Protein AF-A0A351C1X1-F1 (afdb_monomer_lite)

pLDDT: mean 80.13, std 17.8, range [25.47, 98.5]

Secondary structure (DSSP, 8-state):
-------HHHHHHHHHHHHS-THHHHHHHHHHHHHHHHHHHHHH---HHHHHHHHHHHHHHHHHHHHHHHHHHHHHHH---HHHHHHHHHHHHHHHHHHHHHHHHHHHHHHHHHHHTT-HHHHHHHHHHHHHHHHHHHHHH--HHHHHHHHHHHHHHHHHHHHHHHHHT-HHHHHHHHHHHHHHHHHHHHHHTT---HHHHHHHHHHHHHHHHHHHHHHHHHHHHHHHTT-HHHHHHHHHHHHHHHHHHHHHHHHHHHTS-GGGTHHHHHHHHHHHHHHHHHHHHHHHHHHHHHHHTT-HHHHHHHHHHHHHHHHHHHHHHHH---HHHHHHHHHHHHHHHHHHHHHHHHHHHHHHHHHHHHHHHHHHHHHHHHHHHHGGGT----SHHHHHHHHHHHHHHHHHHHHHHHHHHHHHHHHHTTS---HHHHHHHHHHHHHHHH----THHHHHHHHHHHHHHHHHHHHHGGGGGGGHHHHHHHHHH--

Foldseek 3Di:
DDDPPPPVVVLVVVVVVVVPPPVVVVVVVVLVVLLVVLVVCVVLPPPVVSLVVSLVSLVVLLVVLVVVLVSLVVCLVPDPDPVVNVVSVVVNLVSVLSNLVSLLSNLQSVLVVCLVVLNLVSSLVSLQVSLVSLVVSCVSPVDCVSVLSSLLSVLSSLQSQLSVCVVVVVLVSNLVSLVVSLVSLVVSLVVLVVDDDPVSVVVSVVSVVVSLVSLLVNLVSQLVVCVVVLVLVSNLVSLVVNLVSLVVVLVVLVVVLVVDDPPPCLSSLLVSLQSLLVNLQSLLVSLQSVLSVCLVVVVLVSSLVSLVSSLVSLVSSLVSLVSHPNPVSVVSNVVSVVCVVVSVVSNVVSVVVNVVVVVVVVVVVVVVVVVVVVCVVCVVVVDDDPDPVVVVVVVVVVLVVQVVLLVVLLVLLVVLLVLLVVFPDDPVVNVVLNVLSVCLSPDPDGGPVSLVSSLVSLVVVVVVLVVVPPRSVSNVVSSVVSNVSSD

Radius of gyration: 47.93 Å; chains: 1; bounding box: 114×60×136 Å

Sequence (487 aa):
MDNNVINFQDVQSAVANLMNADSFPQNFNLITEYLFRSYNISLEETDNQNFNRSYQFISAGLETCNLTLPVLRILSEECSDIELKASMNEKITTVEIFKLKLEAANNFTTGLFNYSNRNPGLANQFFLESEKIFKELYNRTKDIYYVILSENSKNYKYMSEGLEKFITGDLIDARKNYQLAKIGFEDNIKKLDRESSDELKYMKFKTEIICRECTNILYLSNAQYYFRSKNYKLAVENYDKLLDLLKQITDEFKTAQKDQSDENNSGLDSAINFYEGNYFYNYGFRNIAKGLELQDFEKWDDALECFENTRTAWSRATVSLLKSSIPQAVTLQEFISQNEFTIDQYLSSCIKEREQKQKISELENKVKQQQEELFNMLKPAGITVNNIQDINNTVEQNVQVVQKIENKTRENIKDLLELLKSIPLEESVKNEIETEGKELVESKEKGVKFLDKAKSFTEKISGIVKNVGEIATPLIPAVKALAMMLV

Structure (mmCIF, N/CA/C/O backbone):
data_AF-A0A351C1X1-F1
#
_entry.id   AF-A0A351C1X1-F1
#
loop_
_atom_site.group_PDB
_atom_site.id
_atom_site.type_symbol
_atom_site.label_atom_id
_atom_site.label_alt_id
_atom_site.label_comp_id
_atom_site.label_asym_id
_atom_site.label_entity_id
_atom_site.label_seq_id
_atom_site.pdbx_PDB_ins_code
_atom_site.Cartn_x
_atom_site.Cartn_y
_atom_site.Cartn_z
_atom_site.occupancy
_atom_site.B_iso_or_equiv
_atom_site.auth_seq_id
_atom_site.auth_comp_id
_atom_site.auth_asym_id
_atom_site.auth_atom_id
_atom_site.pdbx_PDB_model_num
ATOM 1 N N . MET A 1 1 ? 40.323 38.421 -33.301 1.00 33.12 1 MET A N 1
ATOM 2 C CA . MET A 1 1 ? 39.429 37.678 -34.210 1.00 33.12 1 MET A CA 1
ATOM 3 C C . MET A 1 1 ? 40.341 36.869 -35.103 1.00 33.12 1 MET A C 1
ATOM 5 O O . MET A 1 1 ? 40.701 37.342 -36.169 1.00 33.12 1 MET A O 1
ATOM 9 N N . ASP A 1 2 ? 40.784 35.716 -34.610 1.00 25.47 2 ASP A N 1
ATOM 10 C CA . ASP A 1 2 ? 41.544 34.768 -35.416 1.00 25.47 2 ASP A CA 1
ATOM 11 C C . ASP A 1 2 ? 40.568 33.687 -35.867 1.00 25.47 2 ASP A C 1
ATOM 13 O O . ASP A 1 2 ? 39.887 33.059 -35.053 1.00 25.47 2 ASP A O 1
ATOM 17 N N . ASN A 1 3 ? 40.428 33.567 -37.185 1.00 27.19 3 ASN A N 1
ATOM 18 C CA . ASN A 1 3 ? 39.603 32.565 -37.834 1.00 27.19 3 ASN A CA 1
ATOM 19 C C . ASN A 1 3 ? 40.185 31.182 -37.528 1.00 27.19 3 ASN A C 1
ATOM 21 O O . ASN A 1 3 ? 41.183 30.784 -38.127 1.00 27.19 3 ASN A O 1
ATOM 25 N N . ASN A 1 4 ? 39.526 30.437 -36.640 1.00 27.97 4 ASN A N 1
ATOM 26 C CA . ASN A 1 4 ? 39.658 28.986 -36.572 1.00 27.97 4 ASN A CA 1
ATOM 27 C C . ASN A 1 4 ? 39.039 28.399 -37.846 1.00 27.97 4 ASN A C 1
ATOM 29 O O . ASN A 1 4 ? 37.883 27.978 -37.862 1.00 27.97 4 ASN A O 1
ATOM 33 N N . VAL A 1 5 ? 39.801 28.426 -38.938 1.00 30.52 5 VAL A N 1
ATOM 34 C CA . VAL A 1 5 ? 39.511 27.625 -40.122 1.00 30.52 5 VAL A CA 1
ATOM 35 C C . VAL A 1 5 ? 39.738 26.183 -39.701 1.00 30.52 5 VAL A C 1
ATOM 37 O O . VAL A 1 5 ? 40.874 25.733 -39.566 1.00 30.52 5 VAL A O 1
ATOM 40 N N . ILE A 1 6 ? 38.643 25.483 -39.419 1.00 33.41 6 ILE A N 1
ATOM 41 C CA . ILE A 1 6 ? 38.656 24.039 -39.237 1.00 33.41 6 ILE A CA 1
ATOM 42 C C . ILE A 1 6 ? 39.211 23.453 -40.540 1.00 33.41 6 ILE A C 1
ATOM 44 O O . ILE A 1 6 ? 38.601 23.580 -41.601 1.00 33.41 6 ILE A O 1
ATOM 48 N N . ASN A 1 7 ? 40.409 22.879 -40.474 1.00 37.91 7 ASN A N 1
ATOM 49 C CA . ASN A 1 7 ? 41.072 22.293 -41.627 1.00 37.91 7 ASN A CA 1
ATOM 50 C C . ASN A 1 7 ? 40.256 21.086 -42.112 1.00 37.91 7 ASN A C 1
ATOM 52 O O . ASN A 1 7 ? 40.026 20.129 -41.371 1.00 37.91 7 ASN A O 1
ATOM 56 N N . PHE A 1 8 ? 39.822 21.131 -43.369 1.00 35.53 8 PHE A N 1
ATOM 57 C CA . PHE A 1 8 ? 38.996 20.098 -43.992 1.00 35.53 8 PHE A CA 1
ATOM 58 C C . PHE A 1 8 ? 39.662 18.709 -43.945 1.00 35.53 8 PHE A C 1
ATOM 60 O O . PHE A 1 8 ? 38.968 17.703 -43.837 1.00 35.53 8 PHE A O 1
ATOM 67 N N . GLN A 1 9 ? 41.001 18.637 -43.925 1.00 37.88 9 GLN A N 1
ATOM 68 C CA . GLN A 1 9 ? 41.752 17.382 -43.761 1.00 37.88 9 GLN A CA 1
ATOM 69 C C . GLN A 1 9 ? 41.720 16.821 -42.330 1.00 37.88 9 GLN A C 1
ATOM 71 O O . GLN A 1 9 ? 41.752 15.600 -42.158 1.00 37.88 9 GLN A O 1
ATOM 76 N N . ASP A 1 10 ? 41.588 17.677 -41.313 1.00 39.44 10 ASP A N 1
ATOM 77 C CA . ASP A 1 10 ? 41.430 17.254 -39.916 1.00 39.44 10 ASP A CA 1
ATOM 78 C C . ASP A 1 10 ? 39.999 16.755 -39.666 1.00 39.44 10 ASP A C 1
ATOM 80 O O . ASP A 1 10 ? 39.794 15.772 -38.955 1.00 39.44 10 ASP A O 1
ATOM 84 N N . VAL A 1 11 ? 39.008 17.349 -40.345 1.00 37.03 11 VAL A N 1
ATOM 85 C CA . VAL A 1 11 ? 37.618 16.861 -40.360 1.00 37.03 11 VAL A CA 1
ATOM 86 C C . VAL A 1 11 ? 37.499 15.561 -41.143 1.00 37.03 11 VAL A C 1
ATOM 88 O O . VAL A 1 11 ? 36.889 14.621 -40.649 1.00 37.03 11 VAL A O 1
ATOM 91 N N . GLN A 1 12 ? 38.126 15.447 -42.316 1.00 39.12 12 GLN A N 1
ATOM 92 C CA . GLN A 1 12 ? 38.171 14.193 -43.073 1.00 39.12 12 GLN A CA 1
ATOM 93 C C . GLN A 1 12 ? 38.901 13.083 -42.310 1.00 39.12 12 GLN A C 1
ATOM 95 O O . GLN A 1 12 ? 38.449 11.945 -42.363 1.00 39.12 12 GLN A O 1
ATOM 100 N N . SER A 1 13 ? 39.960 13.389 -41.551 1.00 40.56 13 SER A N 1
ATOM 101 C CA . SER A 1 13 ? 40.640 12.406 -40.691 1.00 40.56 13 SER A CA 1
ATOM 102 C C . SER A 1 13 ? 39.806 12.022 -39.467 1.00 40.56 13 SER A C 1
ATOM 104 O O . SER A 1 13 ? 39.753 10.847 -39.114 1.00 40.56 13 SER A O 1
ATOM 106 N N . ALA A 1 14 ? 39.100 12.968 -38.838 1.00 38.81 14 ALA A N 1
ATOM 107 C CA . ALA A 1 14 ? 38.181 12.681 -37.735 1.00 38.81 14 ALA A CA 1
ATOM 108 C C . ALA A 1 14 ? 36.967 11.855 -38.197 1.00 38.81 14 ALA A C 1
ATOM 110 O O . ALA A 1 14 ? 36.568 10.910 -37.521 1.00 38.81 14 ALA A O 1
ATOM 111 N N . VAL A 1 15 ? 36.427 12.158 -39.380 1.00 38.00 15 VAL A N 1
ATOM 112 C CA . VAL A 1 15 ? 35.335 11.415 -40.025 1.00 38.00 15 VAL A CA 1
ATOM 113 C C . VAL A 1 15 ? 35.816 10.049 -40.504 1.00 38.00 15 VAL A C 1
ATOM 115 O O . VAL A 1 15 ? 35.122 9.070 -40.272 1.00 38.00 15 VAL A O 1
ATOM 118 N N . ALA A 1 16 ? 37.010 9.930 -41.087 1.00 41.09 16 ALA A N 1
ATOM 119 C CA . ALA A 1 16 ? 37.601 8.642 -41.451 1.00 41.09 16 ALA A CA 1
ATOM 120 C C . ALA A 1 16 ? 37.897 7.776 -40.216 1.00 41.09 16 ALA A C 1
ATOM 122 O O . ALA A 1 16 ? 37.677 6.571 -40.265 1.00 41.09 16 ALA A O 1
ATOM 123 N N . ASN A 1 17 ? 38.303 8.367 -39.087 1.00 42.66 17 ASN A N 1
ATOM 124 C CA . ASN A 1 17 ? 38.467 7.659 -37.811 1.00 42.66 17 ASN A CA 1
ATOM 125 C C . ASN A 1 17 ? 37.121 7.258 -37.172 1.00 42.66 17 ASN A C 1
ATOM 127 O O . ASN A 1 17 ? 37.039 6.204 -36.548 1.00 42.66 17 ASN A O 1
ATOM 131 N N . LEU A 1 18 ? 36.058 8.050 -37.362 1.00 39.16 18 LEU A N 1
ATOM 132 C CA . LEU A 1 18 ? 34.680 7.710 -36.968 1.00 39.16 18 LEU A CA 1
ATOM 133 C C . LEU A 1 18 ? 34.031 6.666 -37.899 1.00 39.16 18 LEU A C 1
ATOM 135 O O . LEU A 1 18 ? 33.195 5.889 -37.446 1.00 39.16 18 LEU A O 1
ATOM 139 N N . MET A 1 19 ? 34.408 6.634 -39.182 1.00 39.69 19 MET A N 1
ATOM 140 C CA . MET A 1 19 ? 33.873 5.721 -40.204 1.00 39.69 19 MET A CA 1
ATOM 141 C C . MET A 1 19 ? 34.654 4.400 -40.319 1.00 39.69 19 MET A C 1
ATOM 143 O O . MET A 1 19 ? 34.065 3.410 -40.734 1.00 39.69 19 MET A O 1
ATOM 147 N N . ASN A 1 20 ? 35.931 4.352 -39.911 1.00 42.28 20 ASN A N 1
ATOM 148 C CA . ASN A 1 20 ? 36.742 3.121 -39.823 1.00 42.28 20 ASN A CA 1
ATOM 149 C C . ASN A 1 20 ? 36.533 2.333 -38.521 1.00 42.28 20 ASN A C 1
ATOM 151 O O . ASN A 1 20 ? 37.121 1.269 -38.326 1.00 42.28 20 ASN A O 1
ATOM 155 N N . ALA A 1 21 ? 35.717 2.843 -37.606 1.00 42.31 21 ALA A N 1
ATOM 156 C CA . ALA A 1 21 ? 35.374 2.145 -36.388 1.00 42.31 21 ALA A CA 1
ATOM 157 C C . ALA A 1 21 ? 34.215 1.171 -36.658 1.00 42.31 21 ALA A C 1
ATOM 159 O O . ALA A 1 21 ? 33.061 1.472 -36.351 1.00 42.31 21 ALA A O 1
ATOM 160 N N . ASP A 1 22 ? 34.529 -0.053 -37.094 1.00 40.44 22 ASP A N 1
ATOM 161 C CA . ASP A 1 22 ? 33.668 -1.231 -36.849 1.00 40.44 22 ASP A CA 1
ATOM 162 C C . ASP A 1 22 ? 33.286 -1.350 -35.350 1.00 40.44 22 ASP A C 1
ATOM 164 O O . ASP A 1 22 ? 32.317 -2.008 -34.970 1.00 40.44 22 ASP A O 1
ATOM 168 N N . SER A 1 23 ? 34.016 -0.633 -34.488 1.00 38.78 23 SER A N 1
ATOM 169 C CA . SER A 1 23 ? 33.760 -0.446 -33.069 1.00 38.78 23 SER A CA 1
ATOM 170 C C . SER A 1 23 ? 32.686 0.592 -32.719 1.00 38.78 23 SER A C 1
ATOM 172 O O . SER A 1 23 ? 32.231 0.559 -31.584 1.00 38.78 23 SER A O 1
ATOM 174 N N . PHE A 1 24 ? 32.221 1.488 -33.604 1.00 41.00 24 PHE A N 1
ATOM 175 C CA . PHE A 1 24 ? 31.146 2.431 -33.242 1.00 41.00 24 PHE A CA 1
ATOM 176 C C . PHE A 1 24 ? 29.809 1.695 -33.056 1.00 41.00 24 PHE A C 1
ATOM 178 O O . PHE A 1 24 ? 29.254 1.813 -31.971 1.00 41.00 24 PHE A O 1
ATOM 185 N N . PRO A 1 25 ? 29.334 0.836 -33.987 1.00 39.12 25 PRO A N 1
ATOM 186 C CA . PRO A 1 25 ? 28.153 -0.008 -33.767 1.00 39.12 25 PRO A CA 1
ATOM 187 C C . PRO A 1 25 ? 28.336 -1.056 -32.652 1.00 39.12 25 PRO A C 1
ATOM 189 O O . PRO A 1 25 ? 27.377 -1.381 -31.956 1.00 39.12 25 PRO A O 1
ATOM 192 N N . GLN A 1 26 ? 29.552 -1.576 -32.441 1.00 37.16 26 GLN A N 1
ATOM 193 C CA . GLN A 1 26 ? 29.829 -2.552 -31.375 1.00 37.16 26 GLN A CA 1
ATOM 194 C C . GLN A 1 26 ? 29.886 -1.909 -29.985 1.00 37.16 26 GLN A C 1
ATOM 196 O O . GLN A 1 26 ? 29.232 -2.409 -29.077 1.00 37.16 26 GLN A O 1
ATOM 201 N N . ASN A 1 27 ? 30.570 -0.772 -29.819 1.00 36.94 27 ASN A N 1
ATOM 202 C CA . ASN A 1 27 ? 30.521 0.032 -28.594 1.00 36.94 27 ASN A CA 1
ATOM 203 C C . ASN A 1 27 ? 29.111 0.583 -28.359 1.00 36.94 27 ASN A C 1
ATOM 205 O O . ASN A 1 27 ? 28.724 0.776 -27.220 1.00 36.94 27 ASN A O 1
ATOM 209 N N . PHE A 1 28 ? 28.321 0.794 -29.409 1.00 41.62 28 PHE A N 1
ATOM 210 C CA . PHE A 1 28 ? 26.930 1.242 -29.356 1.00 41.62 28 PHE A CA 1
ATOM 211 C C . PHE A 1 28 ? 25.954 0.147 -28.919 1.00 41.62 28 PHE A C 1
ATOM 213 O O . PHE A 1 28 ? 25.089 0.415 -28.087 1.00 41.62 28 PHE A O 1
ATOM 220 N N . ASN A 1 29 ? 26.106 -1.087 -29.409 1.00 39.25 29 ASN A N 1
ATOM 221 C CA . ASN A 1 29 ? 25.379 -2.240 -28.875 1.00 39.25 29 ASN A CA 1
ATOM 222 C C . ASN A 1 29 ? 25.816 -2.532 -27.442 1.00 39.25 29 ASN A C 1
ATOM 224 O O . ASN A 1 29 ? 24.948 -2.750 -26.610 1.00 39.25 29 ASN A O 1
ATOM 228 N N . LEU A 1 30 ? 27.110 -2.410 -27.124 1.00 37.41 30 LEU A N 1
ATOM 229 C CA . LEU A 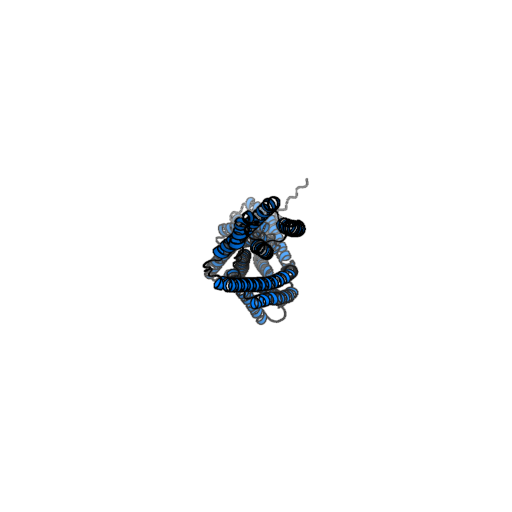1 30 ? 27.607 -2.497 -25.752 1.00 37.41 30 LEU A CA 1
ATOM 230 C C . LEU A 1 30 ? 27.048 -1.384 -24.871 1.00 37.41 30 LEU A C 1
ATOM 232 O O . LEU A 1 30 ? 26.608 -1.697 -23.788 1.00 37.41 30 LEU A O 1
ATOM 236 N N . ILE A 1 31 ? 26.995 -0.118 -25.294 1.00 38.41 31 ILE A N 1
ATOM 237 C CA . ILE A 1 31 ? 26.409 0.988 -24.515 1.00 38.41 31 ILE A CA 1
ATOM 238 C C . ILE A 1 31 ? 24.904 0.781 -24.348 1.00 38.41 31 ILE A C 1
ATOM 240 O O . ILE A 1 31 ? 24.387 0.997 -23.263 1.00 38.41 31 ILE A O 1
ATOM 244 N N . THR A 1 32 ? 24.194 0.315 -25.375 1.00 37.50 32 THR A N 1
ATOM 245 C CA . THR A 1 32 ? 22.755 0.030 -25.288 1.00 37.50 32 THR A CA 1
ATOM 246 C C . THR A 1 32 ? 22.502 -1.167 -24.364 1.00 37.50 32 THR A C 1
ATOM 248 O O . THR A 1 32 ? 21.726 -1.038 -23.422 1.00 37.50 32 THR A O 1
ATOM 251 N N . GLU A 1 33 ? 23.227 -2.280 -24.518 1.00 40.31 33 GLU A N 1
ATOM 252 C CA . GLU A 1 33 ? 23.227 -3.410 -23.576 1.00 40.31 33 GLU A CA 1
ATOM 253 C C . GLU A 1 33 ? 23.656 -2.987 -22.174 1.00 40.31 33 GLU A C 1
ATOM 255 O O . GLU A 1 33 ? 23.078 -3.467 -21.214 1.00 40.31 33 GLU A O 1
ATOM 260 N N . TYR A 1 34 ? 24.641 -2.103 -22.016 1.00 36.91 34 TYR A N 1
ATOM 261 C CA . TYR A 1 34 ? 25.158 -1.668 -20.719 1.00 36.91 34 TYR A CA 1
ATOM 262 C C . TYR A 1 34 ? 24.179 -0.718 -20.042 1.00 36.91 34 TYR A C 1
ATOM 264 O O . TYR A 1 34 ? 23.970 -0.836 -18.845 1.00 36.91 34 TYR A O 1
ATOM 272 N N . LEU A 1 35 ? 23.499 0.162 -20.778 1.00 38.41 35 LEU A N 1
ATOM 273 C CA . LEU A 1 35 ? 22.410 0.999 -20.270 1.00 38.41 35 LEU A CA 1
ATOM 274 C C . LEU A 1 35 ? 21.175 0.160 -19.915 1.00 38.41 35 LEU A C 1
ATOM 276 O O . LEU A 1 35 ? 20.560 0.389 -18.875 1.00 38.41 35 LEU A O 1
ATOM 280 N N . PHE A 1 36 ? 20.865 -0.878 -20.697 1.00 40.81 36 PHE A N 1
ATOM 281 C CA . PHE A 1 36 ? 19.814 -1.854 -20.379 1.00 40.81 36 PHE A CA 1
ATOM 282 C C . PHE A 1 36 ? 20.202 -2.855 -19.276 1.00 40.81 36 PHE A C 1
ATOM 284 O O . PHE A 1 36 ? 19.320 -3.346 -18.566 1.00 40.81 36 PHE A O 1
ATOM 291 N N . ARG A 1 37 ? 21.494 -3.139 -19.084 1.00 36.41 37 ARG A N 1
ATOM 292 C CA . ARG A 1 37 ? 22.038 -3.884 -17.937 1.00 36.41 37 ARG A CA 1
ATOM 293 C C . ARG A 1 37 ? 22.081 -3.012 -16.696 1.00 36.41 37 ARG A C 1
ATOM 295 O O . ARG A 1 37 ? 21.753 -3.490 -15.626 1.00 36.41 37 ARG A O 1
ATOM 302 N N . SER A 1 38 ? 22.380 -1.728 -16.815 1.00 34.91 38 SER A N 1
ATOM 303 C CA . SER A 1 38 ? 22.352 -0.815 -15.674 1.00 34.91 38 SER A CA 1
ATOM 304 C C . SER A 1 38 ? 20.911 -0.476 -15.251 1.00 34.91 38 SER A C 1
ATOM 306 O O . SER A 1 38 ? 20.650 -0.241 -14.076 1.00 34.91 38 SER A O 1
ATOM 308 N N . TYR A 1 39 ? 19.945 -0.606 -16.171 1.00 36.69 39 TYR A N 1
ATOM 309 C CA . TYR A 1 39 ? 18.518 -0.747 -15.857 1.00 36.69 39 TYR A CA 1
ATOM 310 C C . TYR A 1 39 ? 18.209 -2.027 -15.048 1.00 36.69 39 TYR A C 1
ATOM 312 O O . TYR A 1 39 ? 17.292 -2.008 -14.235 1.00 36.69 39 TYR A O 1
ATOM 320 N N . ASN A 1 40 ? 18.942 -3.142 -15.225 1.00 35.53 40 ASN A N 1
ATOM 321 C CA . ASN A 1 40 ? 18.779 -4.340 -14.368 1.00 35.53 40 ASN A CA 1
ATOM 322 C C . ASN A 1 40 ? 19.276 -4.090 -12.960 1.00 35.53 40 ASN A C 1
ATOM 324 O O . ASN A 1 40 ? 18.691 -4.562 -11.991 1.00 35.53 40 ASN A O 1
ATOM 328 N N . ILE A 1 41 ? 20.350 -3.320 -12.862 1.00 35.38 41 ILE A N 1
ATOM 329 C CA . ILE A 1 41 ? 20.945 -3.051 -11.578 1.00 35.38 41 ILE A CA 1
ATOM 330 C C . ILE A 1 41 ? 19.992 -2.225 -10.705 1.00 35.38 41 ILE A C 1
ATOM 332 O O . ILE A 1 41 ? 19.963 -2.429 -9.508 1.00 35.38 41 ILE A O 1
ATOM 336 N N . SER A 1 42 ? 19.088 -1.408 -11.254 1.00 35.19 42 SER A N 1
ATOM 337 C CA . SER A 1 42 ? 18.140 -0.669 -10.405 1.00 35.19 42 SER A CA 1
ATOM 338 C C . SER A 1 42 ? 17.060 -1.527 -9.719 1.00 35.19 42 SER A C 1
ATOM 340 O O . SER A 1 42 ? 16.310 -0.977 -8.914 1.00 35.19 42 SER A O 1
ATOM 342 N N . LEU A 1 43 ? 16.930 -2.821 -10.046 1.00 34.34 43 LEU A N 1
ATOM 343 C CA . LEU A 1 43 ? 16.030 -3.761 -9.356 1.00 34.34 43 LEU A CA 1
ATOM 344 C C . LEU A 1 43 ? 16.777 -4.728 -8.415 1.00 34.34 43 LEU A C 1
ATOM 346 O O . LEU A 1 43 ? 16.184 -5.149 -7.428 1.00 34.34 43 LEU A O 1
ATOM 350 N N . GLU A 1 44 ? 18.055 -5.036 -8.671 1.00 34.41 44 GLU A N 1
ATOM 351 C CA . GLU A 1 44 ? 18.872 -5.937 -7.826 1.00 34.41 44 GLU A CA 1
ATOM 352 C C . GLU A 1 44 ? 19.922 -5.215 -6.963 1.00 34.41 44 GLU A C 1
ATOM 354 O O . GLU A 1 44 ? 20.307 -5.716 -5.910 1.00 34.41 44 GLU A O 1
ATOM 359 N N . GLU A 1 45 ? 20.345 -4.009 -7.336 1.00 37.97 45 GLU A N 1
ATOM 360 C CA . GLU A 1 45 ? 21.277 -3.188 -6.568 1.00 37.97 45 GLU A CA 1
ATOM 361 C C . GLU A 1 45 ? 20.775 -1.739 -6.542 1.00 37.97 45 GLU A C 1
ATOM 363 O O . GLU A 1 45 ? 20.999 -0.915 -7.431 1.00 37.97 45 GLU A O 1
ATOM 368 N N . THR A 1 46 ? 20.151 -1.373 -5.428 1.00 40.56 46 THR A N 1
ATOM 369 C CA . THR A 1 46 ? 19.958 0.017 -4.990 1.00 40.56 46 THR A CA 1
ATOM 370 C C . THR A 1 46 ? 21.282 0.739 -4.705 1.00 40.56 46 THR A C 1
ATOM 372 O O . THR A 1 46 ? 21.367 1.582 -3.811 1.00 40.56 46 THR A O 1
ATOM 375 N N . ASP A 1 47 ? 22.344 0.402 -5.428 1.00 47.22 47 ASP A N 1
ATOM 376 C CA . ASP A 1 47 ? 23.621 1.057 -5.309 1.00 47.22 47 ASP A CA 1
ATOM 377 C C . ASP A 1 47 ? 23.579 2.312 -6.183 1.00 47.22 47 ASP A C 1
ATOM 379 O O . ASP A 1 47 ? 23.579 2.256 -7.419 1.00 47.22 47 ASP A O 1
ATOM 383 N N . ASN A 1 48 ? 23.536 3.479 -5.533 1.00 51.75 48 ASN A N 1
ATOM 384 C CA . ASN A 1 48 ? 23.652 4.792 -6.178 1.00 51.75 48 ASN A CA 1
ATOM 385 C C . ASN A 1 48 ? 24.811 4.833 -7.194 1.00 51.75 48 ASN A C 1
ATOM 387 O O . ASN A 1 48 ? 24.780 5.613 -8.146 1.00 51.75 48 ASN A O 1
ATOM 391 N N . GLN A 1 49 ? 25.824 3.978 -7.026 1.00 52.56 49 GLN A N 1
ATOM 392 C CA . GLN A 1 49 ? 26.937 3.811 -7.954 1.00 52.56 49 GLN A CA 1
ATOM 393 C C . GLN A 1 49 ? 26.512 3.385 -9.366 1.00 52.56 49 GLN A C 1
ATOM 395 O O . GLN A 1 49 ? 27.019 3.948 -10.338 1.00 52.56 49 GLN A O 1
ATOM 400 N N . ASN A 1 50 ? 25.575 2.450 -9.519 1.00 54.66 50 ASN A N 1
ATOM 401 C CA . ASN A 1 50 ? 25.179 1.953 -10.840 1.00 54.66 50 ASN A CA 1
ATOM 402 C C . ASN A 1 50 ? 24.182 2.877 -11.541 1.00 54.66 50 ASN A C 1
ATOM 404 O O . ASN A 1 50 ? 24.272 3.070 -12.758 1.00 54.66 50 ASN A O 1
ATOM 408 N N . PHE A 1 51 ? 23.332 3.568 -10.778 1.00 61.44 51 PHE A N 1
ATOM 409 C CA . PHE A 1 51 ? 22.577 4.710 -11.294 1.00 61.44 51 PHE A CA 1
ATOM 410 C C . PHE A 1 51 ? 23.520 5.801 -11.827 1.00 61.44 51 PHE A C 1
ATOM 412 O O . PHE A 1 51 ? 23.385 6.232 -12.973 1.00 61.44 51 PHE A O 1
ATOM 419 N N . ASN A 1 52 ? 24.531 6.189 -11.039 1.00 63.31 52 ASN A N 1
ATOM 420 C CA . ASN A 1 52 ? 25.512 7.201 -11.435 1.00 63.31 52 ASN A CA 1
ATOM 421 C C . ASN A 1 52 ? 26.304 6.785 -12.681 1.00 63.31 52 ASN A C 1
ATOM 423 O O . ASN A 1 52 ? 26.500 7.609 -13.572 1.00 63.31 52 ASN A O 1
ATOM 427 N N . ARG A 1 53 ? 26.707 5.512 -12.788 1.00 63.44 53 ARG A N 1
ATOM 428 C CA . ARG A 1 53 ? 27.361 4.978 -13.994 1.00 63.44 53 ARG A CA 1
ATOM 429 C C . ARG A 1 53 ? 26.444 5.046 -15.212 1.00 63.44 53 ARG A C 1
ATOM 431 O O . ARG A 1 53 ? 26.861 5.575 -16.237 1.00 63.44 53 ARG A O 1
ATOM 438 N N . SER A 1 54 ? 25.197 4.578 -15.097 1.00 61.78 54 SER A N 1
ATOM 439 C CA . SER A 1 54 ? 24.197 4.670 -16.178 1.00 61.78 54 SER A CA 1
ATOM 440 C C . SER A 1 54 ? 24.059 6.102 -16.668 1.00 61.78 54 SER A C 1
ATOM 442 O O . SER A 1 54 ? 24.171 6.377 -17.858 1.00 61.78 54 SER A O 1
ATOM 444 N N . TYR A 1 55 ? 23.857 7.024 -15.728 1.00 66.38 55 TYR A N 1
ATOM 445 C CA . TYR A 1 55 ? 23.659 8.433 -16.013 1.00 66.38 55 TYR A CA 1
ATOM 446 C C . TYR A 1 55 ? 24.887 9.053 -16.691 1.00 66.38 55 TYR A C 1
ATOM 448 O O . TYR A 1 55 ? 24.743 9.770 -17.678 1.00 66.38 55 TYR A O 1
ATOM 456 N N . GLN A 1 56 ? 26.099 8.726 -16.230 1.00 68.81 56 GLN A N 1
ATOM 457 C CA . GLN A 1 56 ? 27.347 9.162 -16.864 1.00 68.81 56 GLN A CA 1
ATOM 458 C C . GLN A 1 56 ? 27.465 8.660 -18.308 1.00 68.81 56 GLN A C 1
ATOM 460 O O . GLN A 1 56 ? 27.793 9.449 -19.194 1.00 68.81 56 GLN A O 1
ATOM 465 N N . PHE A 1 57 ? 27.147 7.387 -18.568 1.00 68.81 57 PHE A N 1
ATOM 466 C CA . PHE A 1 57 ? 27.157 6.831 -19.925 1.00 68.81 57 PHE A CA 1
ATOM 467 C C . PHE A 1 57 ? 26.121 7.501 -20.835 1.00 68.81 57 PHE A C 1
ATOM 469 O O . PHE A 1 57 ? 26.456 7.877 -21.959 1.00 68.81 57 PHE A O 1
ATOM 476 N N . ILE A 1 58 ? 24.889 7.703 -20.352 1.00 68.69 58 ILE A N 1
ATOM 477 C CA . ILE A 1 58 ? 23.838 8.410 -21.104 1.00 68.69 58 ILE A CA 1
ATOM 478 C C . ILE A 1 58 ? 24.285 9.838 -21.420 1.00 68.69 58 ILE A C 1
ATOM 480 O O . ILE A 1 58 ? 24.205 10.267 -22.571 1.00 68.69 58 ILE A O 1
ATOM 484 N N . SER A 1 59 ? 24.791 10.560 -20.419 1.00 70.19 59 SER A N 1
ATOM 485 C CA . SER A 1 59 ? 25.235 11.947 -20.564 1.00 70.19 59 SER A CA 1
ATOM 486 C C . SER A 1 59 ? 26.372 12.076 -21.580 1.00 70.19 59 SER A C 1
ATOM 488 O O . SER A 1 59 ? 26.298 12.925 -22.466 1.00 70.19 59 SER A O 1
ATOM 490 N N . ALA A 1 60 ? 27.387 11.209 -21.508 1.00 69.00 60 ALA A N 1
ATOM 491 C CA . ALA A 1 60 ? 28.499 11.200 -22.460 1.00 69.00 60 ALA A CA 1
ATOM 492 C C . ALA A 1 60 ? 28.039 10.846 -23.888 1.00 69.00 60 ALA A C 1
ATOM 494 O O . ALA A 1 60 ? 28.492 11.445 -24.868 1.00 69.00 60 ALA A O 1
ATOM 495 N N . GLY A 1 61 ? 27.099 9.904 -24.022 1.00 68.69 61 GLY A N 1
ATOM 496 C CA . GLY A 1 61 ? 26.496 9.556 -25.309 1.00 68.69 61 GLY A CA 1
ATOM 497 C C . GLY A 1 61 ? 25.714 10.721 -25.923 1.00 68.69 61 GLY A C 1
ATOM 498 O O . GLY A 1 61 ? 25.847 10.993 -27.119 1.00 68.69 61 GLY A O 1
ATOM 499 N N . LEU A 1 62 ? 24.938 11.446 -25.111 1.00 71.69 62 LEU A N 1
ATOM 500 C CA . LEU A 1 62 ? 24.190 12.629 -25.545 1.00 71.69 62 LEU A CA 1
ATOM 501 C C . LEU A 1 62 ? 25.125 13.753 -25.988 1.00 71.69 62 LEU A C 1
ATOM 503 O O . LEU A 1 62 ? 24.897 14.355 -27.038 1.00 71.69 62 LEU A O 1
ATOM 507 N N . GLU A 1 63 ? 26.185 14.014 -25.224 1.00 73.19 63 GLU A N 1
ATOM 508 C CA . GLU A 1 63 ? 27.216 14.990 -25.582 1.00 73.19 63 GLU A CA 1
ATOM 509 C C . GLU A 1 63 ? 27.869 14.637 -26.922 1.00 73.19 63 GLU A C 1
ATOM 511 O O . GLU A 1 63 ? 27.933 15.480 -27.818 1.00 73.19 63 GLU A O 1
ATOM 516 N N . THR A 1 64 ? 28.233 13.366 -27.112 1.00 73.12 64 THR A N 1
ATOM 517 C CA . THR A 1 64 ? 28.787 12.873 -28.380 1.00 73.12 64 THR A CA 1
ATOM 518 C C . THR A 1 64 ? 27.822 13.129 -29.539 1.00 73.12 64 THR A C 1
ATOM 520 O O . THR A 1 64 ? 28.210 13.726 -30.540 1.00 73.12 64 THR A O 1
ATOM 523 N N . CYS A 1 65 ? 26.540 12.773 -29.399 1.00 71.31 65 CYS A N 1
ATOM 524 C CA . CYS A 1 65 ? 25.537 13.028 -30.439 1.00 71.31 65 CYS A CA 1
ATOM 525 C C . CYS A 1 65 ? 25.385 14.523 -30.756 1.00 71.31 65 CYS A C 1
ATOM 527 O O . CYS A 1 65 ? 25.265 14.901 -31.924 1.00 71.31 65 CYS A O 1
ATOM 529 N N . ASN A 1 66 ? 25.395 15.375 -29.727 1.00 78.94 66 ASN A N 1
ATOM 530 C CA . ASN A 1 66 ? 25.268 16.825 -29.870 1.00 78.94 66 ASN A CA 1
ATOM 531 C C . ASN A 1 66 ? 26.467 17.456 -30.590 1.00 78.94 66 ASN A C 1
ATOM 533 O O . ASN A 1 66 ? 26.281 18.445 -31.296 1.00 78.94 66 ASN A O 1
ATOM 537 N N . LEU A 1 67 ? 27.662 16.878 -30.456 1.00 75.81 67 LEU A N 1
ATOM 538 C CA . LEU A 1 67 ? 28.862 17.307 -31.177 1.00 75.81 67 LEU A CA 1
ATOM 539 C C . LEU A 1 67 ? 28.916 16.743 -32.606 1.00 75.81 67 LEU A C 1
ATOM 541 O O . LEU A 1 67 ? 29.297 17.453 -33.535 1.00 75.81 67 LEU A O 1
ATOM 545 N N . THR A 1 68 ? 28.515 15.484 -32.808 1.00 72.06 68 THR A N 1
ATOM 546 C CA . THR A 1 68 ? 28.607 14.805 -34.111 1.00 72.06 68 THR A CA 1
ATOM 547 C C . THR A 1 68 ? 27.551 15.281 -35.113 1.00 72.06 68 THR A C 1
ATOM 549 O O . THR A 1 68 ? 27.865 15.451 -36.292 1.00 72.06 68 THR A O 1
ATOM 552 N N . LEU A 1 69 ? 26.306 15.519 -34.682 1.00 80.56 69 LEU A N 1
ATOM 553 C CA . LEU A 1 69 ? 25.208 15.881 -35.592 1.00 80.56 69 LEU A CA 1
ATOM 554 C C . LEU A 1 69 ? 25.458 17.173 -36.392 1.00 80.56 69 LEU A C 1
ATOM 556 O O . LEU A 1 69 ? 25.258 17.139 -37.608 1.00 80.56 69 LEU A O 1
ATOM 560 N N . PRO A 1 70 ? 25.899 18.294 -35.784 1.00 82.62 70 PRO A N 1
ATOM 561 C CA . PRO A 1 70 ? 26.196 19.514 -36.533 1.00 82.62 70 PRO A CA 1
ATOM 562 C C . PRO A 1 70 ? 27.281 19.305 -37.592 1.00 82.62 70 PRO A C 1
ATOM 564 O O . PRO A 1 70 ? 27.132 19.774 -38.716 1.00 82.62 70 PRO A O 1
ATOM 567 N N . VAL A 1 71 ? 28.334 18.550 -37.259 1.00 76.81 71 VAL A N 1
ATOM 568 C CA . VAL A 1 71 ? 29.445 18.264 -38.179 1.00 76.81 71 VAL A CA 1
ATOM 569 C C . VAL A 1 71 ? 28.964 17.444 -39.374 1.00 76.81 71 VAL A C 1
ATOM 571 O O . VAL A 1 71 ? 29.238 17.810 -40.514 1.00 76.81 71 VAL A O 1
ATOM 574 N N . LEU A 1 72 ? 28.198 16.374 -39.140 1.00 74.06 72 LEU A N 1
ATOM 575 C CA . LEU A 1 72 ? 27.646 15.557 -40.226 1.00 74.06 72 LEU A CA 1
ATOM 576 C C . LEU A 1 72 ? 26.716 16.359 -41.144 1.00 74.06 72 LEU A C 1
ATOM 578 O O . LEU A 1 72 ? 26.740 16.157 -42.356 1.00 74.06 72 LEU A O 1
ATOM 582 N N . ARG A 1 73 ? 25.915 17.275 -40.584 1.00 85.75 73 ARG A N 1
ATOM 583 C CA . ARG A 1 73 ? 25.022 18.143 -41.367 1.00 85.75 73 ARG A CA 1
ATOM 584 C C . ARG A 1 73 ? 25.801 19.092 -42.273 1.00 85.75 73 ARG A C 1
ATOM 586 O O . ARG A 1 73 ? 25.513 19.119 -43.463 1.00 85.75 73 ARG A O 1
ATOM 593 N N . ILE A 1 74 ? 26.823 19.773 -41.747 1.00 82.38 74 ILE A N 1
ATOM 594 C CA . ILE A 1 74 ? 27.702 20.649 -42.543 1.00 82.38 74 ILE A CA 1
ATOM 595 C C . ILE A 1 74 ? 28.356 19.852 -43.678 1.00 82.38 74 ILE A C 1
ATOM 597 O O . ILE A 1 74 ? 28.293 20.254 -44.837 1.00 82.38 74 ILE A O 1
ATOM 601 N N . LEU A 1 75 ? 28.909 18.674 -43.369 1.00 73.19 75 LEU A N 1
ATOM 602 C CA . LEU A 1 75 ? 29.554 17.831 -44.377 1.00 73.19 75 LEU A CA 1
ATOM 603 C C . LEU A 1 75 ? 28.579 17.363 -45.461 1.00 73.19 75 LEU A C 1
ATOM 605 O O . LEU A 1 75 ? 28.939 17.358 -46.633 1.00 73.19 75 LEU A O 1
ATOM 609 N N . SER A 1 76 ? 27.346 17.004 -45.095 1.00 81.81 76 SER A N 1
ATOM 610 C CA . SER A 1 76 ? 26.306 16.620 -46.058 1.00 81.81 76 SER A CA 1
ATOM 611 C C . SER A 1 76 ? 25.861 17.797 -46.938 1.00 81.81 76 SER A C 1
ATOM 613 O O . SER A 1 76 ? 25.622 17.637 -48.141 1.00 81.81 76 SER A O 1
ATOM 615 N N . GLU A 1 77 ? 25.760 19.000 -46.368 1.00 87.69 77 GLU A N 1
ATOM 616 C CA . GLU A 1 77 ? 25.399 20.221 -47.095 1.00 87.69 77 GLU A CA 1
ATOM 617 C C . GLU A 1 77 ? 26.462 20.598 -48.133 1.00 87.69 77 GLU A C 1
ATOM 619 O O . GLU A 1 77 ? 26.108 20.879 -49.281 1.00 87.69 77 GLU A O 1
ATOM 624 N N . GLU A 1 78 ? 27.740 20.511 -47.762 1.00 84.06 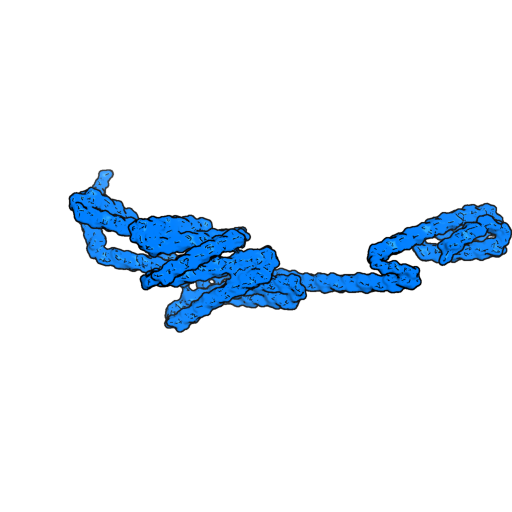78 GLU A N 1
ATOM 625 C CA . GLU A 1 78 ? 28.891 20.835 -48.615 1.00 84.06 78 GLU A CA 1
ATOM 626 C C . GLU A 1 78 ? 29.275 19.707 -49.593 1.00 84.06 78 GLU A C 1
ATOM 628 O O . GLU A 1 78 ? 30.036 19.933 -50.538 1.00 84.06 78 GLU A O 1
ATOM 633 N N . CYS A 1 79 ? 28.745 18.493 -49.410 1.00 78.56 79 CYS A N 1
ATOM 634 C CA . CYS A 1 79 ? 29.044 17.355 -50.274 1.00 78.56 79 CYS A CA 1
ATOM 635 C C . CYS A 1 79 ? 28.373 17.495 -51.652 1.00 78.56 79 CYS A C 1
ATOM 637 O O . CYS A 1 79 ? 27.143 17.533 -51.771 1.00 78.56 79 CYS A O 1
ATOM 639 N N . SER A 1 80 ? 29.193 17.538 -52.705 1.00 83.31 80 SER A N 1
ATOM 640 C CA . SER A 1 80 ? 28.752 17.552 -54.105 1.00 83.31 80 SER A CA 1
ATOM 641 C C . SER A 1 80 ? 28.537 16.153 -54.696 1.00 83.31 80 SER A C 1
ATOM 643 O O . SER A 1 80 ? 27.839 16.022 -55.702 1.00 83.31 80 SER A O 1
ATOM 645 N N . ASP A 1 81 ? 29.107 15.116 -54.077 1.00 91.19 81 ASP A N 1
ATOM 646 C CA . ASP A 1 81 ? 28.922 13.718 -54.467 1.00 91.19 81 ASP A CA 1
ATOM 647 C C . ASP A 1 81 ? 27.583 13.189 -53.928 1.00 91.19 81 ASP A C 1
ATOM 649 O O . ASP A 1 81 ? 27.324 13.194 -52.724 1.00 91.19 81 ASP A O 1
ATOM 653 N N . ILE A 1 82 ? 26.708 12.750 -54.834 1.00 87.56 82 ILE A N 1
ATOM 654 C CA . ILE A 1 82 ? 25.329 12.362 -54.510 1.00 87.56 82 ILE A CA 1
ATOM 655 C C . ILE A 1 82 ? 25.282 11.080 -53.667 1.00 87.56 82 ILE A C 1
ATOM 657 O O . ILE A 1 82 ? 24.456 10.987 -52.756 1.00 87.56 82 ILE A O 1
ATOM 661 N N . GLU A 1 83 ? 26.152 10.106 -53.940 1.00 80.44 83 GLU A N 1
ATOM 662 C CA . GLU A 1 83 ? 26.177 8.830 -53.216 1.00 80.44 83 GLU A CA 1
ATOM 663 C C . GLU A 1 83 ? 26.734 9.027 -51.806 1.00 80.44 83 GLU A C 1
ATOM 665 O O . GLU A 1 83 ? 26.144 8.564 -50.823 1.00 80.44 83 GLU A O 1
ATOM 670 N N . LEU A 1 84 ? 27.816 9.801 -51.682 1.00 69.56 84 LEU A N 1
ATOM 671 C CA . LEU A 1 84 ? 28.397 10.138 -50.386 1.00 69.56 84 LEU A CA 1
ATOM 672 C C . LEU A 1 84 ? 27.427 10.972 -49.539 1.00 69.56 84 LEU A C 1
ATOM 674 O O . LEU A 1 84 ? 27.263 10.700 -48.348 1.00 69.56 84 LEU A O 1
ATOM 678 N N . LYS A 1 85 ? 26.725 11.932 -50.148 1.00 77.44 85 LYS A N 1
ATOM 679 C CA . LYS A 1 85 ? 25.682 12.722 -49.481 1.00 77.44 85 LYS A CA 1
ATOM 680 C C . LYS A 1 85 ? 24.521 11.856 -48.995 1.00 77.44 85 LYS A C 1
ATOM 682 O O . LYS A 1 85 ? 24.039 12.049 -47.878 1.00 77.44 85 LYS A O 1
ATOM 687 N N . ALA A 1 86 ? 24.081 10.882 -49.794 1.00 79.81 86 ALA A N 1
ATOM 688 C CA . ALA A 1 86 ? 23.050 9.930 -49.383 1.00 79.81 86 ALA A CA 1
ATOM 689 C C . ALA A 1 86 ? 23.502 9.095 -48.171 1.00 79.81 86 ALA A C 1
ATOM 691 O O . ALA A 1 86 ? 22.773 9.023 -47.179 1.00 79.81 86 ALA A O 1
ATOM 692 N N . SER A 1 87 ? 24.731 8.569 -48.197 1.00 74.12 87 SER A N 1
ATOM 693 C CA . SER A 1 87 ? 25.334 7.849 -47.065 1.00 74.12 87 SER A CA 1
ATOM 694 C C . SER A 1 87 ? 25.454 8.730 -45.811 1.00 74.12 87 SER A C 1
ATOM 696 O O . SER A 1 87 ? 25.135 8.298 -44.703 1.00 74.12 87 SER A O 1
ATOM 698 N N . MET A 1 88 ? 25.866 9.995 -45.952 1.00 75.62 88 MET A N 1
ATOM 699 C CA . MET A 1 88 ? 25.925 10.942 -44.830 1.00 75.62 88 MET A CA 1
ATOM 700 C C . MET A 1 88 ? 24.539 11.210 -44.233 1.00 75.62 88 MET A C 1
ATOM 702 O O . MET A 1 88 ? 24.401 11.231 -43.011 1.00 75.62 88 MET A O 1
ATOM 706 N N . ASN A 1 89 ? 23.499 11.350 -45.058 1.00 82.25 89 ASN A N 1
ATOM 707 C CA . ASN A 1 89 ? 22.122 11.531 -44.586 1.00 82.25 89 ASN A CA 1
ATOM 708 C C . ASN A 1 89 ? 21.581 10.303 -43.837 1.00 82.25 89 ASN A C 1
ATOM 710 O O . ASN A 1 89 ? 20.864 10.451 -42.841 1.00 82.25 89 ASN A O 1
ATOM 714 N N . GLU A 1 90 ? 21.957 9.095 -44.255 1.00 81.38 90 GLU A N 1
ATOM 715 C CA . GLU A 1 90 ? 21.648 7.865 -43.521 1.00 81.38 90 GLU A CA 1
ATOM 716 C C . GLU A 1 90 ? 22.338 7.846 -42.146 1.00 81.38 90 GLU A C 1
ATOM 718 O O . GLU A 1 90 ? 21.709 7.540 -41.125 1.00 81.38 90 GLU A O 1
ATOM 723 N N . LYS A 1 91 ? 23.613 8.255 -42.081 1.00 78.50 91 LYS A N 1
ATOM 724 C CA . LYS A 1 91 ? 24.342 8.396 -40.809 1.00 78.50 91 LYS A CA 1
ATOM 725 C C . LYS A 1 91 ? 23.735 9.471 -39.911 1.00 78.50 91 LYS A C 1
ATOM 727 O O . LYS A 1 91 ? 23.565 9.208 -38.724 1.00 78.50 91 LYS A O 1
ATOM 732 N N . ILE A 1 92 ? 23.345 10.629 -40.451 1.00 80.75 92 ILE A N 1
ATOM 733 C CA . ILE A 1 92 ? 22.621 11.670 -39.700 1.00 80.75 92 ILE A CA 1
ATOM 734 C C . ILE A 1 92 ? 21.355 11.071 -39.087 1.00 80.75 92 ILE A C 1
ATOM 736 O O . ILE A 1 92 ? 21.166 11.163 -37.877 1.00 80.75 92 ILE A O 1
ATOM 740 N N . THR A 1 93 ? 20.538 10.388 -39.892 1.00 87.12 93 THR A N 1
ATOM 741 C CA . THR A 1 93 ? 19.300 9.743 -39.426 1.00 87.12 93 THR A CA 1
ATOM 742 C C . THR A 1 93 ? 19.579 8.730 -38.311 1.00 87.12 93 THR A C 1
ATOM 744 O O . THR A 1 93 ? 18.883 8.712 -37.296 1.00 87.12 93 THR A O 1
ATOM 747 N N . THR A 1 94 ? 20.634 7.925 -38.454 1.00 80.94 94 THR A N 1
ATOM 748 C CA . THR A 1 94 ? 21.061 6.945 -37.442 1.00 80.94 94 THR A CA 1
ATOM 749 C C . THR A 1 94 ? 21.456 7.619 -36.126 1.00 80.94 94 THR A C 1
ATOM 751 O O . THR A 1 94 ? 21.006 7.198 -35.057 1.00 80.94 94 THR A O 1
ATOM 754 N N . VAL A 1 95 ? 22.263 8.683 -36.185 1.00 77.69 95 VAL A N 1
ATOM 755 C CA . VAL A 1 95 ? 22.700 9.429 -34.995 1.00 77.69 95 VAL A CA 1
ATOM 756 C C . VAL A 1 95 ? 21.523 10.166 -34.345 1.00 77.69 95 VAL A C 1
ATOM 758 O O . VAL A 1 95 ? 21.430 10.192 -33.121 1.00 77.69 95 VAL A O 1
ATOM 761 N N . GLU A 1 96 ? 20.580 10.706 -35.121 1.00 88.88 96 GLU A N 1
ATOM 762 C CA . GLU A 1 96 ? 19.356 11.320 -34.586 1.00 88.88 96 GLU A CA 1
ATOM 763 C C . GLU A 1 96 ? 18.474 10.309 -33.852 1.00 88.88 96 GLU A C 1
ATOM 765 O O . GLU A 1 96 ? 18.022 10.577 -32.738 1.00 88.88 96 GLU A O 1
ATOM 770 N N . ILE A 1 97 ? 18.252 9.131 -34.445 1.00 86.56 97 ILE A N 1
ATOM 771 C CA . ILE A 1 97 ? 17.516 8.045 -33.790 1.00 86.56 97 ILE A CA 1
ATOM 772 C C . ILE A 1 97 ? 18.224 7.655 -32.492 1.00 86.56 97 ILE A C 1
ATOM 774 O O . ILE A 1 97 ? 17.569 7.494 -31.466 1.00 86.56 97 ILE A O 1
ATOM 778 N N . PHE A 1 98 ? 19.551 7.533 -32.496 1.00 82.12 98 PHE A N 1
ATOM 779 C CA . PHE A 1 98 ? 20.293 7.192 -31.285 1.00 82.12 98 PHE A CA 1
ATOM 780 C C . PHE A 1 98 ? 20.200 8.261 -30.200 1.00 82.12 98 PHE A C 1
ATOM 782 O O . PHE A 1 98 ? 19.958 7.929 -29.040 1.00 82.12 98 PHE A O 1
ATOM 789 N N . LYS A 1 99 ? 20.320 9.536 -30.573 1.00 87.06 99 LYS A N 1
ATOM 790 C CA . LYS A 1 99 ? 20.126 10.652 -29.648 1.00 87.06 99 LYS A CA 1
ATOM 791 C C . LYS A 1 99 ? 18.761 10.559 -28.964 1.00 87.06 99 LYS A C 1
ATOM 793 O O . LYS A 1 99 ? 18.703 10.617 -27.740 1.00 87.06 99 LYS A O 1
ATOM 798 N N . LEU A 1 100 ? 17.693 10.313 -29.724 1.00 91.81 100 LEU A N 1
ATOM 799 C CA . LEU A 1 100 ? 16.350 10.121 -29.168 1.00 91.81 100 LEU A CA 1
ATOM 800 C C . LEU A 1 100 ? 16.280 8.917 -28.212 1.00 91.81 100 LEU A C 1
ATOM 802 O O . LEU A 1 100 ? 15.640 9.011 -27.166 1.00 91.81 100 LEU A O 1
ATOM 806 N N . LYS A 1 101 ? 16.957 7.795 -28.512 1.00 87.56 101 LYS A N 1
ATOM 807 C CA . LYS A 1 101 ? 17.037 6.646 -27.581 1.00 87.56 101 LYS A CA 1
ATOM 808 C C . LYS A 1 101 ? 17.667 7.055 -26.249 1.00 87.56 101 LYS A C 1
ATOM 810 O O . LYS A 1 101 ? 17.130 6.717 -25.195 1.00 87.56 101 LYS A O 1
ATOM 815 N N . LEU A 1 102 ? 18.776 7.793 -26.295 1.00 82.19 102 LEU A N 1
ATOM 816 C CA . LEU A 1 102 ? 19.468 8.271 -25.098 1.00 82.19 102 LEU A CA 1
ATOM 817 C C . LEU A 1 102 ? 18.630 9.289 -24.315 1.00 82.19 102 LEU A C 1
ATOM 819 O O . LEU A 1 102 ? 18.571 9.205 -23.093 1.00 82.19 102 LEU A O 1
ATOM 823 N N . GLU A 1 103 ? 17.935 10.207 -24.990 1.00 90.00 103 GLU A N 1
ATOM 824 C CA . GLU A 1 103 ? 17.034 11.171 -24.344 1.00 90.00 103 GLU A CA 1
ATOM 825 C C . GLU A 1 103 ? 15.854 10.466 -23.660 1.00 90.00 103 GLU A C 1
ATOM 827 O O . GLU A 1 103 ? 15.518 10.786 -22.516 1.00 90.00 103 GLU A O 1
ATOM 832 N N . ALA A 1 104 ? 15.248 9.469 -24.314 1.00 89.94 104 ALA A N 1
ATOM 833 C CA . ALA A 1 104 ? 14.167 8.679 -23.729 1.00 89.94 104 ALA A CA 1
ATOM 834 C C . ALA A 1 104 ? 14.635 7.890 -22.498 1.00 89.94 104 ALA A C 1
ATOM 836 O O . ALA A 1 104 ? 13.942 7.886 -21.476 1.00 89.94 104 ALA A O 1
ATOM 837 N N . ALA A 1 105 ? 15.812 7.259 -22.584 1.00 83.88 105 ALA A N 1
ATOM 838 C CA . ALA A 1 105 ? 16.426 6.510 -21.490 1.00 83.88 105 ALA A CA 1
ATOM 839 C C . ALA A 1 105 ? 16.820 7.418 -20.318 1.00 83.88 105 ALA A C 1
ATOM 841 O O . ALA A 1 105 ? 16.584 7.050 -19.166 1.00 83.88 105 ALA A O 1
ATOM 842 N N . ASN A 1 106 ? 17.358 8.611 -20.600 1.00 86.25 106 ASN A N 1
ATOM 843 C CA . ASN A 1 106 ? 17.673 9.612 -19.584 1.00 86.25 106 ASN A CA 1
ATOM 844 C C . ASN A 1 106 ? 16.418 9.976 -18.793 1.00 86.25 106 ASN A C 1
ATOM 846 O O . ASN A 1 106 ? 16.373 9.787 -17.582 1.00 86.25 106 ASN A O 1
ATOM 850 N N . ASN A 1 107 ? 15.368 10.414 -19.498 1.00 91.25 107 ASN A N 1
ATOM 851 C CA . ASN A 1 107 ? 14.104 10.798 -18.879 1.00 91.25 107 ASN A CA 1
ATOM 852 C C . ASN A 1 107 ? 13.507 9.638 -18.076 1.00 91.25 107 ASN A C 1
ATOM 854 O O . ASN A 1 107 ? 13.156 9.818 -16.916 1.00 91.25 107 ASN A O 1
ATOM 858 N N . PHE A 1 108 ? 13.451 8.429 -18.637 1.00 88.44 108 PHE A N 1
ATOM 859 C CA . PHE A 1 108 ? 12.911 7.272 -17.922 1.00 88.44 108 PHE A CA 1
ATOM 860 C C . PHE A 1 108 ? 13.668 6.983 -16.618 1.00 88.44 108 PHE A C 1
ATOM 862 O O . PHE A 1 108 ? 13.063 6.806 -15.562 1.00 88.44 108 PHE A O 1
ATOM 869 N N . THR A 1 109 ? 14.999 6.981 -16.684 1.00 81.75 109 THR A N 1
ATOM 870 C CA . THR A 1 109 ? 15.884 6.680 -15.551 1.00 81.75 109 THR A CA 1
ATOM 871 C C . THR A 1 109 ? 15.807 7.772 -14.483 1.00 81.75 109 THR A C 1
ATOM 873 O O . THR A 1 109 ? 15.711 7.472 -13.294 1.00 81.75 109 THR A O 1
ATOM 876 N N . THR A 1 110 ? 15.747 9.046 -14.882 1.00 85.56 110 THR A N 1
ATOM 877 C CA . THR A 1 110 ? 15.480 10.164 -13.965 1.00 85.56 110 THR A CA 1
ATOM 878 C C . THR A 1 110 ? 14.084 10.067 -13.339 1.00 85.56 110 THR A C 1
ATOM 880 O O . THR A 1 110 ? 13.917 10.386 -12.159 1.00 85.56 110 THR A O 1
ATOM 883 N N . GLY A 1 111 ? 13.087 9.585 -14.085 1.00 88.12 111 GLY A N 1
ATOM 884 C CA . GLY A 1 111 ? 11.754 9.273 -13.571 1.00 88.12 111 GLY A CA 1
ATOM 885 C C . GLY A 1 111 ? 11.799 8.215 -12.469 1.00 88.12 111 GLY A C 1
ATOM 886 O O . GLY A 1 111 ? 11.307 8.462 -11.369 1.00 88.12 111 GLY A O 1
ATOM 887 N N . LEU A 1 112 ? 12.467 7.083 -12.717 1.00 84.50 112 LEU A N 1
ATOM 888 C CA . LEU A 1 112 ? 12.672 6.027 -11.717 1.00 84.50 112 LEU A CA 1
ATOM 889 C C . LEU A 1 112 ? 13.392 6.543 -10.469 1.00 84.50 112 LEU A C 1
ATOM 891 O O . LEU A 1 112 ? 12.966 6.254 -9.354 1.00 84.50 112 LEU A O 1
ATOM 895 N N . PHE A 1 113 ? 14.447 7.341 -10.640 1.00 83.75 113 PHE A N 1
ATOM 896 C CA . PHE A 1 113 ? 15.167 7.938 -9.517 1.00 83.75 113 PHE A CA 1
ATOM 897 C C . PHE A 1 113 ? 14.249 8.787 -8.640 1.00 83.75 113 PHE A C 1
ATOM 899 O O . PHE A 1 113 ? 14.231 8.621 -7.422 1.00 83.75 113 PHE A O 1
ATOM 906 N N . ASN A 1 114 ? 13.463 9.678 -9.245 1.00 86.25 114 ASN A N 1
ATOM 907 C CA . ASN A 1 114 ? 12.539 10.527 -8.499 1.00 86.25 114 ASN A CA 1
ATOM 908 C C . ASN A 1 114 ? 11.409 9.718 -7.855 1.00 86.25 114 ASN A C 1
ATOM 910 O O . ASN A 1 114 ? 11.046 9.995 -6.714 1.00 86.25 114 ASN A O 1
ATOM 914 N N . TYR A 1 115 ? 10.901 8.688 -8.533 1.00 85.19 115 TYR A N 1
ATOM 915 C CA . TYR A 1 115 ? 9.903 7.774 -7.981 1.00 85.19 115 TYR A CA 1
ATOM 916 C C . TYR A 1 115 ? 10.435 7.066 -6.724 1.00 85.19 115 TYR A C 1
ATOM 918 O O . TYR A 1 115 ? 9.819 7.140 -5.659 1.00 85.19 115 TYR A O 1
ATOM 926 N N . SER A 1 116 ? 11.632 6.478 -6.807 1.00 79.81 116 SER A N 1
ATOM 927 C CA . SER A 1 116 ? 12.293 5.786 -5.693 1.00 79.81 116 SER A CA 1
ATOM 928 C C . SER A 1 116 ? 12.664 6.718 -4.535 1.00 79.81 116 SER A C 1
ATOM 930 O O . SER A 1 116 ? 12.617 6.303 -3.378 1.00 79.81 116 SER A O 1
ATOM 932 N N . ASN A 1 117 ? 12.971 7.986 -4.826 1.00 78.75 117 ASN A N 1
ATOM 933 C CA . ASN A 1 117 ? 13.255 9.027 -3.832 1.00 78.75 117 ASN A CA 1
ATOM 934 C C . ASN A 1 117 ? 12.004 9.807 -3.391 1.00 78.75 117 ASN A C 1
ATOM 936 O O . ASN A 1 117 ? 12.118 10.908 -2.853 1.00 78.75 117 ASN A O 1
ATOM 940 N N . ARG A 1 118 ? 10.803 9.242 -3.587 1.00 79.12 118 ARG A N 1
ATOM 941 C CA . ARG A 1 118 ? 9.524 9.793 -3.098 1.00 79.12 118 ARG A CA 1
ATOM 942 C C . ARG A 1 118 ? 9.228 11.211 -3.595 1.00 79.12 118 ARG A C 1
ATOM 944 O O . ARG A 1 118 ? 8.583 11.995 -2.903 1.00 79.12 118 ARG A O 1
ATOM 951 N N . ASN A 1 119 ? 9.636 11.513 -4.822 1.00 88.88 119 ASN A N 1
ATOM 952 C CA . ASN A 1 119 ? 9.258 12.718 -5.552 1.00 88.88 119 ASN A CA 1
ATOM 953 C C . ASN A 1 119 ? 8.382 12.362 -6.773 1.00 88.88 119 ASN A C 1
ATOM 955 O O . ASN A 1 119 ? 8.795 12.557 -7.922 1.00 88.88 119 ASN A O 1
ATOM 959 N N . PRO A 1 120 ? 7.178 11.796 -6.550 1.00 90.88 120 PRO A N 1
ATOM 960 C CA . PRO A 1 120 ? 6.344 11.273 -7.629 1.00 90.88 120 PRO A CA 1
ATOM 961 C C . PRO A 1 120 ? 5.862 12.360 -8.601 1.00 90.88 120 PRO A C 1
ATOM 963 O O . PRO A 1 120 ? 5.764 12.113 -9.802 1.00 90.88 120 PRO A O 1
ATOM 966 N N . GLY A 1 121 ? 5.634 13.588 -8.124 1.00 90.88 121 GLY A N 1
ATOM 967 C CA . GLY A 1 121 ? 5.229 14.704 -8.983 1.00 90.88 121 GLY A CA 1
ATOM 968 C C . GLY A 1 121 ? 6.275 15.026 -10.055 1.00 90.88 121 GLY A C 1
ATOM 969 O O . GLY A 1 121 ? 5.932 15.209 -11.224 1.00 90.88 121 GLY A O 1
ATOM 970 N N . LEU A 1 122 ? 7.561 15.023 -9.685 1.00 94.12 122 LEU A N 1
ATOM 971 C CA . LEU A 1 122 ? 8.652 15.216 -10.640 1.00 94.12 122 LEU A CA 1
ATOM 972 C C . LEU A 1 122 ? 8.857 13.976 -11.524 1.00 94.12 122 LEU A C 1
ATOM 974 O O . LEU A 1 122 ? 9.048 14.107 -12.732 1.00 94.12 122 LEU A O 1
ATOM 978 N N . ALA A 1 123 ? 8.745 12.772 -10.957 1.00 93.25 123 ALA A N 1
ATOM 979 C CA . ALA A 1 123 ? 8.825 11.529 -11.724 1.00 93.25 123 ALA A CA 1
ATOM 980 C C . ALA A 1 123 ? 7.778 11.464 -12.854 1.00 93.25 123 ALA A C 1
ATOM 982 O O . ALA A 1 123 ? 8.106 11.066 -13.972 1.00 93.25 123 ALA A O 1
ATOM 983 N N . ASN A 1 124 ? 6.550 11.939 -12.607 1.00 94.12 124 ASN A N 1
ATOM 984 C CA . ASN A 1 124 ? 5.473 11.998 -13.605 1.00 94.12 124 ASN A CA 1
ATOM 985 C C . ASN A 1 124 ? 5.866 12.789 -14.859 1.00 94.12 124 ASN A C 1
ATOM 987 O O . ASN A 1 124 ? 5.538 12.375 -15.973 1.00 94.12 124 ASN A O 1
ATOM 991 N N . GLN A 1 125 ? 6.563 13.917 -14.686 1.00 96.56 125 GLN A N 1
ATOM 992 C CA . GLN A 1 125 ? 7.009 14.760 -15.800 1.00 96.56 125 GLN A CA 1
ATOM 993 C C . GLN A 1 125 ? 8.013 14.007 -16.675 1.00 96.56 125 GLN A C 1
ATOM 995 O O . GLN A 1 125 ? 7.868 13.956 -17.894 1.00 96.56 125 GLN A O 1
ATOM 1000 N N . PHE A 1 126 ? 8.979 13.346 -16.043 1.00 96.88 126 PHE A N 1
ATOM 1001 C CA . PHE A 1 126 ? 10.006 12.575 -16.732 1.00 96.88 126 PHE A CA 1
ATOM 1002 C C . PHE A 1 126 ? 9.450 11.347 -17.464 1.00 96.88 126 PHE A C 1
ATOM 1004 O O . PHE A 1 126 ? 9.812 11.096 -18.615 1.00 96.88 126 PHE A O 1
ATOM 1011 N N . PHE A 1 127 ? 8.517 10.611 -16.855 1.00 96.75 127 PHE A N 1
ATOM 1012 C CA . PHE A 1 127 ? 7.849 9.499 -17.536 1.00 96.75 127 PHE A CA 1
ATOM 1013 C C . PHE A 1 127 ? 7.011 9.968 -18.731 1.00 96.75 127 PHE A C 1
ATOM 1015 O O . PHE A 1 127 ? 7.009 9.303 -19.766 1.00 96.75 127 PHE A O 1
ATOM 1022 N N . LEU A 1 128 ? 6.353 11.128 -18.630 1.00 97.38 128 LEU A N 1
ATOM 1023 C CA . LEU A 1 128 ? 5.598 11.713 -19.739 1.00 97.38 128 LEU A CA 1
ATOM 1024 C C . LEU A 1 128 ? 6.506 12.106 -20.915 1.00 97.38 128 LEU A C 1
ATOM 1026 O O . LEU A 1 128 ? 6.163 11.839 -22.067 1.00 97.38 128 LEU A O 1
ATOM 1030 N N . GLU A 1 129 ? 7.657 12.727 -20.652 1.00 98.00 129 GLU A N 1
ATOM 1031 C CA . GLU A 1 129 ? 8.611 13.066 -21.716 1.00 98.00 129 GLU A CA 1
ATOM 1032 C C . GLU A 1 129 ? 9.211 11.808 -22.355 1.00 98.00 129 GLU A C 1
ATOM 1034 O O . GLU A 1 129 ? 9.259 11.695 -23.581 1.00 98.00 129 GLU A O 1
ATOM 1039 N N . SER A 1 130 ? 9.556 10.803 -21.548 1.00 95.81 130 SER A N 1
ATOM 1040 C CA . SER A 1 130 ? 9.997 9.498 -22.048 1.00 95.81 130 SER A CA 1
ATOM 1041 C C . SER A 1 130 ? 8.938 8.824 -22.938 1.00 95.81 130 SER A C 1
ATOM 1043 O O . SER A 1 130 ? 9.258 8.352 -24.029 1.00 95.81 130 SER A O 1
ATOM 1045 N N . GLU A 1 131 ? 7.660 8.835 -22.532 1.00 97.75 131 GLU A N 1
ATOM 1046 C CA . GLU A 1 131 ? 6.540 8.300 -23.322 1.00 97.75 131 GLU A CA 1
ATOM 1047 C C . GLU A 1 131 ? 6.465 8.947 -24.714 1.00 97.75 131 GLU A C 1
ATOM 1049 O O . GLU A 1 131 ? 6.304 8.237 -25.715 1.00 97.75 131 GLU A O 1
ATOM 1054 N N . LYS A 1 132 ? 6.576 10.283 -24.786 1.00 98.31 132 LYS A N 1
ATOM 1055 C CA . LYS A 1 132 ? 6.533 11.046 -26.044 1.00 98.31 132 LYS A CA 1
ATOM 1056 C C . LYS A 1 132 ? 7.700 10.684 -26.958 1.00 98.31 132 LYS A C 1
ATOM 1058 O O . LYS A 1 132 ? 7.472 10.416 -28.138 1.00 98.31 132 LYS A O 1
ATOM 1063 N N . ILE A 1 133 ? 8.917 10.626 -26.418 1.00 97.81 133 ILE A N 1
ATOM 1064 C CA . ILE A 1 133 ? 10.116 10.316 -27.207 1.00 97.81 133 ILE A CA 1
ATOM 1065 C C . ILE A 1 133 ? 10.060 8.870 -27.722 1.00 97.81 133 ILE A C 1
ATOM 1067 O O . ILE A 1 133 ? 10.360 8.627 -28.889 1.00 97.81 133 ILE A O 1
ATOM 1071 N N . PHE A 1 134 ? 9.590 7.906 -26.923 1.00 97.25 134 PHE A N 1
ATOM 1072 C CA . PHE A 1 134 ? 9.398 6.533 -27.407 1.00 97.25 134 PHE A CA 1
ATOM 1073 C C . PHE A 1 134 ? 8.335 6.430 -28.513 1.00 97.25 134 PHE A C 1
ATOM 1075 O O . PHE A 1 134 ? 8.530 5.685 -29.475 1.00 97.25 134 PHE A O 1
ATOM 1082 N N . LYS A 1 135 ? 7.253 7.223 -28.466 1.00 97.31 135 LYS A N 1
ATOM 1083 C CA . LYS A 1 135 ? 6.301 7.310 -29.597 1.00 97.31 135 LYS A CA 1
ATOM 1084 C C . LYS A 1 135 ? 6.957 7.862 -30.854 1.00 97.31 135 LYS A C 1
ATOM 1086 O O . LYS A 1 135 ? 6.690 7.366 -31.948 1.00 97.31 135 LYS A O 1
ATOM 1091 N N . GLU A 1 136 ? 7.808 8.875 -30.719 1.00 97.56 136 GLU A N 1
ATOM 1092 C CA . GLU A 1 136 ? 8.567 9.408 -31.849 1.00 97.56 136 GLU A CA 1
ATOM 1093 C C . GLU A 1 136 ? 9.530 8.361 -32.426 1.00 97.56 136 GLU A C 1
ATOM 1095 O O . GLU A 1 136 ? 9.562 8.165 -33.643 1.00 97.56 136 GLU A O 1
ATOM 1100 N N . LEU A 1 137 ? 10.248 7.630 -31.569 1.00 94.75 137 LEU A N 1
ATOM 1101 C CA . LEU A 1 137 ? 11.124 6.531 -31.977 1.00 94.75 137 LEU A CA 1
ATOM 1102 C C . LEU A 1 137 ? 10.360 5.451 -32.740 1.00 94.75 137 LEU A C 1
ATOM 1104 O O . LEU A 1 137 ? 10.814 5.043 -33.810 1.00 94.75 137 LEU A O 1
ATOM 1108 N N . TYR A 1 138 ? 9.180 5.044 -32.268 1.00 95.62 138 TYR A N 1
ATOM 1109 C CA . TYR A 1 138 ? 8.309 4.140 -33.022 1.00 95.62 138 TYR A CA 1
ATOM 1110 C C . TYR A 1 138 ? 7.913 4.737 -34.378 1.00 95.62 138 TYR A C 1
ATOM 1112 O O . TYR A 1 138 ? 7.996 4.066 -35.403 1.00 95.62 138 TYR A O 1
ATOM 1120 N N . ASN A 1 139 ? 7.524 6.012 -34.430 1.00 95.94 139 ASN A N 1
ATOM 1121 C CA . ASN A 1 139 ? 7.128 6.643 -35.688 1.00 95.94 139 ASN A CA 1
ATOM 1122 C C . ASN A 1 139 ? 8.258 6.654 -36.726 1.00 95.94 139 ASN A C 1
ATOM 1124 O O . ASN A 1 139 ? 7.958 6.474 -37.911 1.00 95.94 139 ASN A O 1
ATOM 1128 N N . ARG A 1 140 ? 9.512 6.819 -36.282 1.00 94.44 140 ARG A N 1
ATOM 1129 C CA . ARG A 1 140 ? 10.717 6.822 -37.127 1.00 94.44 140 ARG A CA 1
ATOM 1130 C C . ARG A 1 140 ? 11.188 5.419 -37.526 1.00 94.44 140 ARG A C 1
ATOM 1132 O O . ARG A 1 140 ? 11.608 5.234 -38.660 1.00 94.44 140 ARG A O 1
ATOM 1139 N N . THR A 1 141 ? 11.124 4.446 -36.618 1.00 92.19 141 THR A N 1
ATOM 1140 C CA . THR A 1 141 ? 11.730 3.108 -36.810 1.00 92.19 141 THR A CA 1
ATOM 1141 C C . THR A 1 141 ? 10.730 2.016 -37.181 1.00 92.19 141 THR A C 1
ATOM 1143 O O . THR A 1 141 ? 11.118 1.003 -37.750 1.00 92.19 141 THR A O 1
ATOM 1146 N N . LYS A 1 142 ? 9.448 2.215 -36.856 1.00 93.50 142 LYS A N 1
ATOM 1147 C CA . LYS A 1 142 ? 8.377 1.205 -36.897 1.00 93.50 142 LYS A CA 1
ATOM 1148 C C . LYS A 1 142 ? 8.648 -0.033 -36.036 1.00 93.50 142 LYS A C 1
ATOM 1150 O O . LYS A 1 142 ? 7.988 -1.051 -36.214 1.00 93.50 142 LYS A O 1
ATOM 1155 N N . ASP A 1 143 ? 9.563 0.074 -35.077 1.00 89.25 143 ASP A N 1
ATOM 1156 C CA . ASP A 1 143 ? 9.904 -1.012 -34.168 1.00 89.25 143 ASP A CA 1
ATOM 1157 C C . ASP A 1 143 ? 8.917 -1.072 -32.990 1.00 89.25 143 ASP A C 1
ATOM 1159 O O . ASP A 1 143 ? 8.785 -0.119 -32.211 1.00 89.25 143 ASP A O 1
ATOM 1163 N N . ILE A 1 144 ? 8.219 -2.206 -32.865 1.00 87.81 144 ILE A N 1
ATOM 1164 C CA . ILE A 1 144 ? 7.227 -2.467 -31.813 1.00 87.81 144 ILE A CA 1
ATOM 1165 C C . ILE A 1 144 ? 7.828 -2.351 -30.409 1.00 87.81 144 ILE A C 1
ATOM 1167 O O . ILE A 1 144 ? 7.121 -1.980 -29.469 1.00 87.81 144 ILE A O 1
ATOM 1171 N N . TYR A 1 145 ? 9.136 -2.572 -30.273 1.00 88.12 145 TYR A N 1
ATOM 1172 C CA . TYR A 1 145 ? 9.881 -2.379 -29.036 1.00 88.12 145 TYR A CA 1
ATOM 1173 C C . TYR A 1 145 ? 9.609 -1.005 -28.403 1.00 88.12 145 TYR A C 1
ATOM 1175 O O . TYR A 1 145 ? 9.341 -0.892 -27.204 1.00 88.12 145 TYR A O 1
ATOM 1183 N N . TYR A 1 146 ? 9.577 0.054 -29.219 1.00 91.81 146 TYR A N 1
ATOM 1184 C CA . TYR A 1 146 ? 9.331 1.414 -28.735 1.00 91.81 146 TYR A CA 1
ATOM 1185 C C . TYR A 1 146 ? 7.869 1.688 -28.383 1.00 91.81 146 TYR A C 1
ATOM 1187 O O . TYR A 1 146 ? 7.598 2.565 -27.562 1.00 91.81 146 TYR A O 1
ATOM 1195 N N . VAL A 1 147 ? 6.921 0.926 -28.936 1.00 93.12 147 VAL A N 1
ATOM 1196 C CA . VAL A 1 147 ? 5.522 0.978 -28.487 1.00 93.12 147 VAL A CA 1
ATOM 1197 C C . VAL A 1 147 ? 5.428 0.458 -27.059 1.00 93.12 147 VAL A C 1
ATOM 1199 O O . VAL A 1 147 ? 4.871 1.144 -26.203 1.00 93.12 147 VAL A O 1
ATOM 1202 N N . ILE A 1 148 ? 6.040 -0.697 -26.783 1.00 90.88 148 ILE A N 1
ATOM 1203 C CA . ILE A 1 148 ? 6.034 -1.293 -25.443 1.00 90.88 148 ILE A CA 1
ATOM 1204 C C . ILE A 1 148 ? 6.737 -0.381 -24.434 1.00 90.88 148 ILE A C 1
ATOM 1206 O O . ILE A 1 148 ? 6.203 -0.146 -23.351 1.00 90.88 148 ILE A O 1
ATOM 1210 N N . LEU A 1 149 ? 7.892 0.194 -24.787 1.00 90.81 149 LEU A N 1
ATOM 1211 C CA . LEU A 1 149 ? 8.586 1.144 -23.912 1.00 90.81 149 LEU A CA 1
ATOM 1212 C C . LEU A 1 149 ? 7.763 2.405 -23.638 1.00 90.81 149 LEU A C 1
ATOM 1214 O O . LEU A 1 149 ? 7.693 2.844 -22.493 1.00 90.81 149 LEU A O 1
ATOM 1218 N N . SER A 1 150 ? 7.094 2.958 -24.652 1.00 95.81 150 SER A N 1
ATOM 1219 C CA . SER A 1 150 ? 6.194 4.098 -24.463 1.00 95.81 150 SER A CA 1
ATOM 1220 C C . SER A 1 150 ? 5.046 3.767 -23.505 1.00 95.81 150 SER A C 1
ATOM 1222 O O . SER A 1 150 ? 4.755 4.529 -22.582 1.00 95.81 150 SER A O 1
ATOM 1224 N N . GLU A 1 151 ? 4.414 2.608 -23.686 1.00 95.75 151 GLU A N 1
ATOM 1225 C CA . GLU A 1 151 ? 3.320 2.152 -22.830 1.00 95.75 151 GLU A CA 1
ATOM 1226 C C . GLU A 1 151 ? 3.801 1.860 -21.405 1.00 95.75 151 GLU A C 1
ATOM 1228 O O . GLU A 1 151 ? 3.118 2.223 -20.449 1.00 95.75 151 GLU A O 1
ATOM 1233 N N . ASN A 1 152 ? 5.001 1.301 -21.238 1.00 93.56 152 ASN A N 1
ATOM 1234 C CA . ASN A 1 152 ? 5.629 1.150 -19.928 1.00 93.56 152 ASN A CA 1
ATOM 1235 C C . ASN A 1 152 ? 5.860 2.515 -19.262 1.00 93.56 152 ASN A C 1
ATOM 1237 O O . ASN A 1 152 ? 5.471 2.676 -18.107 1.00 93.56 152 ASN A O 1
ATOM 1241 N N . SER A 1 153 ? 6.394 3.522 -19.966 1.00 95.69 153 SER A N 1
ATOM 1242 C CA . SER A 1 153 ? 6.532 4.890 -19.431 1.00 95.69 153 SER A CA 1
ATOM 1243 C C . SER A 1 153 ? 5.192 5.465 -18.972 1.00 95.69 153 SER A C 1
ATOM 1245 O O . SER A 1 153 ? 5.090 6.008 -17.871 1.00 95.69 153 SER A O 1
ATOM 1247 N N . LYS A 1 154 ? 4.132 5.272 -19.760 1.00 97.75 154 LYS A N 1
ATOM 1248 C CA . LYS A 1 154 ? 2.772 5.674 -19.383 1.00 97.75 154 LYS A CA 1
ATOM 1249 C C . LYS A 1 154 ? 2.279 4.953 -18.119 1.00 97.75 154 LYS A C 1
ATOM 1251 O O . LYS A 1 154 ? 1.674 5.579 -17.249 1.00 97.75 154 LYS A O 1
ATOM 1256 N N . ASN A 1 155 ? 2.537 3.655 -17.990 1.00 97.44 155 ASN A N 1
ATOM 1257 C CA . ASN A 1 155 ? 2.117 2.877 -16.822 1.00 97.44 155 ASN A CA 1
ATOM 1258 C C . ASN A 1 155 ? 2.900 3.273 -15.561 1.00 97.44 155 ASN A C 1
ATOM 1260 O O . ASN A 1 155 ? 2.308 3.399 -14.491 1.00 97.44 155 ASN A O 1
ATOM 1264 N N . TYR A 1 156 ? 4.197 3.567 -15.686 1.00 95.75 156 TYR A N 1
ATOM 1265 C CA . TYR A 1 156 ? 5.007 4.131 -14.602 1.00 95.75 156 TYR A CA 1
ATOM 1266 C C . TYR A 1 156 ? 4.533 5.516 -14.166 1.00 95.75 156 TYR A C 1
ATOM 1268 O O . TYR A 1 156 ? 4.494 5.800 -12.969 1.00 95.75 156 TYR A O 1
ATOM 1276 N N . LYS A 1 157 ? 4.100 6.357 -15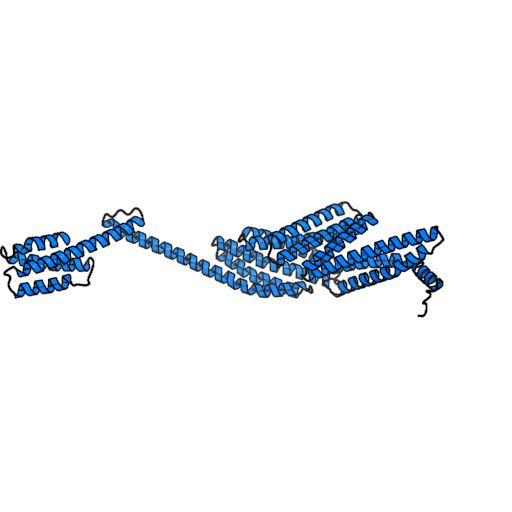.110 1.00 97.25 157 LYS A N 1
ATOM 1277 C CA . LYS A 1 157 ? 3.430 7.620 -14.788 1.00 97.25 157 LYS A CA 1
ATOM 1278 C C . LYS A 1 157 ? 2.187 7.376 -13.922 1.00 97.25 157 LYS A C 1
ATOM 1280 O O . LYS A 1 157 ? 2.045 8.033 -12.899 1.00 97.25 157 LYS A O 1
ATOM 1285 N N . TYR A 1 158 ? 1.334 6.404 -14.259 1.00 97.69 158 TYR A N 1
ATOM 1286 C CA . TYR A 1 158 ? 0.191 6.054 -13.402 1.00 97.69 158 TYR A CA 1
ATOM 1287 C C . TYR A 1 158 ? 0.616 5.501 -12.034 1.00 97.69 158 TYR A C 1
ATOM 1289 O O . TYR A 1 158 ? 0.013 5.866 -11.030 1.00 97.69 158 TYR A O 1
ATOM 1297 N N . MET A 1 159 ? 1.656 4.662 -11.950 1.00 95.12 159 MET A N 1
ATOM 1298 C CA . MET A 1 159 ? 2.181 4.210 -10.649 1.00 95.12 159 MET A CA 1
ATOM 1299 C C . MET A 1 159 ? 2.640 5.388 -9.788 1.00 95.12 159 MET A C 1
ATOM 1301 O O . MET A 1 159 ? 2.350 5.441 -8.596 1.00 95.12 159 MET A O 1
ATOM 1305 N N . SER A 1 160 ? 3.332 6.344 -10.398 1.00 95.06 160 SER A N 1
ATOM 1306 C CA . SER A 1 160 ? 3.852 7.527 -9.726 1.00 95.06 160 SER A CA 1
ATOM 1307 C C . SER A 1 160 ? 2.734 8.485 -9.286 1.00 95.06 160 SER A C 1
ATOM 1309 O O . SER A 1 160 ? 2.708 8.893 -8.126 1.00 95.06 160 SER A O 1
ATOM 1311 N N . GLU A 1 161 ? 1.723 8.737 -10.125 1.00 96.25 161 GLU A N 1
ATOM 1312 C CA . GLU A 1 161 ? 0.484 9.429 -9.722 1.00 96.25 161 GLU A CA 1
ATOM 1313 C C . GLU A 1 161 ? -0.224 8.691 -8.571 1.00 96.25 161 GLU A C 1
ATOM 1315 O O . GLU A 1 161 ? -0.689 9.314 -7.616 1.00 96.25 161 GLU A O 1
ATOM 1320 N N . GLY A 1 162 ? -0.260 7.356 -8.610 1.00 95.56 162 GLY A N 1
ATOM 1321 C CA . GLY A 1 162 ? -0.782 6.527 -7.524 1.00 95.56 162 GLY A CA 1
ATOM 1322 C C . GLY A 1 162 ? -0.024 6.720 -6.210 1.00 95.56 162 GLY A C 1
ATOM 1323 O O . GLY A 1 162 ? -0.651 6.841 -5.155 1.00 95.56 162 GLY A O 1
ATOM 1324 N N . LEU A 1 163 ? 1.307 6.806 -6.262 1.00 92.62 163 LEU A N 1
ATOM 1325 C CA . LEU A 1 163 ? 2.164 7.025 -5.095 1.00 92.62 163 LEU A CA 1
ATOM 1326 C C . LEU A 1 163 ? 1.958 8.411 -4.488 1.00 92.62 163 LEU A C 1
ATOM 1328 O O . LEU A 1 163 ? 1.830 8.532 -3.271 1.00 92.62 163 LEU A O 1
ATOM 1332 N N . GLU A 1 164 ? 1.850 9.443 -5.319 1.00 94.56 164 GLU A N 1
ATOM 1333 C CA . GLU A 1 164 ? 1.541 10.804 -4.872 1.00 94.56 164 GLU A CA 1
ATOM 1334 C C . GLU A 1 164 ? 0.212 10.861 -4.103 1.00 94.56 164 GLU A C 1
ATOM 1336 O O . GLU A 1 164 ? 0.125 11.414 -2.999 1.00 94.56 164 GLU A O 1
ATOM 1341 N N . LYS A 1 165 ? -0.825 10.224 -4.651 1.00 95.69 165 LYS A N 1
ATOM 1342 C CA . LYS A 1 165 ? -2.147 10.138 -4.017 1.00 95.69 165 LYS A CA 1
ATOM 1343 C C . LYS A 1 165 ? -2.126 9.299 -2.746 1.00 95.69 165 LYS A C 1
ATOM 1345 O O . LYS A 1 165 ? -2.747 9.667 -1.752 1.00 95.69 165 LYS A O 1
ATOM 1350 N N . PHE A 1 166 ? -1.353 8.216 -2.735 1.00 92.44 166 PHE A N 1
ATOM 1351 C CA . PHE A 1 166 ? -1.178 7.382 -1.551 1.00 92.44 166 PHE A CA 1
ATOM 1352 C C . PHE A 1 166 ? -0.533 8.169 -0.401 1.00 92.44 166 PHE A C 1
ATOM 1354 O O . PHE A 1 166 ? -1.053 8.154 0.715 1.00 92.44 166 PHE A O 1
ATOM 1361 N N . ILE A 1 167 ? 0.549 8.905 -0.679 1.00 88.44 167 ILE A N 1
ATOM 1362 C CA . ILE A 1 167 ? 1.272 9.718 0.314 1.00 88.44 167 ILE A CA 1
ATOM 1363 C C . ILE A 1 167 ? 0.390 10.850 0.854 1.00 88.44 167 ILE A C 1
ATOM 1365 O O . ILE A 1 167 ? 0.394 11.113 2.055 1.00 88.44 167 ILE A O 1
ATOM 1369 N N . THR A 1 168 ? -0.408 11.493 -0.002 1.00 90.69 168 THR A N 1
ATOM 1370 C CA . THR A 1 168 ? -1.339 12.559 0.419 1.00 90.69 168 THR A CA 1
ATOM 1371 C C . THR A 1 168 ? -2.611 12.029 1.094 1.00 90.69 168 THR A C 1
ATOM 1373 O O . THR A 1 168 ? -3.400 12.810 1.624 1.00 90.69 168 THR A O 1
ATOM 1376 N N . GLY A 1 169 ? -2.804 10.706 1.140 1.00 90.31 169 GLY A N 1
ATOM 1377 C CA . GLY A 1 169 ? -3.936 10.053 1.796 1.00 90.31 169 GLY A CA 1
ATOM 1378 C C . GLY A 1 169 ? -5.215 9.980 0.958 1.00 90.31 169 GLY A C 1
ATOM 1379 O O . GLY A 1 169 ? -6.230 9.498 1.467 1.00 90.31 169 GLY A O 1
ATOM 1380 N N . ASP A 1 170 ? -5.172 10.391 -0.310 1.00 95.19 170 ASP A N 1
ATOM 1381 C CA . ASP A 1 170 ? -6.255 10.225 -1.283 1.00 95.19 170 ASP A CA 1
ATOM 1382 C C . ASP A 1 170 ? -6.259 8.790 -1.834 1.00 95.19 170 ASP A C 1
ATOM 1384 O O . ASP A 1 170 ? -5.823 8.484 -2.948 1.00 95.19 170 ASP A O 1
ATOM 1388 N N . LEU A 1 171 ? -6.716 7.862 -0.993 1.00 93.38 171 LEU A N 1
ATOM 1389 C CA . LEU A 1 171 ? -6.639 6.432 -1.284 1.00 93.38 171 LEU A CA 1
ATOM 1390 C C . LEU A 1 171 ? -7.578 5.993 -2.417 1.00 93.38 171 LEU A C 1
ATOM 1392 O O . LEU A 1 171 ? -7.343 4.946 -3.012 1.00 93.38 171 LEU A O 1
ATOM 1396 N N . ILE A 1 172 ? -8.626 6.756 -2.741 1.00 94.81 172 ILE A N 1
ATOM 1397 C CA . ILE A 1 172 ? -9.525 6.423 -3.858 1.00 94.81 172 ILE A CA 1
ATOM 1398 C C . ILE A 1 172 ? -8.789 6.630 -5.183 1.00 94.81 172 ILE A C 1
ATOM 1400 O O . ILE A 1 172 ? -8.726 5.706 -6.002 1.00 94.81 172 ILE A O 1
ATOM 1404 N N . ASP A 1 173 ? -8.180 7.802 -5.363 1.00 95.75 173 ASP A N 1
ATOM 1405 C CA . ASP A 1 173 ? -7.405 8.096 -6.566 1.00 95.75 173 ASP A CA 1
ATOM 1406 C C . ASP A 1 173 ? -6.125 7.256 -6.635 1.00 95.75 173 ASP A C 1
ATOM 1408 O O . ASP A 1 173 ? -5.752 6.805 -7.721 1.00 95.75 173 ASP A O 1
ATOM 1412 N N . ALA A 1 174 ? -5.483 6.964 -5.498 1.00 95.00 174 ALA A N 1
ATOM 1413 C CA . ALA A 1 174 ? -4.334 6.058 -5.457 1.00 95.00 174 ALA A CA 1
ATOM 1414 C C . ALA A 1 174 ? -4.687 4.678 -6.038 1.00 95.00 174 ALA A C 1
ATOM 1416 O O . ALA A 1 174 ? -4.045 4.213 -6.982 1.00 95.00 174 ALA A O 1
ATOM 1417 N N . ARG A 1 175 ? -5.765 4.054 -5.541 1.00 95.19 175 ARG A N 1
ATOM 1418 C CA . ARG A 1 175 ? -6.254 2.748 -6.018 1.00 95.19 175 ARG A CA 1
ATOM 1419 C C . ARG A 1 175 ? -6.578 2.768 -7.504 1.00 95.19 175 ARG A C 1
ATOM 1421 O O . ARG A 1 175 ? -6.195 1.851 -8.225 1.00 95.19 175 ARG A O 1
ATOM 1428 N N . LYS A 1 176 ? -7.274 3.811 -7.966 1.00 97.00 176 LYS A N 1
ATOM 1429 C CA . LYS A 1 176 ? -7.616 3.983 -9.382 1.00 97.00 176 LYS A CA 1
ATOM 1430 C C . LYS A 1 176 ? -6.360 4.003 -10.253 1.00 97.00 176 LYS A C 1
ATOM 1432 O O . LYS A 1 176 ? -6.310 3.287 -11.249 1.00 97.00 176 LYS A O 1
ATOM 1437 N N . ASN A 1 177 ? -5.353 4.786 -9.878 1.00 97.75 177 ASN A N 1
ATOM 1438 C CA . ASN A 1 177 ? -4.118 4.909 -10.650 1.00 97.75 177 ASN A CA 1
ATOM 1439 C C . ASN A 1 177 ? -3.298 3.611 -10.655 1.00 97.75 177 ASN A C 1
ATOM 1441 O O . ASN A 1 177 ? -2.873 3.173 -11.723 1.00 97.75 177 ASN A O 1
ATOM 1445 N N . TYR A 1 178 ? -3.165 2.922 -9.517 1.00 97.00 178 TYR A N 1
ATOM 1446 C CA . TYR A 1 178 ? -2.509 1.609 -9.491 1.00 97.00 178 TYR A CA 1
ATOM 1447 C C . TYR A 1 178 ? -3.269 0.551 -10.298 1.00 97.00 178 TYR A C 1
ATOM 1449 O O . TYR A 1 178 ? -2.653 -0.256 -10.988 1.00 97.00 178 TYR A O 1
ATOM 1457 N N . GLN A 1 179 ? -4.604 0.572 -10.287 1.00 96.88 179 GLN A N 1
ATOM 1458 C CA . GLN A 1 179 ? -5.407 -0.324 -11.119 1.00 96.88 179 GLN A CA 1
ATOM 1459 C C . GLN A 1 179 ? -5.189 -0.060 -12.618 1.00 96.88 179 GLN A C 1
ATOM 1461 O O . GLN A 1 179 ? -5.080 -1.013 -13.390 1.00 96.88 179 GLN A O 1
ATOM 1466 N N . LEU A 1 180 ? -5.111 1.210 -13.032 1.00 97.69 180 LEU A N 1
ATOM 1467 C CA . LEU A 1 180 ? -4.814 1.587 -14.418 1.00 97.69 180 LEU A CA 1
ATOM 1468 C C . LEU A 1 180 ? -3.408 1.142 -14.834 1.00 97.69 180 LEU A C 1
ATOM 1470 O O . LEU A 1 180 ? -3.256 0.558 -15.906 1.00 97.69 180 LEU A O 1
ATOM 1474 N N . ALA A 1 181 ? -2.408 1.364 -13.978 1.00 97.38 181 ALA A N 1
ATOM 1475 C CA . ALA A 1 181 ? -1.042 0.907 -14.211 1.00 97.38 181 ALA A CA 1
ATOM 1476 C C . ALA A 1 181 ? -0.972 -0.621 -14.358 1.00 97.38 181 ALA A C 1
ATOM 1478 O O . ALA A 1 181 ? -0.411 -1.114 -15.334 1.00 97.38 181 ALA A O 1
ATOM 1479 N N . LYS A 1 182 ? -1.602 -1.368 -13.439 1.00 97.06 182 LYS A N 1
ATOM 1480 C CA . LYS A 1 182 ? -1.661 -2.836 -13.472 1.00 97.06 182 LYS A CA 1
ATOM 1481 C C . LYS A 1 182 ? -2.256 -3.352 -14.780 1.00 97.06 182 LYS A C 1
ATOM 1483 O O . LYS A 1 182 ? -1.630 -4.180 -15.431 1.00 97.06 182 LYS A O 1
ATOM 1488 N N . ILE A 1 183 ? -3.423 -2.840 -15.183 1.00 97.62 183 ILE A N 1
ATOM 1489 C CA . ILE A 1 183 ? -4.069 -3.232 -16.449 1.00 97.62 183 ILE A CA 1
ATOM 1490 C C . ILE A 1 183 ? -3.132 -2.958 -17.630 1.00 97.62 183 ILE A C 1
ATOM 1492 O O . ILE A 1 183 ? -2.971 -3.809 -18.501 1.00 97.62 183 ILE A O 1
ATOM 1496 N N . GLY A 1 184 ? -2.476 -1.796 -17.637 1.00 97.19 184 GLY A N 1
ATOM 1497 C CA . GLY A 1 184 ? -1.524 -1.442 -18.682 1.00 97.19 184 GLY A CA 1
ATOM 1498 C C . GLY A 1 184 ? -0.326 -2.393 -18.758 1.00 97.19 184 GLY A C 1
ATOM 1499 O O . GLY A 1 184 ? 0.066 -2.782 -19.857 1.00 97.19 184 GLY A O 1
ATOM 1500 N N . PHE A 1 185 ? 0.250 -2.800 -17.622 1.00 96.62 185 PHE A N 1
ATOM 1501 C CA . PHE A 1 185 ? 1.345 -3.775 -17.616 1.00 96.62 185 PHE A CA 1
ATOM 1502 C C . PHE A 1 185 ? 0.876 -5.170 -18.040 1.00 96.62 185 PHE A C 1
ATOM 1504 O O . PHE A 1 185 ? 1.561 -5.818 -18.827 1.00 96.62 185 PHE A O 1
ATOM 1511 N N . GLU A 1 186 ? -0.304 -5.615 -17.597 1.00 96.12 186 GLU A N 1
ATOM 1512 C CA . GLU A 1 186 ? -0.905 -6.885 -18.032 1.00 96.12 186 GLU A CA 1
ATOM 1513 C C . GLU A 1 186 ? -1.125 -6.920 -19.549 1.00 96.12 186 GLU A C 1
ATOM 1515 O O . GLU A 1 186 ? -0.877 -7.940 -20.194 1.00 96.12 186 GLU A O 1
ATOM 1520 N N . ASP A 1 187 ? -1.559 -5.810 -20.141 1.00 96.00 187 ASP A N 1
ATOM 1521 C CA . ASP A 1 187 ? -1.736 -5.714 -21.587 1.00 96.00 187 ASP A CA 1
ATOM 1522 C C . ASP A 1 187 ? -0.398 -5.716 -22.339 1.00 96.00 187 ASP A C 1
ATOM 1524 O O . ASP A 1 187 ? -0.303 -6.341 -23.398 1.00 96.00 187 ASP A O 1
ATOM 1528 N N . ASN A 1 188 ? 0.653 -5.110 -21.779 1.00 94.44 188 ASN A N 1
ATOM 1529 C CA . ASN A 1 188 ? 2.002 -5.181 -22.348 1.00 94.44 188 ASN A CA 1
ATOM 1530 C C . ASN A 1 188 ? 2.572 -6.603 -22.293 1.00 94.44 188 ASN A C 1
ATOM 1532 O O . ASN A 1 188 ? 3.134 -7.066 -23.285 1.00 94.44 188 ASN A O 1
ATOM 1536 N N . ILE A 1 189 ? 2.366 -7.332 -21.193 1.00 93.81 189 ILE A N 1
ATOM 1537 C CA . ILE A 1 189 ? 2.776 -8.740 -21.065 1.00 93.81 189 ILE A CA 1
ATOM 1538 C C . ILE A 1 189 ? 2.102 -9.594 -22.148 1.00 93.81 189 ILE A C 1
ATOM 1540 O O . ILE A 1 189 ? 2.788 -10.319 -22.865 1.00 93.81 189 ILE A O 1
ATOM 1544 N N . LYS A 1 190 ? 0.787 -9.435 -22.363 1.00 93.25 190 LYS A N 1
ATOM 1545 C CA . LYS A 1 190 ? 0.048 -10.157 -23.422 1.00 93.25 190 LYS A CA 1
ATOM 1546 C C . LYS A 1 190 ? 0.534 -9.835 -24.837 1.00 93.25 190 LYS A C 1
ATOM 1548 O O . LYS A 1 190 ? 0.384 -10.663 -25.736 1.00 93.25 190 LYS A O 1
ATOM 1553 N N . LYS A 1 191 ? 1.028 -8.615 -25.077 1.00 90.75 191 LYS A N 1
ATOM 1554 C CA . LYS A 1 191 ? 1.640 -8.251 -26.365 1.00 90.75 191 LYS A CA 1
ATOM 1555 C C . LYS A 1 191 ? 2.972 -8.971 -26.529 1.00 90.75 191 LYS A C 1
ATOM 1557 O O . LYS A 1 191 ? 3.183 -9.600 -27.557 1.00 90.75 191 LYS A O 1
ATOM 1562 N N . LEU A 1 192 ? 3.808 -8.939 -25.493 1.00 89.19 192 LEU A N 1
ATOM 1563 C CA . LEU A 1 192 ? 5.120 -9.584 -25.480 1.00 89.19 192 LEU A CA 1
ATOM 1564 C C . LEU A 1 192 ? 5.042 -11.120 -25.541 1.00 89.19 192 LEU A C 1
ATOM 1566 O O . LEU A 1 192 ? 5.950 -11.744 -26.074 1.00 89.19 192 LEU A O 1
ATOM 1570 N N . ASP A 1 193 ? 3.946 -11.737 -25.086 1.00 87.88 193 ASP A N 1
ATOM 1571 C CA . ASP A 1 193 ? 3.688 -13.182 -25.234 1.00 87.88 193 ASP A CA 1
ATOM 1572 C C . ASP A 1 193 ? 3.672 -13.670 -26.688 1.00 87.88 193 ASP A C 1
ATOM 1574 O O . ASP A 1 193 ? 3.851 -14.859 -26.952 1.00 87.88 193 ASP A O 1
ATOM 1578 N N . ARG A 1 194 ? 3.418 -12.767 -27.638 1.00 86.50 194 ARG A N 1
ATOM 1579 C CA . ARG A 1 194 ? 3.333 -13.092 -29.067 1.00 86.50 194 ARG A CA 1
ATOM 1580 C C . ARG A 1 194 ? 4.689 -13.032 -29.764 1.00 86.50 194 ARG A C 1
ATOM 1582 O O . ARG A 1 194 ? 4.773 -13.380 -30.938 1.00 86.50 194 ARG A O 1
ATOM 1589 N N . GLU A 1 195 ? 5.724 -12.601 -29.052 1.00 81.50 195 GLU A N 1
ATOM 1590 C CA . GLU A 1 195 ? 7.030 -12.274 -29.607 1.00 81.50 195 GLU A CA 1
ATOM 1591 C C . GLU A 1 195 ? 8.055 -13.371 -29.297 1.00 81.50 195 GLU A C 1
ATOM 1593 O O . GLU A 1 195 ? 8.075 -13.956 -28.213 1.00 81.50 195 GLU A O 1
ATOM 1598 N N . SER A 1 196 ? 8.934 -13.665 -30.258 1.00 79.06 196 SER A N 1
ATOM 1599 C CA . SER A 1 196 ? 9.914 -14.754 -30.134 1.00 79.06 196 SER A CA 1
ATOM 1600 C C . SER A 1 196 ? 11.347 -14.290 -29.879 1.00 79.06 196 SER A C 1
ATOM 1602 O O . SER A 1 196 ? 12.198 -15.137 -29.595 1.00 79.06 196 SER A O 1
ATOM 1604 N N . SER A 1 197 ? 11.636 -12.989 -29.997 1.00 85.00 197 SER A N 1
ATOM 1605 C CA . SER A 1 197 ? 12.996 -12.470 -29.816 1.00 85.00 197 SER A CA 1
ATOM 1606 C C . SER A 1 197 ? 13.413 -12.519 -28.346 1.00 85.00 197 SER A C 1
ATOM 1608 O O . SER A 1 197 ? 12.608 -12.278 -27.445 1.00 85.00 197 SER A O 1
ATOM 1610 N N . ASP A 1 198 ? 14.682 -12.837 -28.088 1.00 77.94 198 ASP A N 1
ATOM 1611 C CA . ASP A 1 198 ? 15.187 -12.950 -26.715 1.00 77.94 198 ASP A CA 1
ATOM 1612 C C . ASP A 1 198 ? 15.162 -11.604 -25.979 1.00 77.94 198 ASP A C 1
ATOM 1614 O O . ASP A 1 198 ? 14.868 -11.558 -24.787 1.00 77.94 198 ASP A O 1
ATOM 1618 N N . GLU A 1 199 ? 15.352 -10.499 -26.704 1.00 75.00 199 GLU A N 1
ATOM 1619 C CA . GLU A 1 199 ? 15.199 -9.141 -26.174 1.00 75.00 199 GLU A CA 1
ATOM 1620 C C . GLU A 1 199 ? 13.765 -8.867 -25.687 1.00 75.00 199 GLU A C 1
ATOM 1622 O O . GLU A 1 199 ? 13.568 -8.345 -24.586 1.00 75.00 199 GLU A O 1
ATOM 1627 N N . LEU A 1 200 ? 12.744 -9.272 -26.453 1.00 81.06 200 LEU A N 1
ATOM 1628 C CA . LEU A 1 200 ? 11.342 -9.074 -26.070 1.00 81.06 200 LEU A CA 1
ATOM 1629 C C . LEU A 1 200 ? 10.902 -10.046 -24.968 1.00 81.06 200 LEU A C 1
ATOM 1631 O O . LEU A 1 200 ? 10.159 -9.643 -24.072 1.00 81.06 200 LEU A O 1
ATOM 1635 N N . LYS A 1 201 ? 11.421 -11.281 -24.944 1.00 78.19 201 LYS A N 1
ATOM 1636 C CA . LYS A 1 201 ? 11.244 -12.194 -23.796 1.00 78.19 201 LYS A CA 1
ATOM 1637 C C . LYS A 1 201 ? 11.831 -11.600 -22.521 1.00 78.19 201 LYS A C 1
ATOM 1639 O O . LYS A 1 201 ? 11.216 -11.674 -21.459 1.00 78.19 201 LYS A O 1
ATOM 1644 N N . TYR A 1 202 ? 13.003 -10.983 -22.627 1.00 75.50 202 TYR A N 1
ATOM 1645 C CA . TYR A 1 202 ? 13.642 -10.337 -21.493 1.00 75.50 202 TYR A CA 1
ATOM 1646 C C . TYR A 1 202 ? 12.842 -9.126 -20.990 1.00 75.50 202 TYR A C 1
ATOM 1648 O O . TYR A 1 202 ? 12.623 -8.958 -19.788 1.00 75.50 202 TYR A O 1
ATOM 1656 N N . MET A 1 203 ? 12.323 -8.308 -21.907 1.00 80.38 203 MET A N 1
ATOM 1657 C CA . MET A 1 203 ? 11.407 -7.215 -21.576 1.00 80.38 203 MET A CA 1
ATOM 1658 C C . MET A 1 203 ? 10.112 -7.712 -20.921 1.00 80.38 203 MET A C 1
ATOM 1660 O O . MET A 1 203 ? 9.607 -7.066 -19.998 1.00 80.38 203 MET A O 1
ATOM 1664 N N . LYS A 1 204 ? 9.582 -8.856 -21.365 1.00 86.25 204 LYS A N 1
ATOM 1665 C CA . LYS A 1 204 ? 8.404 -9.488 -20.760 1.00 86.25 204 LYS A CA 1
ATOM 1666 C C . LYS A 1 204 ? 8.656 -9.806 -19.297 1.00 86.25 204 LYS A C 1
ATOM 1668 O O . LYS A 1 204 ? 7.910 -9.324 -18.452 1.00 86.25 204 LYS A O 1
ATOM 1673 N N . PHE A 1 205 ? 9.737 -10.527 -19.010 1.00 80.62 205 PHE A N 1
ATOM 1674 C CA . PHE A 1 205 ? 10.126 -10.882 -17.646 1.00 80.62 205 PHE A CA 1
ATOM 1675 C C . PHE A 1 205 ? 10.206 -9.647 -16.731 1.00 80.62 205 PHE A C 1
ATOM 1677 O O . PHE A 1 205 ? 9.622 -9.619 -15.649 1.00 80.62 205 PHE A O 1
ATOM 1684 N N . LYS A 1 206 ? 10.834 -8.562 -17.201 1.00 75.38 206 LYS A N 1
ATOM 1685 C CA . LYS A 1 206 ? 10.878 -7.286 -16.465 1.00 75.38 206 LYS A CA 1
ATOM 1686 C C . LYS A 1 206 ? 9.492 -6.695 -16.216 1.00 75.38 206 LYS A C 1
ATOM 1688 O O . LYS A 1 206 ? 9.185 -6.262 -15.108 1.00 75.38 206 LYS A O 1
ATOM 1693 N N . THR A 1 207 ? 8.658 -6.670 -17.250 1.00 85.12 207 THR A N 1
ATOM 1694 C CA . THR A 1 207 ? 7.294 -6.131 -17.171 1.00 85.12 207 THR A CA 1
ATOM 1695 C C . THR A 1 207 ? 6.443 -6.943 -16.189 1.00 85.12 207 THR A C 1
ATOM 1697 O O . THR A 1 207 ? 5.648 -6.364 -15.453 1.00 85.12 207 THR A O 1
ATOM 1700 N N . GLU A 1 208 ? 6.653 -8.259 -16.102 1.00 86.25 208 GLU A N 1
ATOM 1701 C CA . GLU A 1 208 ? 6.010 -9.132 -15.114 1.00 86.25 208 GLU A CA 1
ATOM 1702 C C . GLU A 1 208 ? 6.412 -8.779 -13.679 1.00 86.25 208 GLU A C 1
ATOM 1704 O O . GLU A 1 208 ? 5.530 -8.650 -12.827 1.00 86.25 208 GLU A O 1
ATOM 1709 N N . ILE A 1 209 ? 7.703 -8.555 -13.407 1.00 81.88 209 ILE A N 1
ATOM 1710 C CA . ILE A 1 209 ? 8.180 -8.116 -12.082 1.00 81.88 209 ILE A CA 1
ATOM 1711 C C . ILE A 1 209 ? 7.513 -6.793 -11.688 1.00 81.88 209 ILE A C 1
ATOM 1713 O O . ILE A 1 209 ? 6.928 -6.677 -10.612 1.00 81.88 209 ILE A O 1
ATOM 1717 N N . ILE A 1 210 ? 7.522 -5.808 -12.586 1.00 84.56 210 ILE A N 1
ATOM 1718 C CA . ILE A 1 210 ? 6.945 -4.480 -12.325 1.00 84.56 210 ILE A CA 1
ATOM 1719 C C . ILE A 1 210 ? 5.427 -4.570 -12.120 1.00 84.56 210 ILE A C 1
ATOM 1721 O O . ILE A 1 210 ? 4.869 -3.911 -11.240 1.00 84.56 210 ILE A O 1
ATOM 1725 N N . CYS A 1 211 ? 4.744 -5.417 -12.891 1.00 90.56 211 CYS A N 1
ATOM 1726 C CA . CYS A 1 211 ? 3.316 -5.664 -12.733 1.00 90.56 211 CYS A CA 1
ATOM 1727 C C . CYS A 1 211 ? 2.989 -6.241 -11.346 1.00 90.56 211 CYS A C 1
ATOM 1729 O O . CYS A 1 211 ? 1.971 -5.876 -10.745 1.00 90.56 211 CYS A O 1
ATOM 1731 N N . ARG A 1 212 ? 3.850 -7.115 -10.811 1.00 88.44 212 ARG A N 1
ATOM 1732 C CA . ARG A 1 212 ? 3.709 -7.656 -9.450 1.00 88.44 212 ARG A CA 1
ATOM 1733 C C . ARG A 1 212 ? 3.932 -6.578 -8.397 1.00 88.44 212 ARG A C 1
ATOM 1735 O O . ARG A 1 212 ? 3.101 -6.463 -7.503 1.00 88.44 212 ARG A O 1
ATOM 1742 N N . GLU A 1 213 ? 4.943 -5.725 -8.548 1.00 84.81 213 GLU A N 1
ATOM 1743 C CA . GLU A 1 213 ? 5.145 -4.576 -7.650 1.00 84.81 213 GLU A CA 1
ATOM 1744 C C . GLU A 1 213 ? 3.958 -3.608 -7.661 1.00 84.81 213 GLU A C 1
ATOM 1746 O O . GLU A 1 213 ? 3.464 -3.182 -6.616 1.00 84.81 213 GLU A O 1
ATOM 1751 N N . CYS A 1 214 ? 3.413 -3.313 -8.839 1.00 90.38 214 CYS A N 1
ATOM 1752 C CA . CYS A 1 214 ? 2.192 -2.523 -8.955 1.00 90.38 214 CYS A CA 1
ATOM 1753 C C . CYS A 1 214 ? 1.006 -3.199 -8.242 1.00 90.38 214 CYS A C 1
ATOM 1755 O O . CYS A 1 214 ? 0.225 -2.539 -7.553 1.00 90.38 214 CYS A O 1
ATOM 1757 N N . THR A 1 215 ? 0.900 -4.525 -8.354 1.00 93.56 215 THR A N 1
ATOM 1758 C CA . THR A 1 215 ? -0.134 -5.320 -7.682 1.00 93.56 215 THR A CA 1
ATOM 1759 C C . THR A 1 215 ? 0.039 -5.316 -6.158 1.00 93.56 215 THR A C 1
ATOM 1761 O O . THR A 1 215 ? -0.957 -5.151 -5.450 1.00 93.56 215 THR A O 1
ATOM 1764 N N . ASN A 1 216 ? 1.274 -5.402 -5.646 1.00 91.12 216 ASN A N 1
ATOM 1765 C CA . ASN A 1 216 ? 1.591 -5.250 -4.220 1.00 91.12 216 ASN A CA 1
ATOM 1766 C C . ASN A 1 216 ? 1.033 -3.927 -3.688 1.00 91.12 216 ASN A C 1
ATOM 1768 O O . ASN A 1 216 ? 0.258 -3.895 -2.728 1.00 91.12 216 ASN A O 1
ATOM 1772 N N . ILE A 1 217 ? 1.381 -2.821 -4.347 1.00 90.81 217 ILE A N 1
ATOM 1773 C CA . ILE A 1 217 ? 0.987 -1.491 -3.880 1.00 90.81 217 ILE A CA 1
ATOM 1774 C C . ILE A 1 217 ? -0.528 -1.275 -4.027 1.00 90.81 217 ILE A C 1
ATOM 1776 O O . ILE A 1 217 ? -1.150 -0.649 -3.165 1.00 90.81 217 ILE A O 1
ATOM 1780 N N . LEU A 1 218 ? -1.160 -1.845 -5.058 1.00 94.50 218 LEU A N 1
ATOM 1781 C CA . LEU A 1 218 ? -2.616 -1.837 -5.201 1.00 94.50 218 LEU A CA 1
ATOM 1782 C C . LEU A 1 218 ? -3.309 -2.539 -4.023 1.00 94.50 218 LEU A C 1
ATOM 1784 O O . LEU A 1 218 ? -4.259 -1.985 -3.462 1.00 94.50 218 LEU A O 1
ATOM 1788 N N . TYR A 1 219 ? -2.852 -3.733 -3.627 1.00 96.88 219 TYR A N 1
ATOM 1789 C CA . TYR A 1 219 ? -3.418 -4.439 -2.473 1.00 96.88 219 TYR A CA 1
ATOM 1790 C C . TYR A 1 219 ? -3.203 -3.670 -1.173 1.00 96.88 219 TYR A C 1
ATOM 1792 O O . TYR A 1 219 ? -4.155 -3.521 -0.405 1.00 96.88 219 TYR A O 1
ATOM 1800 N N . LEU A 1 220 ? -2.017 -3.093 -0.967 1.00 94.94 220 LEU A N 1
ATOM 1801 C CA . LEU A 1 220 ? -1.751 -2.217 0.175 1.00 94.94 220 LEU A CA 1
ATOM 1802 C C . LEU A 1 220 ? -2.705 -1.012 0.199 1.00 94.94 220 LEU A C 1
ATOM 1804 O O . LEU A 1 220 ? -3.297 -0.697 1.231 1.00 94.94 220 LEU A O 1
ATOM 1808 N N . SER A 1 221 ? -2.909 -0.359 -0.945 1.00 94.44 221 SER A N 1
ATOM 1809 C CA . SER A 1 221 ? -3.811 0.787 -1.073 1.00 94.44 221 SER A CA 1
ATOM 1810 C C . SER A 1 221 ? -5.274 0.418 -0.810 1.00 94.44 221 SER A C 1
ATOM 1812 O O . SER A 1 221 ? -5.971 1.140 -0.092 1.00 94.44 221 SER A O 1
ATOM 1814 N N . ASN A 1 222 ? -5.734 -0.737 -1.304 1.00 95.88 222 ASN A N 1
ATOM 1815 C CA . ASN A 1 222 ? -7.055 -1.278 -0.978 1.00 95.88 222 ASN A CA 1
ATOM 1816 C C . ASN A 1 222 ? -7.192 -1.565 0.525 1.00 95.88 222 ASN A C 1
ATOM 1818 O O . ASN A 1 222 ? -8.185 -1.162 1.133 1.00 95.88 222 ASN A O 1
ATOM 1822 N N . ALA A 1 223 ? -6.206 -2.231 1.128 1.00 97.31 223 ALA A N 1
ATOM 1823 C CA . ALA A 1 223 ? -6.226 -2.587 2.542 1.00 97.31 223 ALA A CA 1
ATOM 1824 C C . ALA A 1 223 ? -6.303 -1.338 3.434 1.00 97.31 223 ALA A C 1
ATOM 1826 O O . ALA A 1 223 ? -7.175 -1.249 4.297 1.00 97.31 223 ALA A O 1
ATOM 1827 N N . GLN A 1 224 ? -5.473 -0.329 3.158 1.00 95.75 224 GLN A N 1
ATOM 1828 C CA . GLN A 1 224 ? -5.479 0.955 3.866 1.00 95.75 224 GLN A CA 1
ATOM 1829 C C . GLN A 1 224 ? -6.798 1.717 3.686 1.00 95.75 224 GLN A C 1
ATOM 1831 O O . GLN A 1 224 ? -7.318 2.295 4.643 1.00 95.75 224 GLN A O 1
ATOM 1836 N N . TYR A 1 225 ? -7.380 1.696 2.483 1.00 96.19 225 TYR A N 1
ATOM 1837 C CA . TYR A 1 225 ? -8.675 2.325 2.222 1.00 96.19 225 TYR A CA 1
ATOM 1838 C C . TYR A 1 225 ? -9.786 1.698 3.070 1.00 96.19 225 TYR A C 1
ATOM 1840 O O . TYR A 1 225 ? -10.540 2.414 3.737 1.00 96.19 225 TYR A O 1
ATOM 1848 N N . TYR A 1 226 ? -9.875 0.366 3.075 1.00 97.50 226 TYR A N 1
ATOM 1849 C CA . TYR A 1 226 ? -10.886 -0.343 3.854 1.00 97.50 226 TYR A CA 1
ATOM 1850 C C . TYR A 1 226 ? -10.655 -0.201 5.355 1.00 97.50 226 TYR A C 1
ATOM 1852 O O . TYR A 1 226 ? -11.619 0.012 6.088 1.00 97.50 226 TYR A O 1
ATOM 1860 N N . PHE A 1 227 ? -9.396 -0.211 5.798 1.00 96.56 227 PHE A N 1
ATOM 1861 C CA . PHE A 1 227 ? -9.031 0.033 7.190 1.00 96.56 227 PHE A CA 1
ATOM 1862 C C . PHE A 1 227 ? -9.530 1.404 7.667 1.00 96.56 227 PHE A C 1
ATOM 1864 O O . PHE A 1 227 ? -10.253 1.490 8.657 1.00 96.56 227 PHE A O 1
ATOM 1871 N N . ARG A 1 228 ? -9.240 2.480 6.919 1.00 94.56 228 ARG A N 1
ATOM 1872 C CA . ARG A 1 228 ? -9.709 3.842 7.250 1.00 94.56 228 ARG A CA 1
ATOM 1873 C C . ARG A 1 228 ? -11.228 3.990 7.181 1.00 94.56 228 ARG A C 1
ATOM 1875 O O . ARG A 1 228 ? -11.800 4.789 7.914 1.00 94.56 228 ARG A O 1
ATOM 1882 N N . SER A 1 229 ? -11.876 3.200 6.330 1.00 95.00 229 SER A N 1
ATOM 1883 C CA . SER A 1 229 ? -13.336 3.151 6.206 1.00 95.00 229 SER A CA 1
ATOM 1884 C C . SER A 1 229 ? -14.001 2.252 7.260 1.00 95.00 229 SER A C 1
ATOM 1886 O O . SER A 1 229 ? -15.204 2.016 7.168 1.00 95.00 229 SER A O 1
ATOM 1888 N N . LYS A 1 230 ? -13.237 1.728 8.234 1.00 96.25 230 LYS A N 1
ATOM 1889 C CA . LYS A 1 230 ? -13.680 0.777 9.271 1.00 96.25 230 LYS A CA 1
ATOM 1890 C C . LYS A 1 230 ? -14.284 -0.522 8.727 1.00 96.25 230 LYS A C 1
ATOM 1892 O O . LYS A 1 230 ? -15.026 -1.209 9.416 1.00 96.25 230 LYS A O 1
ATOM 1897 N N . ASN A 1 231 ? -13.965 -0.888 7.487 1.00 97.50 231 ASN A N 1
ATOM 1898 C CA . ASN A 1 231 ? -14.325 -2.184 6.923 1.00 97.50 231 ASN A CA 1
ATOM 1899 C C . ASN A 1 231 ? -13.164 -3.161 7.132 1.00 97.50 231 ASN A C 1
ATOM 1901 O O . ASN A 1 231 ? -12.426 -3.500 6.203 1.00 97.50 231 ASN A O 1
ATOM 1905 N N . TYR A 1 232 ? -12.970 -3.569 8.385 1.00 97.94 232 TYR A N 1
ATOM 1906 C CA . TYR A 1 232 ? -11.797 -4.340 8.790 1.00 97.94 232 TYR A CA 1
ATOM 1907 C C . TYR A 1 232 ? -11.729 -5.719 8.134 1.00 97.94 232 TYR A C 1
ATOM 1909 O O . TYR A 1 232 ? -10.644 -6.155 7.762 1.00 97.94 232 TYR A O 1
ATOM 1917 N N . LYS A 1 233 ? -12.876 -6.356 7.878 1.00 97.88 233 LYS A N 1
ATOM 1918 C CA . LYS A 1 233 ? -12.940 -7.624 7.144 1.00 97.88 233 LYS A CA 1
ATOM 1919 C C . LYS A 1 233 ? -12.322 -7.510 5.745 1.00 97.88 233 LYS A C 1
ATOM 1921 O O . LYS A 1 233 ? -11.419 -8.272 5.411 1.00 97.88 233 LYS A O 1
ATOM 1926 N N . LEU A 1 234 ? -12.755 -6.532 4.939 1.00 97.94 234 LEU A N 1
ATOM 1927 C CA . LEU A 1 234 ? -12.176 -6.325 3.604 1.00 97.94 234 LEU A CA 1
ATOM 1928 C C . LEU A 1 234 ? -10.719 -5.848 3.672 1.00 97.94 234 LEU A C 1
ATOM 1930 O O . LEU A 1 234 ? -9.941 -6.139 2.762 1.00 97.94 234 LEU A O 1
ATOM 1934 N N . ALA A 1 235 ? -10.334 -5.126 4.728 1.00 98.31 235 ALA A N 1
ATOM 1935 C CA . ALA A 1 235 ? -8.938 -4.764 4.949 1.00 98.31 235 ALA A CA 1
ATOM 1936 C C . ALA A 1 235 ? -8.070 -6.016 5.153 1.00 98.31 235 ALA A C 1
ATOM 1938 O O . ALA A 1 235 ? -7.061 -6.162 4.465 1.00 98.31 235 ALA A O 1
ATOM 1939 N N . VAL A 1 236 ? -8.498 -6.944 6.018 1.00 98.38 236 VAL A N 1
ATOM 1940 C CA . VAL A 1 236 ? -7.832 -8.238 6.246 1.00 98.38 236 VAL A CA 1
ATOM 1941 C C . VAL A 1 236 ? -7.732 -9.035 4.947 1.00 98.38 236 VAL A C 1
ATOM 1943 O O . VAL A 1 236 ? -6.637 -9.456 4.595 1.00 98.38 236 VAL A O 1
ATOM 1946 N N . GLU A 1 237 ? -8.818 -9.161 4.179 1.00 98.38 237 GLU A N 1
ATOM 1947 C CA . GLU A 1 237 ? -8.803 -9.886 2.896 1.00 98.38 237 GLU A CA 1
ATOM 1948 C C . GLU A 1 237 ? -7.788 -9.312 1.889 1.00 98.38 237 GLU A C 1
ATOM 1950 O O . GLU A 1 237 ? -7.195 -10.057 1.109 1.00 98.38 237 GLU A O 1
ATOM 1955 N N . ASN A 1 238 ? -7.580 -7.990 1.868 1.00 98.19 238 ASN A N 1
ATOM 1956 C CA . ASN A 1 238 ? -6.584 -7.371 0.984 1.00 98.19 238 ASN A CA 1
ATOM 1957 C C . ASN A 1 238 ? -5.160 -7.488 1.534 1.00 98.19 238 ASN A C 1
ATOM 1959 O O . ASN A 1 238 ? -4.234 -7.662 0.744 1.00 98.19 238 ASN A O 1
ATOM 1963 N N . TYR A 1 239 ? -4.977 -7.437 2.856 1.00 98.44 239 TYR A N 1
ATOM 1964 C CA . TYR A 1 239 ? -3.684 -7.750 3.455 1.00 98.44 239 TYR A CA 1
ATOM 1965 C C . TYR A 1 239 ? -3.287 -9.205 3.214 1.00 98.44 239 TYR A C 1
ATOM 1967 O O . TYR A 1 239 ? -2.142 -9.445 2.862 1.00 98.44 239 TYR A O 1
ATOM 1975 N N . ASP A 1 240 ? -4.208 -10.161 3.326 1.00 98.44 240 ASP A N 1
ATOM 1976 C CA . ASP A 1 240 ? -3.918 -11.576 3.068 1.00 98.44 240 ASP A CA 1
ATOM 1977 C C . ASP A 1 240 ? -3.436 -11.776 1.614 1.00 98.44 240 ASP A C 1
ATOM 1979 O O . ASP A 1 240 ? -2.391 -12.382 1.392 1.00 98.44 240 ASP A O 1
ATOM 1983 N N . LYS A 1 241 ? -4.083 -11.133 0.627 1.00 97.88 241 LYS A N 1
ATOM 1984 C CA . LYS A 1 241 ? -3.614 -11.137 -0.778 1.00 97.88 241 LYS A CA 1
ATOM 1985 C C . LYS A 1 241 ? -2.232 -10.508 -0.964 1.00 97.88 241 LYS A C 1
ATOM 1987 O O . LYS A 1 241 ? -1.441 -10.994 -1.770 1.00 97.88 241 LYS A O 1
ATOM 1992 N N . LEU A 1 242 ? -1.951 -9.411 -0.259 1.00 97.06 242 LEU A N 1
ATOM 1993 C CA . LEU A 1 242 ? -0.634 -8.771 -0.272 1.00 97.06 242 LEU A CA 1
ATOM 1994 C C . LEU A 1 242 ? 0.435 -9.707 0.304 1.00 97.06 242 LEU A C 1
ATOM 1996 O O . LEU A 1 242 ? 1.511 -9.842 -0.270 1.00 97.06 242 LEU A O 1
ATOM 2000 N N . LEU A 1 243 ? 0.138 -10.355 1.427 1.00 98.00 243 LEU A N 1
ATOM 2001 C CA . LEU A 1 243 ? 1.049 -11.266 2.112 1.00 98.00 243 LEU A CA 1
ATOM 2002 C C . LEU A 1 243 ? 1.353 -12.506 1.273 1.00 98.00 243 LEU A C 1
ATOM 2004 O O . LEU A 1 243 ? 2.517 -12.895 1.192 1.00 98.00 243 LEU A O 1
ATOM 2008 N N . ASP A 1 244 ? 0.346 -13.076 0.610 1.00 97.44 244 ASP A N 1
ATOM 2009 C CA . ASP A 1 244 ? 0.529 -14.194 -0.319 1.00 97.44 244 ASP A CA 1
ATOM 2010 C C . ASP A 1 244 ? 1.480 -13.818 -1.464 1.00 97.44 244 ASP A C 1
ATOM 2012 O O . ASP A 1 244 ? 2.403 -14.572 -1.778 1.00 97.44 244 ASP A O 1
ATOM 2016 N N . LEU A 1 245 ? 1.315 -12.623 -2.044 1.00 94.38 245 LEU A N 1
ATOM 2017 C CA . LEU A 1 245 ? 2.168 -12.144 -3.134 1.00 94.38 245 LEU A CA 1
ATOM 2018 C C . LEU A 1 245 ? 3.601 -11.845 -2.665 1.00 94.38 245 LEU A C 1
ATOM 2020 O O . LEU A 1 245 ? 4.556 -12.269 -3.313 1.00 94.38 245 LEU A O 1
ATOM 2024 N N . LEU A 1 246 ? 3.772 -11.179 -1.519 1.00 93.31 246 LEU A N 1
ATOM 2025 C CA . LEU A 1 246 ? 5.096 -10.924 -0.933 1.00 93.31 246 LEU A CA 1
ATOM 2026 C C . LEU A 1 246 ? 5.826 -12.226 -0.595 1.00 93.31 246 LEU A C 1
ATOM 2028 O O . LEU A 1 246 ? 7.034 -12.340 -0.815 1.00 93.31 246 LEU A O 1
ATOM 2032 N N . LYS A 1 247 ? 5.096 -13.223 -0.087 1.00 95.25 247 LYS A N 1
ATOM 2033 C CA . LYS A 1 247 ? 5.643 -14.549 0.191 1.00 95.25 247 LYS A CA 1
ATOM 2034 C C . LYS A 1 247 ? 6.077 -15.248 -1.092 1.00 95.25 247 LYS A C 1
ATOM 2036 O O . LYS A 1 247 ? 7.200 -15.734 -1.143 1.00 95.25 247 LYS A O 1
ATOM 2041 N N . GLN A 1 248 ? 5.239 -15.234 -2.130 1.00 93.00 248 GLN A N 1
ATOM 2042 C CA . GLN A 1 248 ? 5.589 -15.796 -3.433 1.00 93.00 248 GLN A CA 1
ATOM 2043 C C . GLN A 1 248 ? 6.872 -15.159 -3.990 1.00 93.00 248 GLN A C 1
ATOM 2045 O O . GLN A 1 248 ? 7.786 -15.880 -4.377 1.00 93.00 248 GLN A O 1
ATOM 2050 N N . ILE A 1 249 ? 6.971 -13.825 -3.975 1.00 87.75 249 ILE A N 1
ATOM 2051 C CA . ILE A 1 249 ? 8.168 -13.098 -4.430 1.00 87.75 249 ILE A CA 1
ATOM 2052 C C . ILE A 1 249 ? 9.402 -13.522 -3.619 1.00 87.75 249 ILE A C 1
ATOM 2054 O O . ILE A 1 249 ? 10.454 -13.817 -4.183 1.00 87.75 249 ILE A O 1
ATOM 2058 N N . THR A 1 250 ? 9.268 -13.610 -2.294 1.00 89.94 250 THR A N 1
ATOM 2059 C CA . THR A 1 250 ? 10.365 -14.027 -1.407 1.00 89.94 250 THR A CA 1
ATOM 2060 C C . THR A 1 250 ? 10.822 -15.462 -1.696 1.00 89.94 250 THR A C 1
ATOM 2062 O O . THR A 1 250 ? 12.023 -15.730 -1.735 1.00 89.94 250 THR A O 1
ATOM 2065 N N . ASP A 1 251 ? 9.886 -16.388 -1.909 1.00 90.81 251 ASP A N 1
ATOM 2066 C CA . ASP A 1 251 ? 10.177 -17.797 -2.197 1.00 90.81 251 ASP A CA 1
ATOM 2067 C C . ASP A 1 251 ? 10.842 -17.976 -3.574 1.00 90.81 251 ASP A C 1
ATOM 2069 O O . ASP A 1 251 ? 11.740 -18.810 -3.730 1.00 90.81 251 ASP A O 1
ATOM 2073 N N . GLU A 1 252 ? 10.462 -17.161 -4.560 1.00 86.75 252 GLU A N 1
ATOM 2074 C CA . GLU A 1 252 ? 11.113 -17.116 -5.872 1.00 86.75 252 GLU A CA 1
ATOM 2075 C C . GLU A 1 252 ? 12.567 -16.640 -5.761 1.00 86.75 252 GLU A C 1
ATOM 2077 O O . GLU A 1 252 ? 13.461 -17.316 -6.274 1.00 86.75 252 GLU A O 1
ATOM 2082 N N . PHE A 1 253 ? 12.841 -15.563 -5.014 1.00 83.38 253 PHE A N 1
ATOM 2083 C CA . PHE A 1 253 ? 14.218 -15.118 -4.766 1.00 83.38 253 PHE A CA 1
ATOM 2084 C C . PHE A 1 253 ? 15.045 -16.165 -4.009 1.00 83.38 253 PHE A C 1
ATOM 2086 O O . PHE A 1 253 ? 16.191 -16.426 -4.373 1.00 83.38 253 PHE A O 1
ATOM 2093 N N . LYS A 1 254 ? 14.461 -16.829 -3.001 1.00 86.19 254 LYS A N 1
ATOM 2094 C CA . LYS A 1 254 ? 15.113 -17.937 -2.275 1.00 86.19 254 LYS A CA 1
ATOM 2095 C C . LYS A 1 254 ? 15.411 -19.133 -3.179 1.00 86.19 254 LYS A C 1
ATOM 2097 O O . LYS A 1 254 ? 16.363 -19.866 -2.927 1.00 86.19 254 LYS A O 1
ATOM 2102 N N . THR A 1 255 ? 14.591 -19.365 -4.201 1.00 86.44 255 THR A N 1
ATOM 2103 C CA . THR A 1 255 ? 14.827 -20.424 -5.190 1.00 86.44 255 THR A CA 1
ATOM 2104 C C . THR A 1 255 ? 15.956 -20.022 -6.133 1.00 86.44 255 THR A C 1
ATOM 2106 O O . THR A 1 255 ? 16.918 -20.772 -6.258 1.00 86.44 255 THR A O 1
ATOM 2109 N N . ALA A 1 256 ? 15.912 -18.804 -6.682 1.00 81.19 256 ALA A N 1
ATOM 2110 C CA . ALA A 1 256 ? 16.966 -18.270 -7.544 1.00 81.19 256 ALA A CA 1
ATOM 2111 C C . ALA A 1 256 ? 18.343 -18.257 -6.856 1.00 81.19 256 ALA A C 1
ATOM 2113 O O . ALA A 1 256 ? 19.346 -18.581 -7.484 1.00 81.19 256 ALA A O 1
ATOM 2114 N N . GLN A 1 257 ? 18.389 -17.955 -5.556 1.00 80.81 257 GLN A N 1
ATOM 2115 C CA . GLN A 1 257 ? 19.614 -18.004 -4.758 1.00 80.81 257 GLN A CA 1
ATOM 2116 C C . GLN A 1 257 ? 20.222 -19.413 -4.673 1.00 80.81 257 GLN A C 1
ATOM 2118 O O . GLN A 1 257 ? 21.440 -19.556 -4.713 1.00 80.81 257 GLN A O 1
ATOM 2123 N N . LYS A 1 258 ? 19.398 -20.464 -4.562 1.00 83.19 258 LYS A N 1
ATOM 2124 C CA . LYS A 1 258 ? 19.886 -21.856 -4.503 1.00 83.19 258 LYS A CA 1
ATOM 2125 C C . LYS A 1 258 ? 20.498 -22.319 -5.821 1.00 83.19 258 LYS A C 1
ATOM 2127 O O . LYS A 1 258 ? 21.341 -23.211 -5.812 1.00 83.19 258 LYS A O 1
ATOM 2132 N N . ASP A 1 259 ? 20.057 -21.726 -6.925 1.00 77.56 259 ASP A N 1
ATOM 2133 C CA . ASP A 1 259 ? 20.505 -22.074 -8.269 1.00 77.56 259 ASP A CA 1
ATOM 2134 C C . ASP A 1 259 ? 21.812 -21.348 -8.661 1.00 77.56 259 ASP A C 1
ATOM 2136 O O . ASP A 1 259 ? 22.408 -21.673 -9.690 1.00 77.56 259 ASP A O 1
ATOM 2140 N N . GLN A 1 260 ? 22.292 -20.395 -7.848 1.00 68.94 260 GLN A N 1
ATOM 2141 C CA . GLN A 1 260 ? 23.528 -19.637 -8.079 1.00 68.94 260 GLN A CA 1
ATOM 2142 C C . GLN A 1 260 ? 24.672 -20.090 -7.152 1.00 68.94 260 GLN A C 1
ATOM 2144 O O . GLN A 1 260 ? 24.474 -20.365 -5.972 1.00 68.94 260 GLN A O 1
ATOM 2149 N N . SER A 1 261 ? 25.899 -20.167 -7.687 1.00 57.06 261 SER A N 1
ATOM 2150 C CA . SER A 1 261 ? 27.114 -20.469 -6.912 1.00 57.06 261 SER A CA 1
ATOM 2151 C C . SER A 1 261 ? 27.450 -19.340 -5.927 1.00 57.06 261 SER A C 1
ATOM 2153 O O . SER A 1 261 ? 27.387 -18.173 -6.311 1.00 57.06 261 SER A O 1
ATOM 2155 N N . ASP A 1 262 ? 27.881 -19.698 -4.711 1.00 58.81 262 ASP A N 1
ATOM 2156 C CA . ASP A 1 262 ? 28.009 -18.854 -3.503 1.00 58.81 262 ASP A CA 1
ATOM 2157 C C . ASP A 1 262 ? 28.692 -17.471 -3.643 1.00 58.81 262 ASP A C 1
ATOM 2159 O O . ASP A 1 262 ? 28.499 -16.610 -2.786 1.00 58.81 262 ASP A O 1
ATOM 2163 N N . GLU A 1 263 ? 29.474 -17.208 -4.693 1.00 56.19 263 GLU A N 1
ATOM 2164 C CA . GLU A 1 263 ? 30.311 -16.002 -4.799 1.00 56.19 263 GLU A CA 1
ATOM 2165 C C . GLU A 1 263 ? 29.564 -14.703 -5.191 1.00 56.19 263 GLU A C 1
ATOM 2167 O O . GLU A 1 263 ? 30.132 -13.628 -5.013 1.00 56.19 263 GLU A O 1
ATOM 2172 N N . ASN A 1 264 ? 28.294 -14.751 -5.633 1.00 55.59 264 ASN A N 1
ATOM 2173 C CA . ASN A 1 264 ? 27.524 -13.562 -6.076 1.00 55.59 264 ASN A CA 1
ATOM 2174 C C . ASN A 1 264 ? 26.186 -13.314 -5.330 1.00 55.59 264 ASN A C 1
ATOM 2176 O O . ASN A 1 264 ? 25.357 -12.527 -5.782 1.00 55.59 264 ASN A O 1
ATOM 2180 N N . ASN A 1 265 ? 25.955 -13.938 -4.169 1.00 62.81 265 ASN A N 1
ATOM 2181 C CA . ASN A 1 265 ? 24.627 -13.968 -3.524 1.00 62.81 265 ASN A CA 1
ATOM 2182 C C . ASN A 1 265 ? 24.210 -12.711 -2.719 1.00 62.81 265 ASN A C 1
ATOM 2184 O O . ASN A 1 265 ? 23.076 -12.645 -2.242 1.00 62.81 265 ASN A O 1
ATOM 2188 N N . SER A 1 266 ? 25.067 -11.693 -2.572 1.00 67.19 266 SER A N 1
ATOM 2189 C CA . SER A 1 266 ? 24.818 -10.562 -1.652 1.00 67.19 266 SER A CA 1
ATOM 2190 C C . SER A 1 266 ? 23.635 -9.657 -2.045 1.00 67.19 266 SER A C 1
ATOM 2192 O O . SER A 1 266 ? 22.930 -9.142 -1.166 1.00 67.19 266 SER A O 1
ATOM 2194 N N . GLY A 1 267 ? 23.386 -9.477 -3.347 1.00 70.62 267 GLY A N 1
ATOM 2195 C CA . GLY A 1 267 ? 22.237 -8.717 -3.860 1.00 70.62 267 GLY A CA 1
ATOM 2196 C C . GLY A 1 267 ? 20.909 -9.436 -3.603 1.00 70.62 267 GLY A C 1
ATOM 2197 O O . GLY A 1 267 ? 19.976 -8.855 -3.043 1.00 70.62 267 GLY A O 1
ATOM 2198 N N . LEU A 1 268 ? 20.862 -10.739 -3.904 1.00 78.88 268 LEU A N 1
ATOM 2199 C CA . LEU A 1 268 ? 19.701 -11.598 -3.647 1.00 78.88 268 LEU A CA 1
ATOM 2200 C C . LEU A 1 268 ? 19.377 -11.681 -2.151 1.00 78.88 268 LEU A C 1
ATOM 2202 O O . LEU A 1 268 ? 18.215 -11.533 -1.777 1.00 78.88 268 LEU A O 1
ATOM 2206 N N . ASP A 1 269 ? 20.385 -11.820 -1.285 1.00 85.00 269 ASP A N 1
ATOM 2207 C CA . ASP A 1 269 ? 20.195 -11.782 0.171 1.00 85.00 269 ASP A CA 1
ATOM 2208 C C . ASP A 1 269 ? 19.551 -10.471 0.633 1.00 85.00 269 ASP A C 1
ATOM 2210 O O . ASP A 1 269 ? 18.631 -10.471 1.458 1.00 85.00 269 ASP A O 1
ATOM 2214 N N . SER A 1 270 ? 20.004 -9.338 0.094 1.00 85.00 270 SER A N 1
ATOM 2215 C CA . SER A 1 270 ? 19.462 -8.024 0.451 1.00 85.00 270 SER A CA 1
ATOM 2216 C C . SER A 1 270 ? 17.995 -7.878 0.036 1.00 85.00 270 SER A C 1
ATOM 2218 O O . SER A 1 270 ? 17.195 -7.354 0.822 1.00 85.00 270 SER A O 1
ATOM 2220 N N . ALA A 1 271 ? 17.633 -8.378 -1.150 1.00 83.38 271 ALA A N 1
ATOM 2221 C CA . ALA A 1 271 ? 16.261 -8.398 -1.654 1.00 83.38 271 ALA A CA 1
ATOM 2222 C C . ALA A 1 271 ? 15.364 -9.333 -0.830 1.00 83.38 271 ALA A C 1
ATOM 2224 O O . ALA A 1 271 ? 14.305 -8.907 -0.367 1.00 83.38 271 ALA A O 1
ATOM 2225 N N . ILE A 1 272 ? 15.805 -10.568 -0.560 1.00 88.50 272 ILE A N 1
ATOM 2226 C CA . ILE A 1 272 ? 15.074 -11.540 0.271 1.00 88.50 272 ILE A CA 1
ATOM 2227 C C . ILE A 1 272 ? 14.735 -10.926 1.630 1.00 88.50 272 ILE A C 1
ATOM 2229 O O . ILE A 1 272 ? 13.574 -10.922 2.040 1.00 88.50 272 ILE A O 1
ATOM 2233 N N . ASN A 1 273 ? 15.731 -10.352 2.307 1.00 91.88 273 ASN A N 1
ATOM 2234 C CA . ASN A 1 273 ? 15.543 -9.725 3.614 1.00 91.88 273 ASN A CA 1
ATOM 2235 C C . ASN A 1 273 ? 14.608 -8.502 3.553 1.00 91.88 273 ASN A C 1
ATOM 2237 O O . ASN A 1 273 ? 13.835 -8.270 4.487 1.00 91.88 273 ASN A O 1
ATOM 2241 N N . PHE A 1 274 ? 14.625 -7.735 2.457 1.00 90.12 274 PHE A N 1
ATOM 2242 C CA . PHE A 1 274 ? 13.704 -6.613 2.259 1.00 90.12 274 PHE A CA 1
ATOM 2243 C C . PHE A 1 274 ? 12.256 -7.072 2.078 1.00 90.12 274 PHE A C 1
ATOM 2245 O O . PHE A 1 274 ? 11.365 -6.548 2.753 1.00 90.12 274 PHE A O 1
ATOM 2252 N N . TYR A 1 275 ? 12.000 -8.053 1.211 1.00 90.69 275 TYR A N 1
ATOM 2253 C CA . TYR A 1 275 ? 10.648 -8.574 0.988 1.00 90.69 275 TYR A CA 1
ATOM 2254 C C . TYR A 1 275 ? 10.112 -9.328 2.209 1.00 90.69 275 TYR A C 1
ATOM 2256 O O . TYR A 1 275 ? 8.947 -9.151 2.566 1.00 90.69 275 TYR A O 1
ATOM 2264 N N . GLU A 1 276 ? 10.962 -10.067 2.924 1.00 95.12 276 GLU A N 1
ATOM 2265 C CA . GLU A 1 276 ? 10.605 -10.710 4.193 1.00 95.12 276 GLU A CA 1
ATOM 2266 C C . GLU A 1 276 ? 10.276 -9.667 5.277 1.00 95.12 276 GLU A C 1
ATOM 2268 O O . GLU A 1 276 ? 9.276 -9.783 5.992 1.00 95.12 276 GLU A O 1
ATOM 2273 N N . GLY A 1 277 ? 11.045 -8.577 5.335 1.00 95.38 277 GLY A N 1
ATOM 2274 C CA . GLY A 1 277 ? 10.740 -7.417 6.169 1.00 95.38 277 GLY A CA 1
ATOM 2275 C C . GLY A 1 277 ? 9.388 -6.777 5.837 1.00 95.38 277 GLY A C 1
ATOM 2276 O O . GLY A 1 277 ? 8.575 -6.543 6.734 1.00 95.38 277 GLY A O 1
ATOM 2277 N N . ASN A 1 278 ? 9.107 -6.552 4.550 1.00 94.00 278 ASN A N 1
ATOM 2278 C CA . ASN A 1 278 ? 7.820 -6.029 4.079 1.00 94.00 278 ASN A CA 1
ATOM 2279 C C . ASN A 1 278 ? 6.655 -6.975 4.395 1.00 94.00 278 ASN A C 1
ATOM 2281 O O . ASN A 1 278 ? 5.580 -6.509 4.779 1.00 94.00 278 ASN A O 1
ATOM 2285 N N . TYR A 1 279 ? 6.854 -8.289 4.270 1.00 96.81 279 TYR A N 1
ATOM 2286 C CA . TYR A 1 279 ? 5.858 -9.292 4.639 1.00 96.81 279 TYR A CA 1
ATOM 2287 C C . TYR A 1 279 ? 5.471 -9.139 6.112 1.00 96.81 279 TYR A C 1
ATOM 2289 O O . TYR A 1 279 ? 4.300 -8.928 6.429 1.00 96.81 279 TYR A O 1
ATOM 2297 N N . PHE A 1 280 ? 6.445 -9.158 7.023 1.00 97.44 280 PHE A N 1
ATOM 2298 C CA . PHE A 1 280 ? 6.160 -9.057 8.453 1.00 97.44 280 PHE A CA 1
ATOM 2299 C C . PHE A 1 280 ? 5.624 -7.680 8.867 1.00 97.44 280 PHE A C 1
ATOM 2301 O O . PHE A 1 280 ? 4.765 -7.596 9.747 1.00 97.44 280 PHE A O 1
ATOM 2308 N N . TYR A 1 281 ? 6.068 -6.608 8.206 1.00 96.00 281 TYR A N 1
ATOM 2309 C CA . TYR A 1 281 ? 5.527 -5.265 8.409 1.00 96.00 281 TYR A CA 1
ATOM 2310 C C . TYR A 1 281 ? 4.019 -5.220 8.138 1.00 96.00 281 TYR A C 1
ATOM 2312 O O . TYR A 1 281 ? 3.230 -4.804 8.994 1.00 96.00 281 TYR A O 1
ATOM 2320 N N . ASN A 1 282 ? 3.610 -5.713 6.968 1.00 96.31 282 ASN A N 1
ATOM 2321 C CA . ASN A 1 282 ? 2.208 -5.743 6.565 1.00 96.31 282 ASN A CA 1
ATOM 2322 C C . ASN A 1 282 ? 1.399 -6.786 7.350 1.00 96.31 282 ASN A C 1
ATOM 2324 O O . ASN A 1 282 ? 0.223 -6.556 7.626 1.00 96.31 282 ASN A O 1
ATOM 2328 N N . TYR A 1 283 ? 2.026 -7.881 7.793 1.00 97.75 283 TYR A N 1
ATOM 2329 C CA . TYR A 1 283 ? 1.397 -8.869 8.676 1.00 97.75 283 TYR A CA 1
ATOM 2330 C C . TYR A 1 283 ? 0.982 -8.243 10.013 1.00 97.75 283 TYR A C 1
ATOM 2332 O O . TYR A 1 283 ? -0.075 -8.566 10.553 1.00 97.75 283 TYR A O 1
ATOM 2340 N N . GLY A 1 284 ? 1.759 -7.280 10.516 1.00 96.69 284 GLY A N 1
ATOM 2341 C CA . GLY A 1 284 ? 1.362 -6.490 11.676 1.00 96.69 284 GLY A CA 1
ATOM 2342 C C . GLY A 1 284 ? 0.079 -5.687 11.440 1.00 96.69 284 GLY A C 1
ATOM 2343 O O . GLY A 1 284 ? -0.877 -5.828 12.195 1.00 96.69 284 GLY A O 1
ATOM 2344 N N . PHE A 1 285 ? -0.016 -4.919 10.349 1.00 96.62 285 PHE A N 1
ATOM 2345 C CA . PHE A 1 285 ? -1.250 -4.179 10.031 1.00 96.62 285 PHE A CA 1
ATOM 2346 C C . PHE A 1 285 ? -2.454 -5.085 9.781 1.00 96.62 285 PHE A C 1
ATOM 2348 O O . PHE A 1 285 ? -3.575 -4.750 10.173 1.00 96.62 285 PHE A O 1
ATOM 2355 N N . ARG A 1 286 ? -2.224 -6.250 9.173 1.00 98.00 286 ARG A N 1
ATOM 2356 C CA . ARG A 1 286 ? -3.230 -7.300 9.024 1.00 98.00 286 ARG A CA 1
ATOM 2357 C C . ARG A 1 286 ? -3.780 -7.738 10.379 1.00 98.00 286 ARG A C 1
ATOM 2359 O O . ARG A 1 286 ? -4.994 -7.857 10.532 1.00 98.00 286 ARG A O 1
ATOM 2366 N N . ASN A 1 287 ? -2.909 -7.955 11.362 1.00 98.06 287 ASN A N 1
ATOM 2367 C CA . ASN A 1 287 ? -3.308 -8.339 12.713 1.00 98.06 287 ASN A CA 1
ATOM 2368 C C . ASN A 1 287 ? -4.043 -7.217 13.451 1.00 98.06 287 ASN A C 1
ATOM 2370 O O . ASN A 1 287 ? -5.044 -7.503 14.099 1.00 98.06 287 ASN A O 1
ATOM 2374 N N . ILE A 1 288 ? -3.641 -5.952 13.292 1.00 97.62 288 ILE A N 1
ATOM 2375 C CA . ILE A 1 288 ? -4.409 -4.814 13.830 1.00 97.62 288 ILE A CA 1
ATOM 2376 C C . ILE A 1 288 ? -5.824 -4.807 13.245 1.00 97.62 288 ILE A C 1
ATOM 2378 O O . ILE A 1 288 ? -6.800 -4.735 13.988 1.00 97.62 288 ILE A O 1
ATOM 2382 N N . ALA A 1 289 ? -5.951 -4.918 11.918 1.00 98.06 289 ALA A N 1
ATOM 2383 C CA . ALA A 1 289 ? -7.252 -4.961 11.255 1.00 98.06 289 ALA A CA 1
ATOM 2384 C C . ALA A 1 289 ? -8.098 -6.133 11.772 1.00 98.06 289 ALA A C 1
ATOM 2386 O O . ALA A 1 289 ? -9.272 -5.956 12.088 1.00 98.06 289 ALA A O 1
ATOM 2387 N N . LYS A 1 290 ? -7.494 -7.317 11.926 1.00 98.50 290 LYS A N 1
ATOM 2388 C CA . LYS A 1 290 ? -8.193 -8.491 12.449 1.00 98.50 290 LYS A CA 1
ATOM 2389 C C . LYS A 1 290 ? -8.622 -8.320 13.908 1.00 98.50 290 LYS A C 1
ATOM 2391 O O . LYS A 1 290 ? -9.734 -8.708 14.250 1.00 98.50 290 LYS A O 1
ATOM 2396 N N . GLY A 1 291 ? -7.771 -7.730 14.743 1.00 97.88 291 GLY A N 1
ATOM 2397 C CA . GLY A 1 291 ? -8.083 -7.430 16.138 1.00 97.88 291 GLY A CA 1
ATOM 2398 C C . GLY A 1 291 ? -9.281 -6.492 16.256 1.00 97.88 291 GLY A C 1
ATOM 2399 O O . GLY A 1 291 ? -10.218 -6.796 16.987 1.00 97.88 291 GLY A O 1
ATOM 2400 N N . LEU A 1 292 ? -9.312 -5.422 15.456 1.00 97.69 292 LEU A N 1
ATOM 2401 C CA . LEU A 1 292 ? -10.443 -4.490 15.407 1.00 97.69 292 LEU A CA 1
ATOM 2402 C C . LEU A 1 292 ? -11.733 -5.155 14.898 1.00 97.69 292 LEU A C 1
ATOM 2404 O O . LEU A 1 292 ? -12.797 -4.933 15.465 1.00 97.69 292 LEU A O 1
ATOM 2408 N N . GLU A 1 293 ? -11.652 -6.023 13.883 1.00 97.69 293 GLU A N 1
ATOM 2409 C CA . GLU A 1 293 ? -12.807 -6.818 13.435 1.00 97.69 293 GLU A CA 1
ATOM 2410 C C . GLU A 1 293 ? -13.359 -7.700 14.569 1.00 97.69 293 GLU A C 1
ATOM 2412 O O . GLU A 1 293 ? -14.565 -7.772 14.777 1.00 97.69 293 GLU A O 1
ATOM 2417 N N . LEU A 1 294 ? -12.488 -8.391 15.306 1.00 97.94 294 LEU A N 1
ATOM 2418 C CA . LEU A 1 294 ? -12.883 -9.271 16.411 1.00 97.94 294 LEU A CA 1
ATOM 2419 C C . LEU A 1 294 ? -13.462 -8.486 17.592 1.00 97.94 294 LEU A C 1
ATOM 2421 O O . LEU A 1 294 ? -14.411 -8.951 18.226 1.00 97.94 294 LEU A O 1
ATOM 2425 N N . GLN A 1 295 ? -12.928 -7.293 17.844 1.00 95.12 295 GLN A N 1
ATOM 2426 C CA . GLN A 1 295 ? -13.430 -6.350 18.836 1.00 95.12 295 GLN A CA 1
ATOM 2427 C C . GLN A 1 295 ? -14.869 -5.911 18.523 1.00 95.12 295 GLN A C 1
ATOM 2429 O O . GLN A 1 295 ? -15.707 -5.923 19.423 1.00 95.12 295 GLN A O 1
ATOM 2434 N N . ASP A 1 296 ? -15.189 -5.635 17.252 1.00 93.69 296 ASP A N 1
ATOM 2435 C CA . ASP A 1 296 ? -16.558 -5.312 16.811 1.00 93.69 296 ASP A CA 1
ATOM 2436 C C . ASP A 1 296 ? -17.554 -6.462 17.085 1.00 93.69 296 ASP A C 1
ATOM 2438 O O . ASP A 1 296 ? -18.751 -6.228 17.258 1.00 93.69 296 ASP A O 1
ATOM 2442 N N . PHE A 1 297 ? -17.066 -7.706 17.164 1.00 95.50 297 PHE A N 1
ATOM 2443 C CA . PHE A 1 297 ? -17.844 -8.899 17.527 1.00 95.50 297 PHE A CA 1
ATOM 2444 C C . PHE A 1 297 ? -17.705 -9.308 19.002 1.00 95.50 297 PHE A C 1
ATOM 2446 O O . PHE A 1 297 ? -18.107 -10.415 19.364 1.00 95.50 297 PHE A O 1
ATOM 2453 N N . GLU A 1 298 ? -17.126 -8.449 19.845 1.00 95.44 298 GLU A N 1
ATOM 2454 C CA . GLU A 1 298 ? -16.908 -8.678 21.281 1.00 95.44 298 GLU A CA 1
ATOM 2455 C C . GLU A 1 298 ? -16.082 -9.949 21.593 1.00 95.44 298 GLU A C 1
ATOM 2457 O O . GLU A 1 298 ? -16.171 -10.531 22.677 1.00 95.44 298 GLU A O 1
ATOM 2462 N N . LYS A 1 299 ? -15.231 -10.385 20.654 1.00 97.25 299 LYS A N 1
ATOM 2463 C CA . LYS A 1 299 ? -14.276 -11.493 20.831 1.00 97.25 299 LYS A CA 1
ATOM 2464 C C . LYS A 1 299 ? -12.961 -10.978 21.413 1.00 97.25 299 LYS A C 1
ATOM 2466 O O . LYS A 1 299 ? -11.929 -10.959 20.747 1.00 97.25 299 LYS A O 1
ATOM 2471 N N . TRP A 1 300 ? -13.022 -10.514 22.659 1.00 96.81 300 TRP A N 1
ATOM 2472 C CA . TRP A 1 300 ? -11.947 -9.742 23.292 1.00 96.81 300 TRP A CA 1
ATOM 2473 C C . TRP A 1 300 ? -10.609 -10.479 23.385 1.00 96.81 300 TRP A C 1
ATOM 2475 O O . TRP A 1 300 ? -9.576 -9.884 23.102 1.00 96.81 300 TRP A O 1
ATOM 2485 N N . ASP A 1 301 ? -10.613 -11.755 23.777 1.00 97.38 301 ASP A N 1
ATOM 2486 C CA . ASP A 1 301 ? -9.368 -12.510 23.971 1.00 97.38 301 ASP A CA 1
ATOM 2487 C C . ASP A 1 301 ? -8.656 -12.756 22.625 1.00 97.38 301 ASP A C 1
ATOM 2489 O O . ASP A 1 301 ? -7.464 -12.475 22.502 1.00 97.38 301 ASP A O 1
ATOM 2493 N N . ASP A 1 302 ? -9.408 -13.142 21.586 1.00 97.94 302 ASP A N 1
ATOM 2494 C CA . ASP A 1 302 ? -8.887 -13.300 20.219 1.00 97.94 302 ASP A CA 1
ATOM 2495 C C . ASP A 1 302 ? -8.362 -11.961 19.652 1.00 97.94 302 ASP A C 1
ATOM 2497 O O . ASP A 1 302 ? -7.358 -11.916 18.933 1.00 97.94 302 ASP A O 1
ATOM 2501 N N . ALA A 1 303 ? -9.040 -10.847 19.961 1.00 97.88 303 ALA A N 1
ATOM 2502 C CA . ALA A 1 303 ? -8.623 -9.512 19.535 1.00 97.88 303 ALA A CA 1
ATOM 2503 C C . ALA A 1 303 ? -7.295 -9.092 20.187 1.00 97.88 303 ALA A C 1
ATOM 2505 O O . ALA A 1 303 ? -6.393 -8.610 19.497 1.00 97.88 303 ALA A O 1
ATOM 2506 N N . LEU A 1 304 ? -7.149 -9.319 21.497 1.00 97.38 304 LEU A N 1
ATOM 2507 C CA . LEU A 1 304 ? -5.913 -9.047 22.237 1.00 97.38 304 LEU A CA 1
ATOM 2508 C C . LEU A 1 304 ? -4.740 -9.872 21.699 1.00 97.38 304 LEU A C 1
ATOM 2510 O O . LEU A 1 304 ? -3.653 -9.324 21.506 1.00 97.38 304 LEU A O 1
ATOM 2514 N N . GLU A 1 305 ? -4.962 -11.151 21.389 1.00 97.81 305 GLU A N 1
ATOM 2515 C CA . GLU A 1 305 ? -3.941 -12.002 20.772 1.00 97.81 305 GLU A CA 1
ATOM 2516 C C . GLU A 1 305 ? -3.477 -11.437 19.419 1.00 97.81 305 GLU A C 1
ATOM 2518 O O . GLU A 1 305 ? -2.278 -11.392 19.135 1.00 97.81 305 GLU A O 1
ATOM 2523 N N . CYS A 1 306 ? -4.399 -10.933 18.591 1.00 97.69 306 CYS A N 1
ATOM 2524 C CA . CYS A 1 306 ? -4.042 -10.285 17.327 1.00 97.69 306 CYS A CA 1
ATOM 2525 C C . CYS A 1 306 ? -3.152 -9.048 17.547 1.00 97.69 306 CYS A C 1
ATOM 2527 O O . CYS A 1 306 ? -2.135 -8.879 16.866 1.00 97.69 306 CYS A O 1
ATOM 2529 N N . PHE A 1 307 ? -3.483 -8.191 18.513 1.00 96.62 307 PHE A N 1
ATOM 2530 C CA . PHE A 1 307 ? -2.657 -7.019 18.812 1.00 96.62 307 PHE A CA 1
ATOM 2531 C C . PHE A 1 307 ? -1.260 -7.411 19.326 1.00 96.62 307 PHE A C 1
ATOM 2533 O O . PHE A 1 307 ? -0.270 -6.844 18.865 1.00 96.62 307 PHE A O 1
ATOM 2540 N N . GLU A 1 308 ? -1.135 -8.440 20.166 1.00 95.00 308 GLU A N 1
ATOM 2541 C CA . GLU A 1 308 ? 0.175 -8.949 20.612 1.00 95.00 308 GLU A CA 1
ATOM 2542 C C . GLU A 1 308 ? 0.991 -9.586 19.474 1.00 95.00 308 GLU A C 1
ATOM 2544 O O . GLU A 1 308 ? 2.197 -9.343 19.328 1.00 95.00 308 GLU A O 1
ATOM 2549 N N . ASN A 1 309 ? 0.332 -10.326 18.580 1.00 96.38 309 ASN A N 1
ATOM 2550 C CA . ASN A 1 309 ? 0.959 -10.876 17.377 1.00 96.38 309 ASN A CA 1
ATOM 2551 C C . ASN A 1 309 ? 1.525 -9.781 16.460 1.00 96.38 309 ASN A C 1
ATOM 2553 O O . ASN A 1 309 ? 2.470 -10.034 15.707 1.00 96.38 309 ASN A O 1
ATOM 2557 N N . THR A 1 310 ? 1.008 -8.552 16.546 1.00 96.38 310 THR A N 1
ATOM 2558 C CA . THR A 1 310 ? 1.554 -7.403 15.814 1.00 96.38 310 THR A CA 1
ATOM 2559 C C . THR A 1 310 ? 2.954 -7.025 16.296 1.00 96.38 310 THR A C 1
ATOM 2561 O O . THR A 1 310 ? 3.835 -6.833 15.458 1.00 96.38 310 THR A O 1
ATOM 2564 N N . ARG A 1 311 ? 3.211 -7.003 17.614 1.00 91.94 311 ARG A N 1
ATOM 2565 C CA . ARG A 1 311 ? 4.560 -6.731 18.153 1.00 91.94 311 ARG A CA 1
ATOM 2566 C C . ARG A 1 311 ? 5.571 -7.763 17.665 1.00 91.94 311 ARG A C 1
ATOM 2568 O O . ARG A 1 311 ? 6.650 -7.416 17.190 1.00 91.94 311 ARG A O 1
ATOM 2575 N N . THR A 1 312 ? 5.190 -9.040 17.717 1.00 93.94 312 THR A N 1
ATOM 2576 C CA . THR A 1 312 ? 6.041 -10.138 17.236 1.00 93.94 312 THR A CA 1
ATOM 2577 C C . THR A 1 312 ? 6.344 -9.993 15.744 1.00 93.94 312 THR A C 1
ATOM 2579 O O . THR A 1 312 ? 7.486 -10.183 15.322 1.00 93.94 312 THR A O 1
ATOM 2582 N N . ALA A 1 313 ? 5.341 -9.631 14.940 1.00 96.12 313 ALA A N 1
ATOM 2583 C CA . ALA A 1 313 ? 5.508 -9.407 13.511 1.00 96.12 313 ALA A CA 1
ATOM 2584 C C . ALA A 1 313 ? 6.474 -8.250 13.232 1.00 96.12 313 ALA A C 1
ATOM 2586 O O . ALA A 1 313 ? 7.458 -8.424 12.520 1.00 96.12 313 ALA A O 1
ATOM 2587 N N . TRP A 1 314 ? 6.252 -7.087 13.838 1.00 96.06 314 TRP A N 1
ATOM 2588 C CA . TRP A 1 314 ? 7.090 -5.912 13.611 1.00 96.06 314 TRP A CA 1
ATOM 2589 C C . TRP A 1 314 ? 8.517 -6.072 14.131 1.00 96.06 314 TRP A C 1
ATOM 2591 O O . TRP A 1 314 ? 9.448 -5.637 13.460 1.00 96.06 314 TRP A O 1
ATOM 2601 N N . SER A 1 315 ? 8.725 -6.801 15.228 1.00 93.69 315 SER A N 1
ATOM 2602 C CA . SER A 1 315 ? 10.070 -7.185 15.670 1.00 93.69 315 SER A CA 1
ATOM 2603 C C . SER A 1 315 ? 10.808 -8.010 14.602 1.00 93.69 315 SER A C 1
ATOM 2605 O O . SER A 1 315 ? 11.951 -7.705 14.254 1.00 93.69 315 SER A O 1
ATOM 2607 N N . ARG A 1 316 ? 10.139 -9.006 13.999 1.00 95.62 316 ARG A N 1
ATOM 2608 C CA . ARG A 1 316 ? 10.706 -9.799 12.888 1.00 95.62 316 ARG A CA 1
ATOM 2609 C C . ARG A 1 316 ? 10.947 -8.962 11.634 1.00 95.62 316 ARG A C 1
ATOM 2611 O O . ARG A 1 316 ? 11.956 -9.168 10.957 1.00 95.62 316 ARG A O 1
ATOM 2618 N N . ALA A 1 317 ? 10.052 -8.019 11.344 1.00 96.31 317 ALA A N 1
ATOM 2619 C CA . ALA A 1 317 ? 10.214 -7.080 10.242 1.00 96.31 317 ALA A CA 1
ATOM 2620 C C . ALA A 1 317 ? 11.500 -6.265 10.419 1.00 96.31 317 ALA A C 1
ATOM 2622 O O . ALA A 1 317 ? 12.348 -6.283 9.532 1.00 96.31 317 ALA A O 1
ATOM 2623 N N . THR A 1 318 ? 11.705 -5.650 11.587 1.00 94.31 318 THR A N 1
ATOM 2624 C CA . THR A 1 318 ? 12.916 -4.877 11.901 1.00 94.31 318 THR A CA 1
ATOM 2625 C C . THR A 1 318 ? 14.185 -5.714 11.757 1.00 94.31 318 THR A C 1
ATOM 2627 O O . THR A 1 318 ? 15.128 -5.277 11.103 1.00 94.31 318 THR A O 1
ATOM 2630 N N . VAL A 1 319 ? 14.209 -6.940 12.294 1.00 94.38 319 VAL A N 1
ATOM 2631 C CA . VAL A 1 319 ? 15.373 -7.840 12.168 1.00 94.38 319 VAL A CA 1
ATOM 2632 C C . VAL A 1 319 ? 15.696 -8.156 10.707 1.00 94.38 319 VAL A C 1
ATOM 2634 O O . VAL A 1 319 ? 16.868 -8.196 10.338 1.00 94.38 319 VAL A O 1
ATOM 2637 N N . SER A 1 320 ? 14.678 -8.382 9.877 1.00 94.81 320 SER A N 1
ATOM 2638 C CA . SER A 1 320 ? 14.869 -8.675 8.452 1.00 94.81 320 SER A CA 1
ATOM 2639 C C . SER A 1 320 ? 15.351 -7.431 7.704 1.00 94.81 320 SER A C 1
ATOM 2641 O O . SER A 1 320 ? 16.340 -7.482 6.981 1.00 94.81 320 SER A O 1
ATOM 2643 N N . LEU A 1 321 ? 14.738 -6.273 7.954 1.00 93.06 321 LEU A N 1
ATOM 2644 C CA . LEU A 1 321 ? 15.110 -5.011 7.312 1.00 93.06 321 LEU A CA 1
ATOM 2645 C C . LEU A 1 321 ? 16.522 -4.544 7.685 1.00 93.06 321 LEU A C 1
ATOM 2647 O O . LEU A 1 321 ? 17.198 -3.981 6.833 1.00 93.06 321 LEU A O 1
ATOM 2651 N N . LEU A 1 322 ? 16.994 -4.819 8.906 1.00 92.00 322 LEU A N 1
ATOM 2652 C CA . LEU A 1 322 ? 18.374 -4.542 9.330 1.00 92.00 322 LEU A CA 1
ATOM 2653 C C . LEU A 1 322 ? 19.419 -5.340 8.540 1.00 92.00 322 LEU A C 1
ATOM 2655 O O . LEU A 1 322 ? 20.555 -4.896 8.402 1.00 92.00 322 LEU A O 1
ATOM 2659 N N . LYS A 1 323 ? 19.048 -6.525 8.044 1.00 91.56 323 LYS A N 1
ATOM 2660 C CA . LYS A 1 323 ? 19.914 -7.360 7.200 1.00 91.56 323 LYS A CA 1
ATOM 2661 C C . LYS A 1 323 ? 19.870 -6.950 5.732 1.00 91.56 323 LYS A C 1
ATOM 2663 O O . LYS A 1 323 ? 20.689 -7.421 4.950 1.00 91.56 323 LYS A O 1
ATOM 2668 N N . SER A 1 324 ? 18.917 -6.104 5.348 1.00 85.69 324 SER A N 1
ATOM 2669 C CA . SER A 1 324 ? 18.836 -5.586 3.992 1.00 85.69 324 SER A CA 1
ATOM 2670 C C . SER A 1 324 ? 19.753 -4.376 3.827 1.00 85.69 324 SER A C 1
ATOM 2672 O O . SER A 1 324 ? 19.715 -3.442 4.626 1.00 85.69 324 SER A O 1
ATOM 2674 N N . SER A 1 325 ? 20.547 -4.368 2.757 1.00 80.56 325 SER A N 1
ATOM 2675 C CA . SER A 1 325 ? 21.344 -3.202 2.353 1.00 80.56 325 SER A CA 1
ATOM 2676 C C . SER A 1 325 ? 20.540 -2.159 1.556 1.00 80.56 325 SER A C 1
ATOM 2678 O O . SER A 1 325 ? 21.075 -1.119 1.173 1.00 80.56 325 SER A O 1
ATOM 2680 N N . ILE A 1 326 ? 19.246 -2.412 1.320 1.00 78.31 326 ILE A N 1
ATOM 2681 C CA . ILE A 1 326 ? 18.367 -1.555 0.522 1.00 78.31 326 ILE A CA 1
ATOM 2682 C C . ILE A 1 326 ? 18.026 -0.274 1.310 1.00 78.31 326 ILE A C 1
ATOM 2684 O O . ILE A 1 326 ? 17.452 -0.369 2.396 1.00 78.31 326 ILE A O 1
ATOM 2688 N N . PRO A 1 327 ? 18.293 0.941 0.786 1.00 74.19 327 PRO A N 1
ATOM 2689 C CA . PRO A 1 327 ? 18.043 2.203 1.493 1.00 74.19 327 PRO A CA 1
ATOM 2690 C C . PRO A 1 327 ? 16.603 2.368 1.999 1.00 74.19 327 PRO A C 1
ATOM 2692 O O . PRO A 1 327 ? 16.371 2.880 3.093 1.00 74.19 327 PRO A O 1
ATOM 2695 N N . GLN A 1 328 ? 15.621 1.885 1.236 1.00 78.62 328 GLN A N 1
ATOM 2696 C CA . GLN A 1 328 ? 14.205 1.916 1.601 1.00 78.62 328 GLN A CA 1
ATOM 2697 C C . GLN A 1 328 ? 13.906 1.095 2.867 1.00 78.62 328 GLN A C 1
ATOM 2699 O O . GLN A 1 328 ? 12.925 1.386 3.557 1.00 78.62 328 GLN A O 1
ATOM 2704 N N . ALA A 1 329 ? 14.745 0.108 3.203 1.00 82.31 329 ALA A N 1
ATOM 2705 C CA . ALA A 1 329 ? 14.616 -0.682 4.422 1.00 82.31 329 ALA A CA 1
ATOM 2706 C C . ALA A 1 329 ? 14.792 0.181 5.677 1.00 82.31 329 ALA A C 1
ATOM 2708 O O . ALA A 1 329 ? 14.067 -0.017 6.650 1.00 82.31 329 ALA A O 1
ATOM 2709 N N . VAL A 1 330 ? 15.699 1.166 5.648 1.00 81.31 330 VAL A N 1
ATOM 2710 C CA . VAL A 1 330 ? 15.934 2.091 6.771 1.00 81.31 330 VAL A CA 1
ATOM 2711 C C . VAL A 1 330 ? 14.679 2.900 7.057 1.00 81.31 330 VAL A C 1
ATOM 2713 O O . VAL A 1 330 ? 14.216 2.962 8.192 1.00 81.31 330 VAL A O 1
ATOM 2716 N N . THR A 1 331 ? 14.055 3.456 6.020 1.00 81.69 331 THR A N 1
ATOM 2717 C CA . THR A 1 331 ? 12.842 4.244 6.234 1.00 81.69 331 THR A CA 1
ATOM 2718 C C . THR A 1 331 ? 11.672 3.389 6.713 1.00 81.69 331 THR A C 1
ATOM 2720 O O . THR A 1 331 ? 10.834 3.859 7.477 1.00 81.69 331 THR A O 1
ATOM 2723 N N . LEU A 1 332 ? 11.589 2.128 6.279 1.00 85.12 332 LEU A N 1
ATOM 2724 C CA . LEU A 1 332 ? 10.563 1.218 6.780 1.00 85.12 332 LEU A CA 1
ATOM 2725 C C . LEU A 1 332 ? 10.784 0.870 8.261 1.00 85.12 332 LEU A C 1
ATOM 2727 O O . LEU A 1 332 ? 9.812 0.800 9.011 1.00 85.12 332 LEU A O 1
ATOM 2731 N N . GLN A 1 333 ? 12.038 0.734 8.702 1.00 88.19 333 GLN A N 1
ATOM 2732 C CA . GLN A 1 333 ? 12.374 0.577 10.123 1.00 88.19 333 GLN A CA 1
ATOM 2733 C C . GLN A 1 333 ? 11.934 1.793 10.944 1.00 88.19 333 GLN A C 1
ATOM 2735 O O . GLN A 1 333 ? 11.295 1.622 11.979 1.00 88.19 333 GLN A O 1
ATOM 2740 N N . GLU A 1 334 ? 12.189 3.013 10.463 1.00 86.69 334 GLU A N 1
ATOM 2741 C CA . GLU A 1 334 ? 11.727 4.240 11.129 1.00 86.69 334 GLU A CA 1
ATOM 2742 C C . GLU A 1 334 ? 10.199 4.260 11.283 1.00 86.69 334 GLU A C 1
ATOM 2744 O O . GLU A 1 334 ? 9.684 4.570 12.360 1.00 86.69 334 GLU A O 1
ATOM 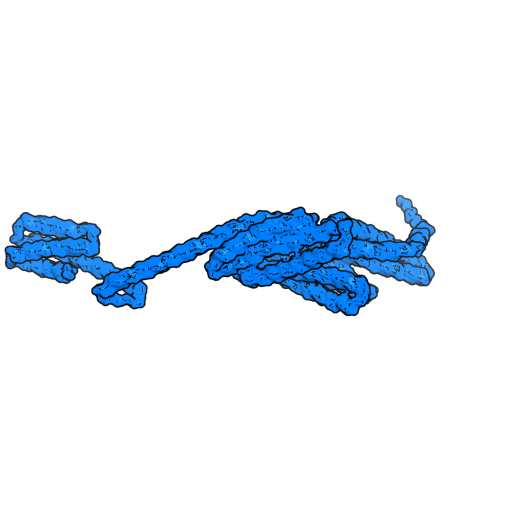2749 N N . PHE A 1 335 ? 9.462 3.871 10.236 1.00 86.81 335 PHE A N 1
ATOM 2750 C CA . PHE A 1 335 ? 8.007 3.750 10.311 1.00 86.81 335 PHE A CA 1
ATOM 2751 C C . PHE A 1 335 ? 7.557 2.674 11.299 1.00 86.81 335 PHE A C 1
ATOM 2753 O O . PHE A 1 335 ? 6.572 2.887 12.005 1.00 86.81 335 PHE A O 1
ATOM 2760 N N . ILE A 1 336 ? 8.233 1.525 11.371 1.00 90.50 336 ILE A N 1
ATOM 2761 C CA . ILE A 1 336 ? 7.922 0.490 12.367 1.00 90.50 336 ILE A CA 1
ATOM 2762 C C . ILE A 1 336 ? 8.089 1.052 13.776 1.00 90.50 336 ILE A C 1
ATOM 2764 O O . ILE A 1 336 ? 7.150 0.973 14.564 1.00 90.50 336 ILE A O 1
ATOM 2768 N N . SER A 1 337 ? 9.225 1.687 14.069 1.00 85.62 337 SER A N 1
ATOM 2769 C CA . SER A 1 337 ? 9.494 2.267 15.389 1.00 85.62 337 SER A CA 1
ATOM 2770 C C . SER A 1 337 ? 8.473 3.337 15.781 1.00 85.62 337 SER A C 1
ATOM 2772 O O . SER A 1 337 ? 8.079 3.417 16.940 1.00 85.62 337 SER A O 1
ATOM 2774 N N . GLN A 1 338 ? 7.994 4.142 14.827 1.00 85.56 338 GLN A N 1
ATOM 2775 C CA . GLN A 1 338 ? 6.924 5.113 15.083 1.00 85.56 338 GLN A CA 1
ATOM 2776 C C . GLN A 1 338 ? 5.576 4.436 15.364 1.00 85.56 338 GLN A C 1
ATOM 2778 O O . GLN A 1 338 ? 4.820 4.894 16.222 1.00 85.56 338 GLN A O 1
ATOM 2783 N N . ASN A 1 339 ? 5.268 3.351 14.653 1.00 86.50 339 ASN A N 1
ATOM 2784 C CA . ASN A 1 339 ? 3.998 2.648 14.796 1.00 86.50 339 ASN A CA 1
ATOM 2785 C C . ASN A 1 339 ? 3.957 1.734 16.025 1.00 86.50 339 ASN A C 1
ATOM 2787 O O . ASN A 1 339 ? 2.868 1.494 16.538 1.00 86.50 339 ASN A O 1
ATOM 2791 N N . GLU A 1 340 ? 5.088 1.248 16.537 1.00 82.56 340 GLU A N 1
ATOM 2792 C CA . GLU A 1 340 ? 5.137 0.318 17.676 1.00 82.56 340 GLU A CA 1
ATOM 2793 C C . GLU A 1 340 ? 4.388 0.858 18.909 1.00 82.56 340 GLU A C 1
ATOM 2795 O O . GLU A 1 340 ? 3.601 0.137 19.522 1.00 82.56 340 GLU A O 1
ATOM 2800 N N . PHE A 1 341 ? 4.489 2.165 19.178 1.00 82.56 341 PHE A N 1
ATOM 2801 C CA . PHE A 1 341 ? 3.752 2.842 20.256 1.00 82.56 341 PHE A CA 1
ATOM 2802 C C . PHE A 1 341 ? 2.224 2.825 20.086 1.00 82.56 341 PHE A C 1
ATOM 2804 O O . PHE A 1 341 ? 1.485 2.974 21.060 1.00 82.56 341 PHE A O 1
ATOM 2811 N N . THR A 1 342 ? 1.724 2.665 18.859 1.00 87.00 342 THR A N 1
ATOM 2812 C CA . THR A 1 342 ? 0.278 2.611 18.597 1.00 87.00 342 THR A CA 1
ATOM 2813 C C . THR A 1 342 ? -0.340 1.288 19.050 1.00 87.00 342 THR A C 1
ATOM 2815 O O . THR A 1 342 ? -1.525 1.256 19.375 1.00 87.00 342 THR A O 1
ATOM 2818 N N . ILE A 1 343 ? 0.442 0.207 19.160 1.00 91.56 343 ILE A N 1
ATOM 2819 C CA . ILE A 1 343 ? -0.073 -1.104 19.594 1.00 91.56 343 ILE A CA 1
ATOM 2820 C C . ILE A 1 343 ? -0.522 -1.077 21.047 1.00 91.56 343 ILE A C 1
ATOM 2822 O O . ILE A 1 343 ? -1.590 -1.597 21.367 1.00 91.56 343 ILE A O 1
ATOM 2826 N N . ASP A 1 344 ? 0.225 -0.393 21.909 1.00 90.75 344 ASP A N 1
ATOM 2827 C CA . ASP A 1 344 ? -0.144 -0.215 23.315 1.00 90.75 344 ASP A CA 1
ATOM 2828 C C . ASP A 1 344 ? -1.490 0.507 23.453 1.00 90.75 344 ASP A C 1
ATOM 2830 O O . ASP A 1 344 ? -2.277 0.213 24.357 1.00 90.75 344 ASP A O 1
ATOM 2834 N N . GLN A 1 345 ? -1.786 1.423 22.525 1.00 92.69 345 GLN A N 1
ATOM 2835 C CA . GLN A 1 345 ? -3.067 2.123 22.478 1.00 92.69 345 GLN A CA 1
ATOM 2836 C C . GLN A 1 345 ? -4.204 1.174 22.090 1.00 92.69 345 GLN A C 1
ATOM 2838 O O . GLN A 1 345 ? -5.236 1.187 22.760 1.00 92.69 345 GLN A O 1
ATOM 2843 N N . TYR A 1 346 ? -4.016 0.319 21.077 1.00 94.44 346 TYR A N 1
ATOM 2844 C CA . TYR A 1 346 ? -5.016 -0.686 20.689 1.00 94.44 346 TYR A CA 1
ATOM 2845 C C . TYR A 1 346 ? -5.279 -1.700 21.809 1.00 94.44 346 TYR A C 1
ATOM 2847 O O . TYR A 1 346 ? -6.436 -1.934 22.161 1.00 94.44 346 TYR A O 1
ATOM 2855 N N . LEU A 1 347 ? -4.223 -2.227 22.438 1.00 94.19 347 LEU A N 1
ATOM 2856 C CA . LEU A 1 347 ? -4.334 -3.129 23.590 1.00 94.19 347 LEU A CA 1
ATOM 2857 C C . LEU A 1 347 ? -5.093 -2.467 24.747 1.00 94.19 347 LEU A C 1
ATOM 2859 O O . LEU A 1 347 ? -6.063 -3.027 25.260 1.00 94.19 347 LEU A O 1
ATOM 2863 N N . SER A 1 348 ? -4.696 -1.249 25.133 1.00 94.31 348 SER A N 1
ATOM 2864 C CA . SER A 1 348 ? -5.356 -0.514 26.218 1.00 94.31 348 SER A CA 1
ATOM 2865 C C . SER A 1 348 ? -6.819 -0.198 25.898 1.00 94.31 348 SER A C 1
ATOM 2867 O O . SER A 1 348 ? -7.664 -0.311 26.787 1.00 94.31 348 SER A O 1
ATOM 2869 N N . SER A 1 349 ? -7.133 0.179 24.652 1.00 94.44 349 SER A N 1
ATOM 2870 C CA . SER A 1 349 ? -8.511 0.443 24.217 1.00 94.44 349 SER A CA 1
ATOM 2871 C C . SER A 1 349 ? -9.368 -0.813 24.317 1.00 94.44 349 SER A C 1
ATOM 2873 O O . SER A 1 349 ? -10.433 -0.772 24.925 1.00 94.44 349 SER A O 1
ATOM 2875 N N . CYS A 1 350 ? -8.871 -1.944 23.812 1.00 95.62 350 CYS A N 1
ATOM 2876 C CA . CYS A 1 350 ? -9.584 -3.218 23.844 1.00 95.62 350 CYS A CA 1
ATOM 2877 C C . CYS A 1 350 ? -9.892 -3.674 25.281 1.00 95.62 350 CYS A C 1
ATOM 2879 O O . CYS A 1 350 ? -11.013 -4.092 25.572 1.00 95.62 350 CYS A O 1
ATOM 2881 N N . ILE A 1 351 ? -8.929 -3.553 26.206 1.00 96.19 351 ILE A N 1
ATOM 2882 C CA . ILE A 1 351 ? -9.138 -3.885 27.628 1.00 96.19 351 ILE A CA 1
ATOM 2883 C C . ILE A 1 351 ? -10.197 -2.967 28.249 1.00 96.19 351 ILE A C 1
ATOM 2885 O O . ILE A 1 351 ? -11.137 -3.448 28.882 1.00 96.19 351 ILE A O 1
ATOM 2889 N N . LYS A 1 352 ? -10.085 -1.650 28.038 1.00 95.25 352 LYS A N 1
ATOM 2890 C CA . LYS A 1 352 ? -11.041 -0.675 28.584 1.00 95.25 352 LYS A CA 1
ATOM 2891 C C . LYS A 1 352 ? -12.453 -0.901 28.058 1.00 95.25 352 LYS A C 1
ATOM 2893 O O . LYS A 1 352 ? -13.404 -0.821 28.829 1.00 95.25 352 LYS A O 1
ATOM 2898 N N . GLU A 1 353 ? -12.605 -1.177 26.768 1.00 93.81 353 GLU A N 1
ATOM 2899 C CA . GLU A 1 353 ? -13.913 -1.441 26.166 1.00 93.81 353 GLU A CA 1
ATOM 2900 C C . GLU A 1 353 ? -14.533 -2.735 26.698 1.00 93.81 353 GLU A C 1
ATOM 2902 O O . GLU A 1 353 ? -15.716 -2.733 27.049 1.00 93.81 353 GLU A O 1
ATOM 2907 N N . ARG A 1 354 ? -13.737 -3.800 26.871 1.00 95.94 354 ARG A N 1
ATOM 2908 C CA . ARG A 1 354 ? -14.174 -5.034 27.541 1.00 95.94 354 ARG A CA 1
ATOM 2909 C C . ARG A 1 354 ? -14.695 -4.754 28.951 1.00 95.94 354 ARG A C 1
ATOM 2911 O O . ARG A 1 354 ? -15.802 -5.173 29.287 1.00 95.94 354 ARG A O 1
ATOM 2918 N N . GLU A 1 355 ? -13.925 -4.041 29.772 1.00 95.12 355 GLU A N 1
ATOM 2919 C CA . GLU A 1 355 ? -14.310 -3.692 31.149 1.00 95.12 355 GLU A CA 1
ATOM 2920 C C . GLU A 1 355 ? -15.584 -2.837 31.186 1.00 95.12 355 GLU A C 1
ATOM 2922 O O . GLU A 1 355 ? -16.484 -3.072 31.997 1.00 95.12 355 GLU A O 1
ATOM 2927 N N . GLN A 1 356 ? -15.697 -1.858 30.285 1.00 93.38 356 GLN A N 1
ATOM 2928 C CA . GLN A 1 356 ? -16.886 -1.014 30.168 1.00 93.38 356 GLN A CA 1
ATOM 2929 C C . GLN A 1 356 ? -18.120 -1.831 29.788 1.00 93.38 356 GLN A C 1
ATOM 2931 O O . GLN A 1 356 ? -19.171 -1.662 30.406 1.00 93.38 356 GLN A O 1
ATOM 2936 N N . LYS A 1 357 ? -17.999 -2.742 28.820 1.00 92.00 357 LYS A N 1
ATOM 2937 C CA . LYS A 1 357 ? -19.088 -3.630 28.392 1.00 92.00 357 LYS A CA 1
ATOM 2938 C C . LYS A 1 357 ? -19.536 -4.571 29.506 1.00 92.00 357 LYS A C 1
ATOM 2940 O O . LYS A 1 357 ? -20.737 -4.696 29.742 1.00 92.00 357 LYS A O 1
ATOM 2945 N N . GLN A 1 358 ? -18.596 -5.154 30.246 1.00 92.94 358 GLN A N 1
ATOM 2946 C CA . GLN A 1 358 ? -18.906 -5.963 31.429 1.00 92.94 358 GLN A CA 1
ATOM 2947 C C . GLN A 1 358 ? -19.658 -5.143 32.484 1.00 92.94 358 GLN A C 1
ATOM 2949 O O . GLN A 1 358 ? -20.717 -5.558 32.952 1.00 92.94 358 GLN A O 1
ATOM 2954 N N . LYS A 1 359 ? -19.180 -3.933 32.792 1.00 93.62 359 LYS A N 1
ATOM 2955 C CA . LYS A 1 359 ? -19.835 -3.037 33.752 1.00 93.62 359 LYS A CA 1
ATOM 2956 C C . LYS A 1 359 ? -21.240 -2.618 33.311 1.00 93.62 359 LYS A C 1
ATOM 2958 O O . LYS A 1 359 ? -22.132 -2.529 34.152 1.00 93.62 359 LYS A O 1
ATOM 2963 N N . ILE A 1 360 ? -21.452 -2.367 32.017 1.00 92.19 360 ILE A N 1
ATOM 2964 C CA . ILE A 1 360 ? -22.783 -2.079 31.460 1.00 92.19 360 ILE A CA 1
ATOM 2965 C C . ILE A 1 360 ? -23.705 -3.280 31.680 1.00 92.19 360 ILE A C 1
ATOM 2967 O O . ILE A 1 360 ? -24.767 -3.112 32.274 1.00 92.19 360 ILE A O 1
ATOM 2971 N N . SER A 1 361 ? -23.268 -4.490 31.320 1.00 91.94 361 SER A N 1
ATOM 2972 C CA . SER A 1 361 ? -24.049 -5.716 31.530 1.00 91.94 361 SER A CA 1
ATOM 2973 C C . SER A 1 361 ? -24.379 -5.964 33.010 1.00 91.94 361 SER A C 1
ATOM 2975 O O . SER A 1 361 ? -25.477 -6.417 33.335 1.00 91.94 361 SER A O 1
ATOM 2977 N N . GLU A 1 362 ? -23.455 -5.683 33.931 1.00 91.88 362 GLU A N 1
ATOM 2978 C CA . GLU A 1 362 ? -23.708 -5.789 35.373 1.00 91.88 362 GLU A CA 1
ATOM 2979 C C . GLU A 1 362 ? -24.750 -4.773 35.856 1.00 91.88 362 GLU A C 1
ATOM 2981 O O . GLU A 1 362 ? -25.612 -5.105 36.674 1.00 91.88 362 GLU A O 1
ATOM 2986 N N . LEU A 1 363 ? -24.676 -3.533 35.367 1.00 91.56 363 LEU A N 1
ATOM 2987 C CA . LEU A 1 363 ? -25.631 -2.479 35.703 1.00 91.56 363 LEU A CA 1
ATOM 2988 C C . LEU A 1 363 ? -27.021 -2.781 35.140 1.00 91.56 363 LEU A C 1
ATOM 2990 O O . LEU A 1 363 ? -28.002 -2.608 35.859 1.00 91.56 363 LEU A O 1
ATOM 2994 N N . GLU A 1 364 ? -27.116 -3.288 33.912 1.00 88.81 364 GLU A N 1
ATOM 2995 C CA . GLU A 1 364 ? -28.379 -3.726 33.307 1.00 88.81 364 GLU A CA 1
ATOM 2996 C C . GLU A 1 364 ? -29.039 -4.839 34.130 1.00 88.81 364 GLU A C 1
ATOM 2998 O O . GLU A 1 364 ? -30.230 -4.761 34.441 1.00 88.81 364 GLU A O 1
ATOM 3003 N N . ASN A 1 365 ? -28.260 -5.827 34.579 1.00 91.19 365 ASN A N 1
ATOM 3004 C CA . ASN A 1 365 ? -28.761 -6.888 35.454 1.00 91.19 365 ASN A CA 1
ATOM 3005 C C . ASN A 1 365 ? -29.226 -6.354 36.818 1.00 91.19 365 ASN A C 1
ATOM 3007 O O . ASN A 1 365 ? -30.282 -6.764 37.301 1.00 91.19 365 ASN A O 1
ATOM 3011 N N . LYS A 1 366 ? -28.489 -5.414 37.425 1.00 88.62 366 LYS A N 1
ATOM 3012 C CA . LYS A 1 366 ? -28.898 -4.762 38.683 1.00 88.62 366 LYS A CA 1
ATOM 3013 C C . LYS A 1 366 ? -30.193 -3.973 38.526 1.00 88.62 366 LYS A C 1
ATOM 3015 O O . LYS A 1 366 ? -31.066 -4.079 39.381 1.00 88.62 366 LYS A O 1
ATOM 3020 N N . VAL A 1 367 ? -30.338 -3.216 37.438 1.00 83.81 367 VAL A N 1
ATOM 3021 C CA . VAL A 1 367 ? -31.574 -2.477 37.137 1.00 83.81 367 VAL A CA 1
ATOM 3022 C C . VAL A 1 367 ? -32.741 -3.446 36.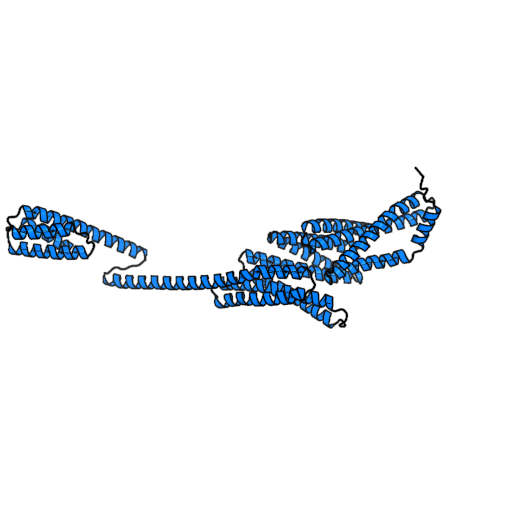980 1.00 83.81 367 VAL A C 1
ATOM 3024 O O . VAL A 1 367 ? -33.800 -3.218 37.558 1.00 83.81 367 VAL A O 1
ATOM 3027 N N . LYS A 1 368 ? -32.545 -4.559 36.267 1.00 82.94 368 LYS A N 1
ATOM 3028 C CA . LYS A 1 368 ? -33.576 -5.587 36.105 1.00 82.94 368 LYS A CA 1
ATOM 3029 C C . LYS A 1 368 ? -33.978 -6.227 37.440 1.00 82.94 368 LYS A C 1
ATOM 3031 O O . LYS A 1 368 ? -35.168 -6.358 37.707 1.00 82.94 368 LYS A O 1
ATOM 3036 N N . GLN A 1 369 ? -33.016 -6.559 38.302 1.00 85.81 369 GLN A N 1
ATOM 3037 C CA . GLN A 1 369 ? -33.290 -7.086 39.647 1.00 85.81 369 GLN A CA 1
ATOM 3038 C C . GLN A 1 369 ? -34.069 -6.085 40.506 1.00 85.81 369 GLN A C 1
ATOM 3040 O O . GLN A 1 369 ? -35.081 -6.444 41.097 1.00 85.81 369 GLN A O 1
ATOM 3045 N N . GLN A 1 370 ? -33.654 -4.815 40.523 1.00 83.00 370 GLN A N 1
ATOM 3046 C CA . GLN A 1 370 ? -34.367 -3.759 41.251 1.00 83.00 370 GLN A CA 1
ATOM 3047 C C . GLN A 1 370 ? -35.792 -3.556 40.725 1.00 83.00 370 GLN A C 1
ATOM 3049 O O . GLN A 1 370 ? -36.715 -3.326 41.505 1.00 83.00 370 GLN A O 1
ATOM 3054 N N . GLN A 1 371 ? -35.989 -3.660 39.408 1.00 74.50 371 GLN A N 1
ATOM 3055 C CA . GLN A 1 371 ? -37.321 -3.635 38.811 1.00 74.50 371 GLN A CA 1
ATOM 3056 C C . GLN A 1 371 ? -38.159 -4.819 39.303 1.00 74.50 371 GLN A C 1
ATOM 3058 O O . GLN A 1 371 ? -39.269 -4.602 39.781 1.00 74.50 371 GLN A O 1
ATOM 3063 N N . GLU A 1 372 ? -37.643 -6.048 39.241 1.00 80.81 372 GLU A N 1
ATOM 3064 C CA . GLU A 1 372 ? -38.335 -7.255 39.723 1.00 80.81 372 GLU A CA 1
ATOM 3065 C C . GLU A 1 372 ? -38.688 -7.177 41.219 1.00 80.81 372 GLU A C 1
ATOM 3067 O O . GLU A 1 372 ? -39.808 -7.517 41.610 1.00 80.81 372 GLU A O 1
ATOM 3072 N N . GLU A 1 373 ? -37.778 -6.679 42.060 1.00 80.88 373 GLU A N 1
ATOM 3073 C CA . GLU A 1 373 ? -38.033 -6.420 43.483 1.00 80.88 373 GLU A CA 1
ATOM 3074 C C . GLU A 1 373 ? -39.177 -5.421 43.676 1.00 80.88 373 GLU A C 1
ATOM 3076 O O . GLU A 1 373 ? -40.105 -5.684 44.446 1.00 80.88 373 GLU A O 1
ATOM 3081 N N . LEU A 1 374 ? -39.164 -4.312 42.933 1.00 75.38 374 LEU A N 1
ATOM 3082 C CA . LEU A 1 374 ? -40.222 -3.306 42.983 1.00 75.38 374 LEU A CA 1
ATOM 3083 C C . LEU A 1 374 ? -41.575 -3.881 42.533 1.00 75.38 374 LEU A C 1
ATOM 3085 O O . LEU A 1 374 ? -42.582 -3.668 43.209 1.00 75.38 374 LEU A O 1
ATOM 3089 N N . PHE A 1 375 ? -41.613 -4.661 41.447 1.00 70.50 375 PHE A N 1
ATOM 3090 C CA . PHE A 1 375 ? -42.821 -5.374 41.011 1.00 70.50 375 PHE A CA 1
ATOM 3091 C C . PHE A 1 375 ? -43.361 -6.290 42.117 1.00 70.50 375 PHE A C 1
ATOM 3093 O O . PHE A 1 375 ? -44.562 -6.284 42.401 1.00 70.50 375 PHE A O 1
ATOM 3100 N N . ASN A 1 376 ? -42.483 -7.051 42.773 1.00 76.69 376 ASN A N 1
ATOM 3101 C CA . ASN A 1 376 ? -42.863 -7.947 43.862 1.00 76.69 376 ASN A CA 1
ATOM 3102 C C . ASN A 1 376 ? -43.376 -7.195 45.100 1.00 76.69 376 ASN A C 1
ATOM 3104 O O . ASN A 1 376 ? -44.279 -7.699 45.765 1.00 76.69 376 ASN A O 1
ATOM 3108 N N . MET A 1 377 ? -42.866 -5.994 45.393 1.00 74.88 377 MET A N 1
ATOM 3109 C CA . MET A 1 377 ? -43.372 -5.141 46.479 1.00 74.88 377 MET A CA 1
ATOM 3110 C C . MET A 1 377 ? -44.735 -4.508 46.165 1.00 74.88 377 MET A C 1
ATOM 3112 O O . MET A 1 377 ? -45.551 -4.336 47.068 1.00 74.88 377 MET A O 1
ATOM 3116 N N . LEU A 1 378 ? -45.001 -4.167 44.901 1.00 68.38 378 LEU A N 1
ATOM 3117 C CA . LEU A 1 378 ? -46.253 -3.524 44.479 1.00 68.38 378 LEU A CA 1
ATOM 3118 C C . LEU A 1 378 ? -47.407 -4.523 44.282 1.00 68.38 378 LEU A C 1
ATOM 3120 O O . LEU A 1 378 ? -48.574 -4.165 44.454 1.00 68.38 378 LEU A O 1
ATOM 3124 N N . LYS A 1 379 ? -47.100 -5.788 43.976 1.00 68.31 379 LYS A N 1
ATOM 3125 C CA . LYS A 1 379 ? -48.093 -6.846 43.727 1.00 68.31 379 LYS A CA 1
ATOM 3126 C C . LYS A 1 379 ? -49.056 -7.101 44.909 1.00 68.31 379 LYS A C 1
ATOM 3128 O O . LYS A 1 379 ? -50.257 -7.191 44.655 1.00 68.31 379 LYS A O 1
ATOM 3133 N N . PRO A 1 380 ? -48.615 -7.170 46.185 1.00 68.38 380 PRO A N 1
ATOM 3134 C CA . PRO A 1 380 ? -49.514 -7.279 47.340 1.00 68.38 380 PRO A CA 1
ATOM 3135 C C . PRO A 1 380 ? -50.461 -6.085 47.519 1.00 68.38 380 PRO A C 1
ATOM 3137 O O . PRO A 1 380 ? -51.533 -6.250 48.091 1.00 68.38 380 PRO A O 1
ATOM 3140 N N . ALA A 1 381 ? -50.098 -4.901 47.013 1.00 63.78 381 ALA A N 1
ATOM 3141 C CA . ALA A 1 381 ? -50.932 -3.699 47.071 1.00 63.78 381 ALA A CA 1
ATOM 3142 C C . ALA A 1 381 ? -52.027 -3.663 45.981 1.00 63.78 381 ALA A C 1
ATOM 3144 O O . ALA A 1 381 ? -52.736 -2.668 45.857 1.00 63.78 381 ALA A O 1
ATOM 3145 N N . GLY A 1 382 ? -52.169 -4.725 45.174 1.00 56.84 382 GLY A N 1
ATOM 3146 C CA . GLY A 1 382 ? -53.155 -4.807 44.088 1.00 56.84 382 GLY A CA 1
ATOM 3147 C C . GLY A 1 382 ? -52.787 -3.994 42.842 1.00 56.84 382 GLY A C 1
ATOM 3148 O O . GLY A 1 382 ? -53.594 -3.879 41.919 1.00 56.84 382 GLY A O 1
ATOM 3149 N N . ILE A 1 383 ? -51.573 -3.440 42.789 1.00 57.16 383 ILE A N 1
ATOM 3150 C CA . ILE A 1 383 ? -51.105 -2.626 41.669 1.00 57.16 383 ILE A CA 1
ATOM 3151 C C . ILE A 1 383 ? -50.600 -3.567 40.572 1.00 57.16 383 ILE A C 1
ATOM 3153 O O . ILE A 1 383 ? -49.595 -4.260 40.731 1.00 57.16 383 ILE A O 1
ATOM 3157 N N . THR A 1 384 ? -51.318 -3.597 39.449 1.00 56.91 384 THR A N 1
ATOM 3158 C CA . THR A 1 384 ? -50.927 -4.371 38.264 1.00 56.91 384 THR A CA 1
ATOM 3159 C C . THR A 1 384 ? -50.134 -3.454 37.345 1.00 56.91 384 THR A C 1
ATOM 3161 O O . THR A 1 384 ? -50.684 -2.510 36.786 1.00 56.91 384 THR A O 1
ATOM 3164 N N . VAL A 1 385 ? -48.832 -3.691 37.228 1.00 55.81 385 VAL A N 1
ATOM 3165 C CA . VAL A 1 385 ? -47.933 -2.855 36.430 1.00 55.81 385 VAL A CA 1
ATOM 3166 C C . VAL A 1 385 ? -47.659 -3.558 35.100 1.00 55.81 385 VAL A C 1
ATOM 3168 O O . VAL A 1 385 ? -47.110 -4.657 35.093 1.00 55.81 385 VAL A O 1
ATOM 3171 N N . ASN A 1 386 ? -48.022 -2.925 33.981 1.00 57.75 386 ASN A N 1
ATOM 3172 C CA . ASN A 1 386 ? -47.827 -3.482 32.635 1.00 57.75 386 ASN A CA 1
ATOM 3173 C C . ASN A 1 386 ? -46.631 -2.853 31.884 1.00 57.75 386 ASN A C 1
ATOM 3175 O O . ASN A 1 386 ? -46.166 -3.423 30.899 1.00 57.75 386 ASN A O 1
ATOM 3179 N N . ASN A 1 387 ? -46.115 -1.700 32.339 1.00 57.16 387 ASN A N 1
ATOM 3180 C CA . ASN A 1 387 ? -44.996 -0.959 31.736 1.00 57.16 387 ASN A CA 1
ATOM 3181 C C . ASN A 1 387 ? -44.254 -0.103 32.798 1.00 57.16 387 ASN A C 1
ATOM 3183 O O . ASN A 1 387 ? -44.865 0.400 33.735 1.00 57.16 387 ASN A O 1
ATOM 3187 N N . ILE A 1 388 ? -42.942 0.113 32.630 1.00 56.75 388 ILE A N 1
ATOM 3188 C CA . ILE A 1 388 ? -42.091 1.043 33.407 1.00 56.75 388 ILE A CA 1
ATOM 3189 C C . ILE A 1 388 ? -42.675 2.469 33.485 1.00 56.75 388 ILE A C 1
ATOM 3191 O O . ILE A 1 388 ? -42.576 3.120 34.525 1.00 56.75 388 ILE A O 1
ATOM 3195 N N . GLN A 1 389 ? -43.320 2.957 32.422 1.00 58.53 389 GLN A N 1
ATOM 3196 C CA . GLN A 1 389 ? -44.001 4.258 32.418 1.00 58.53 389 GLN A CA 1
ATOM 3197 C C . GLN A 1 389 ? -45.133 4.308 33.462 1.00 58.53 389 GLN A C 1
ATOM 3199 O O . GLN A 1 389 ? -45.324 5.331 34.119 1.00 58.53 389 GLN A O 1
ATOM 3204 N N . ASP A 1 390 ? -45.838 3.191 33.664 1.00 56.47 390 ASP A N 1
ATOM 3205 C CA . ASP A 1 390 ? -46.920 3.092 34.646 1.00 56.47 390 ASP A CA 1
ATOM 3206 C C . ASP A 1 390 ? -46.370 3.107 36.074 1.00 56.47 390 ASP A C 1
ATOM 3208 O O . ASP A 1 390 ? -47.017 3.661 36.959 1.00 56.47 390 ASP A O 1
ATOM 3212 N N . ILE A 1 391 ? -45.159 2.581 36.307 1.00 58.41 391 ILE A N 1
ATOM 3213 C CA . ILE A 1 391 ? -44.479 2.657 37.613 1.00 58.41 391 ILE A CA 1
ATOM 3214 C C . ILE A 1 391 ? -44.204 4.112 37.974 1.00 58.41 391 ILE A C 1
ATOM 3216 O O . ILE A 1 391 ? -44.607 4.558 39.045 1.00 58.41 391 ILE A O 1
ATOM 3220 N N . ASN A 1 392 ? -43.549 4.856 37.080 1.00 58.03 392 ASN A N 1
ATOM 3221 C CA . ASN A 1 392 ? -43.204 6.252 37.341 1.00 58.03 392 ASN A CA 1
ATOM 3222 C C . ASN A 1 392 ? -44.465 7.096 37.564 1.00 58.03 392 ASN A C 1
ATOM 3224 O O . ASN A 1 392 ? -44.539 7.828 38.549 1.00 58.03 392 ASN A O 1
ATOM 3228 N N . ASN A 1 393 ? -45.492 6.908 36.729 1.00 64.88 393 ASN A N 1
ATOM 3229 C CA . ASN A 1 393 ? -46.767 7.608 36.871 1.00 64.88 393 ASN A CA 1
ATOM 3230 C C . ASN A 1 393 ? -47.497 7.234 38.173 1.00 64.88 393 ASN A C 1
ATOM 3232 O O . ASN A 1 393 ? -48.053 8.108 38.833 1.00 64.88 393 ASN A O 1
ATOM 3236 N N . THR A 1 394 ? -47.484 5.960 38.576 1.00 63.09 394 THR A N 1
ATOM 3237 C CA . THR A 1 394 ? -48.156 5.492 39.802 1.00 63.09 394 THR A CA 1
ATOM 3238 C C . THR A 1 394 ? -47.430 5.972 41.057 1.00 63.09 394 THR A C 1
ATOM 3240 O O . THR A 1 394 ? -48.069 6.405 42.016 1.00 63.09 394 THR A O 1
ATOM 3243 N N . VAL A 1 395 ? -46.093 5.945 41.065 1.00 66.56 395 VAL A N 1
ATOM 3244 C CA . VAL A 1 395 ? -45.285 6.481 42.171 1.00 66.56 395 VAL A CA 1
ATOM 3245 C C . VAL A 1 395 ? -45.499 7.989 42.295 1.00 66.56 395 VAL A C 1
ATOM 3247 O O . VAL A 1 395 ? -45.730 8.478 43.400 1.00 66.56 395 VAL A O 1
ATOM 3250 N N . GLU A 1 396 ? -45.502 8.721 41.181 1.00 71.00 396 GLU A N 1
ATOM 3251 C CA . GLU A 1 396 ? -45.754 10.163 41.176 1.00 71.00 396 GLU A CA 1
ATOM 3252 C C . GLU A 1 396 ? -47.174 10.501 41.662 1.00 71.00 396 GLU A C 1
ATOM 3254 O O . GLU A 1 396 ? -47.341 11.367 42.524 1.00 71.00 396 GLU A O 1
ATOM 3259 N N . GLN A 1 397 ? -48.193 9.769 41.201 1.00 70.06 397 GLN A N 1
ATOM 3260 C CA . GLN A 1 397 ? -49.572 9.924 41.673 1.00 70.06 397 GLN A CA 1
ATOM 3261 C C . GLN A 1 397 ? -49.704 9.638 43.173 1.00 70.06 397 GLN A C 1
ATOM 3263 O O . GLN A 1 397 ? -50.335 10.418 43.887 1.00 70.06 397 GLN A O 1
ATOM 3268 N N . ASN A 1 398 ? -49.072 8.579 43.682 1.00 69.50 398 ASN A N 1
ATOM 3269 C CA . ASN A 1 398 ? -49.110 8.246 45.107 1.00 69.50 398 ASN A CA 1
ATOM 3270 C C . ASN A 1 398 ? -48.417 9.309 45.967 1.00 69.50 398 ASN A C 1
ATOM 3272 O O . ASN A 1 398 ? -48.953 9.697 47.005 1.00 69.50 398 ASN A O 1
ATOM 3276 N N . VAL A 1 399 ? -47.276 9.847 45.523 1.00 74.50 399 VAL A N 1
ATOM 3277 C CA . VAL A 1 399 ? -46.609 10.969 46.205 1.00 74.50 399 VAL A CA 1
ATOM 3278 C C . VAL A 1 399 ? -47.520 12.199 46.243 1.00 74.50 399 VAL A C 1
ATOM 3280 O O . VAL A 1 399 ? -47.650 12.828 47.294 1.00 74.50 399 VAL A O 1
ATOM 3283 N N . GLN A 1 400 ? -48.203 12.520 45.140 1.00 76.00 400 GLN A N 1
ATOM 3284 C CA . GLN A 1 400 ? -49.146 13.642 45.090 1.00 76.00 400 GLN A CA 1
ATOM 3285 C C . GLN A 1 400 ? -50.363 13.433 46.004 1.00 76.00 400 GLN A C 1
ATOM 3287 O O . GLN A 1 400 ? -50.813 14.382 46.648 1.00 76.00 400 GLN A O 1
ATOM 3292 N N . VAL A 1 401 ? -50.906 12.213 46.086 1.00 77.44 401 VAL A N 1
ATOM 3293 C CA . VAL A 1 401 ? -52.029 11.885 46.981 1.00 77.44 401 VAL A CA 1
ATOM 3294 C C . VAL A 1 401 ? -51.609 12.015 48.442 1.00 77.44 401 VAL A C 1
ATOM 3296 O O . VAL A 1 401 ? -52.297 12.693 49.204 1.00 77.44 401 VAL A O 1
ATOM 3299 N N . VAL A 1 402 ? -50.460 11.453 48.824 1.00 77.88 402 VAL A N 1
ATOM 3300 C CA . VAL A 1 402 ? -49.934 11.551 50.194 1.00 77.88 402 VAL A CA 1
ATOM 3301 C C . VAL A 1 402 ? -49.694 13.013 50.580 1.00 77.88 402 VAL A C 1
ATOM 3303 O O . VAL A 1 402 ? -50.154 13.442 51.632 1.00 77.88 402 VAL A O 1
ATOM 3306 N N . GLN A 1 403 ? -49.108 13.825 49.697 1.00 78.75 403 GLN A N 1
ATOM 3307 C CA . GLN A 1 403 ? -48.937 15.264 49.940 1.00 78.75 403 GLN A CA 1
ATOM 3308 C C . GLN A 1 403 ? -50.271 16.015 50.089 1.00 78.75 403 GLN A C 1
ATOM 3310 O O . GLN A 1 403 ? -50.381 16.921 50.917 1.00 78.75 403 GLN A O 1
ATOM 3315 N N . LYS A 1 404 ? -51.307 15.650 49.319 1.00 82.19 404 LYS A N 1
ATOM 3316 C CA . LYS A 1 404 ? -52.655 16.226 49.477 1.00 82.19 404 LYS A CA 1
ATOM 3317 C C . LYS A 1 404 ? -53.273 15.852 50.823 1.00 82.19 404 LYS A C 1
ATOM 3319 O O . LYS A 1 404 ? -53.829 16.731 51.479 1.00 82.19 404 LYS A O 1
ATOM 3324 N N . ILE A 1 405 ? -53.154 14.589 51.239 1.00 81.25 405 ILE A N 1
ATOM 3325 C CA . ILE A 1 405 ? -53.629 14.117 52.549 1.00 81.25 405 ILE A CA 1
ATOM 3326 C C . ILE A 1 405 ? -52.878 14.842 53.669 1.00 81.25 405 ILE A C 1
ATOM 3328 O O . ILE A 1 405 ? -53.514 15.351 54.587 1.00 81.25 405 ILE A O 1
ATOM 3332 N N . GLU A 1 406 ? -51.553 14.967 53.578 1.00 82.69 406 GLU A N 1
ATOM 3333 C CA . GLU A 1 406 ? -50.735 15.716 54.541 1.00 82.69 406 GLU A CA 1
ATOM 3334 C C . GLU A 1 406 ? -51.192 17.168 54.686 1.00 82.69 406 GLU A C 1
ATOM 3336 O O . GLU A 1 406 ? -51.448 17.627 55.800 1.00 82.69 406 GLU A O 1
ATOM 3341 N N . ASN A 1 407 ? -51.330 17.891 53.572 1.00 84.50 407 ASN A N 1
ATOM 3342 C CA . ASN A 1 407 ? -51.755 19.289 53.591 1.00 84.50 407 ASN A CA 1
ATOM 3343 C C . ASN A 1 407 ? -53.154 19.432 54.195 1.00 84.50 407 ASN A C 1
ATOM 3345 O O . ASN A 1 407 ? -53.359 20.270 55.074 1.00 84.50 407 ASN A O 1
ATOM 3349 N N . LYS A 1 408 ? -54.092 18.563 53.799 1.00 83.75 408 LYS A N 1
ATOM 3350 C CA . LYS A 1 408 ? -55.457 18.574 54.336 1.00 83.75 408 LYS A CA 1
ATOM 3351 C C . LYS A 1 408 ? -55.498 18.217 55.822 1.00 83.75 408 LYS A C 1
ATOM 3353 O O . LYS A 1 408 ? -56.273 18.800 56.571 1.00 83.75 408 LYS A O 1
ATOM 3358 N N . THR A 1 409 ? -54.630 17.314 56.265 1.00 83.38 409 THR A N 1
ATOM 3359 C CA . THR A 1 409 ? -54.487 16.935 57.676 1.00 83.38 409 THR A CA 1
ATOM 3360 C C . THR A 1 409 ? -53.958 18.111 58.495 1.00 83.38 409 THR A C 1
ATOM 3362 O O . THR A 1 409 ? -54.505 18.406 59.554 1.00 83.38 409 THR A O 1
ATOM 3365 N N . ARG A 1 410 ? -52.958 18.852 57.993 1.00 87.00 410 ARG A N 1
ATOM 3366 C CA . ARG A 1 410 ? -52.458 20.078 58.644 1.00 87.00 410 ARG A CA 1
ATOM 3367 C C . ARG A 1 410 ? -53.526 21.164 58.726 1.00 87.00 410 ARG A C 1
ATOM 3369 O O . ARG A 1 410 ? -53.629 21.814 59.759 1.00 87.00 410 ARG A O 1
ATOM 3376 N N . GLU A 1 411 ? -54.311 21.357 57.668 1.00 85.94 411 GLU A N 1
ATOM 3377 C CA . GLU A 1 411 ? -55.462 22.273 57.682 1.00 85.94 411 GLU A CA 1
ATOM 3378 C C . GLU A 1 411 ? -56.482 21.862 58.745 1.00 85.94 411 GLU A C 1
ATOM 3380 O O . GLU A 1 411 ? -56.802 22.658 59.619 1.00 85.94 411 GLU A O 1
ATOM 3385 N N . ASN A 1 412 ? -56.904 20.597 58.754 1.00 83.31 412 ASN A N 1
ATOM 3386 C CA . ASN A 1 412 ? -57.885 20.105 59.720 1.00 83.31 412 ASN A CA 1
ATOM 3387 C C . ASN A 1 412 ? -57.380 20.195 61.174 1.00 83.31 412 ASN A C 1
ATOM 3389 O O . ASN A 1 412 ? -58.176 20.434 62.079 1.00 83.31 412 ASN A O 1
ATOM 3393 N N . ILE A 1 413 ? -56.073 20.023 61.420 1.00 84.75 413 ILE A N 1
ATOM 3394 C CA . ILE A 1 413 ? -55.484 20.255 62.748 1.00 84.75 413 ILE A CA 1
ATOM 3395 C C . ILE A 1 413 ? -55.545 21.746 63.106 1.00 84.75 413 ILE A C 1
ATOM 3397 O O . ILE A 1 413 ? -55.909 22.069 64.232 1.00 84.75 413 ILE A O 1
ATOM 3401 N N . LYS A 1 414 ? -55.249 22.666 62.176 1.00 86.19 414 LYS A N 1
ATOM 3402 C CA . LYS A 1 414 ? -55.395 24.114 62.423 1.00 86.19 414 LYS A CA 1
ATOM 3403 C C . LYS A 1 414 ? -56.838 24.490 62.756 1.00 86.19 414 LYS A C 1
ATOM 3405 O O . LYS A 1 414 ? -57.053 25.198 63.737 1.00 86.19 414 LYS A O 1
ATOM 3410 N N . ASP A 1 415 ? -57.799 23.967 62.000 1.00 83.00 415 ASP A N 1
ATOM 3411 C CA . ASP A 1 415 ? -59.227 24.195 62.237 1.00 83.00 415 ASP A CA 1
ATOM 3412 C C . ASP A 1 415 ? -59.645 23.646 63.611 1.00 83.00 415 ASP A C 1
ATOM 3414 O O . ASP A 1 415 ? -60.360 24.300 64.370 1.00 83.00 415 ASP A O 1
ATOM 3418 N N . LEU A 1 416 ? -59.140 22.463 63.983 1.00 83.00 416 LEU A N 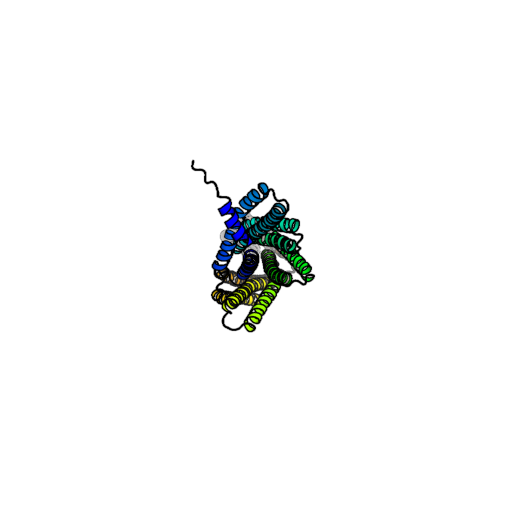1
ATOM 3419 C CA . LEU A 1 416 ? -59.360 21.871 65.303 1.00 83.00 416 LEU A CA 1
ATOM 3420 C C . LEU A 1 416 ? -58.797 22.748 66.430 1.00 83.00 416 LEU A C 1
ATOM 3422 O O . LEU A 1 416 ? -59.467 22.940 67.445 1.00 83.00 416 LEU A O 1
ATOM 3426 N N . LEU A 1 417 ? -57.595 23.300 66.254 1.00 84.75 417 LEU A N 1
ATOM 3427 C CA . LEU A 1 417 ? -56.973 24.215 67.214 1.00 84.75 417 LEU A CA 1
ATOM 3428 C C . LEU A 1 417 ? -57.738 25.536 67.341 1.00 84.75 417 LEU A C 1
ATOM 3430 O O . LEU A 1 417 ? -57.799 26.112 68.427 1.00 84.75 417 LEU A O 1
ATOM 3434 N N . GLU A 1 418 ? -58.335 26.026 66.258 1.00 84.31 418 GLU A N 1
ATOM 3435 C CA . GLU A 1 418 ? -59.187 27.213 66.295 1.00 84.31 418 GLU A CA 1
ATOM 3436 C C . GLU A 1 418 ? -60.490 26.942 67.054 1.00 84.31 418 GLU A C 1
ATOM 3438 O O . GLU A 1 418 ? -60.852 27.709 67.951 1.00 84.31 418 GLU A O 1
ATOM 3443 N N . LEU A 1 419 ? -61.140 25.809 66.777 1.00 81.25 419 LEU A N 1
ATOM 3444 C CA . LEU A 1 419 ? -62.346 25.376 67.486 1.00 81.25 419 LEU A CA 1
ATOM 3445 C C . LEU A 1 419 ? -62.090 25.176 68.985 1.00 81.25 419 LEU A C 1
ATOM 3447 O O . LEU A 1 419 ? -62.933 25.557 69.801 1.00 81.25 419 LEU A O 1
ATOM 3451 N N . LEU A 1 420 ? -60.916 24.656 69.362 1.00 80.69 420 LEU A N 1
ATOM 3452 C CA . LEU A 1 420 ? -60.518 24.419 70.754 1.00 80.69 420 LEU A CA 1
ATOM 3453 C C . LEU A 1 420 ? -60.609 25.683 71.630 1.00 80.69 420 LEU A C 1
ATOM 3455 O O . LEU A 1 420 ? -60.990 25.590 72.799 1.00 80.69 420 LEU A O 1
ATOM 3459 N N . LYS A 1 421 ? -60.338 26.869 71.066 1.00 78.12 421 LYS A N 1
ATOM 3460 C CA . LYS A 1 421 ? -60.386 28.157 71.787 1.00 78.12 421 LYS A CA 1
ATOM 3461 C C . LYS A 1 421 ? -61.778 28.496 72.320 1.00 78.12 421 LYS A C 1
ATOM 3463 O O . LYS A 1 421 ? -61.901 29.194 73.322 1.00 78.12 421 LYS A O 1
ATOM 3468 N N . SER A 1 422 ? -62.820 28.011 71.649 1.00 73.25 422 SER A N 1
ATOM 3469 C CA . SER A 1 422 ? -64.220 28.332 71.951 1.00 73.25 422 SER A CA 1
ATOM 3470 C C . SER A 1 422 ? -64.882 27.380 72.954 1.00 73.25 422 SER A C 1
ATOM 3472 O O . SER A 1 422 ? -66.028 27.594 73.346 1.00 73.25 422 SER A O 1
ATOM 3474 N N . ILE A 1 423 ? -64.176 26.333 73.387 1.00 75.38 423 ILE A N 1
ATOM 3475 C CA . ILE A 1 423 ? -64.756 25.236 74.167 1.00 75.38 423 ILE A CA 1
ATOM 3476 C C . ILE A 1 423 ? -64.334 25.359 75.630 1.00 75.38 423 ILE A C 1
ATOM 3478 O O . ILE A 1 423 ? -63.162 25.614 75.903 1.00 75.38 423 ILE A O 1
ATOM 3482 N N . PRO A 1 424 ? -65.231 25.157 76.607 1.00 67.94 424 PRO A N 1
ATOM 3483 C CA . PRO A 1 424 ? -64.894 25.244 78.025 1.00 67.94 424 PRO A CA 1
ATOM 3484 C C . PRO A 1 424 ? -64.256 23.935 78.535 1.00 67.94 424 PRO A C 1
ATOM 3486 O O . PRO A 1 424 ? -64.839 23.214 79.337 1.00 67.94 424 PRO A O 1
ATOM 3489 N N . LEU A 1 425 ? -63.053 23.618 78.042 1.00 75.31 425 LEU A N 1
ATOM 3490 C CA . LEU A 1 425 ? -62.160 22.587 78.597 1.00 75.31 425 LEU A CA 1
ATOM 3491 C C . LEU A 1 425 ? -61.251 23.166 79.693 1.00 75.31 425 LEU A C 1
ATOM 3493 O O . LEU A 1 425 ? -61.008 24.374 79.719 1.00 75.31 425 LEU A O 1
ATOM 3497 N N . GLU A 1 426 ? -60.725 22.298 80.562 1.00 79.94 426 GLU A N 1
ATOM 3498 C CA . GLU A 1 426 ? -59.710 22.661 81.557 1.00 79.94 426 GLU A CA 1
ATOM 3499 C C . GLU A 1 426 ? -58.452 23.230 80.876 1.00 79.94 426 GLU A C 1
ATOM 3501 O O . GLU A 1 426 ? -57.980 22.702 79.867 1.00 79.94 426 GLU A O 1
ATOM 3506 N N . GLU A 1 427 ? -57.908 24.315 81.430 1.00 77.00 427 GLU A N 1
ATOM 3507 C CA . GLU A 1 427 ? -56.823 25.089 80.813 1.00 77.00 427 GLU A CA 1
ATOM 3508 C C . GLU A 1 427 ? -55.527 24.276 80.641 1.00 77.00 427 GLU A C 1
ATOM 3510 O O . GLU A 1 427 ? -54.784 24.468 79.680 1.00 77.00 427 GLU A O 1
ATOM 3515 N N . SER A 1 428 ? -55.276 23.320 81.540 1.00 78.12 428 SER A N 1
ATOM 3516 C CA . SER A 1 428 ? -54.157 22.373 81.464 1.00 78.12 428 SER A CA 1
ATOM 3517 C C . SER A 1 428 ? -54.234 21.500 80.200 1.00 78.12 428 SER A C 1
ATOM 3519 O O . SER A 1 428 ? -53.267 21.410 79.446 1.00 78.12 428 SER A O 1
ATOM 3521 N N . VAL A 1 429 ? -55.413 20.940 79.915 1.00 77.75 429 VAL A N 1
ATOM 3522 C CA . VAL A 1 429 ? -55.684 20.061 78.765 1.00 77.75 429 VAL A CA 1
ATOM 3523 C C . VAL A 1 429 ? -55.696 20.844 77.451 1.00 77.75 429 VAL A C 1
ATOM 3525 O O . VAL A 1 429 ? -55.198 20.362 76.433 1.00 77.75 429 VAL A O 1
ATOM 3528 N N . LYS A 1 430 ? -56.224 22.074 77.456 1.00 77.62 430 LYS A N 1
ATOM 3529 C CA . LYS A 1 430 ? -56.190 22.954 76.277 1.00 77.62 430 LYS A CA 1
ATOM 3530 C C . LYS A 1 430 ? -54.769 23.285 75.848 1.00 77.62 430 LYS A C 1
ATOM 3532 O O . LYS A 1 430 ? -54.452 23.139 74.672 1.00 77.62 430 LYS A O 1
ATOM 3537 N N . ASN A 1 431 ? -53.929 23.697 76.796 1.00 81.75 431 ASN A N 1
ATOM 3538 C CA . ASN A 1 431 ? -52.546 24.068 76.512 1.00 81.75 431 ASN A CA 1
ATOM 3539 C C . ASN A 1 431 ? -51.728 22.875 75.999 1.00 81.75 431 ASN A C 1
ATOM 3541 O O . ASN A 1 431 ? -50.888 23.050 75.116 1.00 81.75 431 ASN A O 1
ATOM 3545 N N . GLU A 1 432 ? -51.997 21.664 76.496 1.00 82.62 432 GLU A N 1
ATOM 3546 C CA . GLU A 1 432 ? -51.361 20.438 76.004 1.00 82.62 432 GLU A CA 1
ATOM 3547 C C . GLU A 1 432 ? -51.729 20.153 74.537 1.00 82.62 432 GLU A C 1
ATOM 3549 O O . GLU A 1 432 ? -50.839 20.000 73.699 1.00 82.62 432 GLU A O 1
ATOM 3554 N N . ILE A 1 433 ? -53.026 20.163 74.198 1.00 83.31 433 ILE A N 1
ATOM 3555 C CA . ILE A 1 433 ? -53.502 19.938 72.820 1.00 83.31 433 ILE A CA 1
ATOM 3556 C C . ILE A 1 433 ? -53.012 21.050 71.882 1.00 83.31 433 ILE A C 1
ATOM 3558 O O . ILE A 1 433 ? -52.630 20.774 70.744 1.00 83.31 433 ILE A O 1
ATOM 3562 N N . GLU A 1 434 ? -53.015 22.305 72.338 1.00 84.19 434 GLU A N 1
ATOM 3563 C CA . GLU A 1 434 ? -52.588 23.446 71.528 1.00 84.19 434 GLU A CA 1
ATOM 3564 C C . GLU A 1 434 ? -51.089 23.417 71.226 1.00 84.19 434 GLU A C 1
ATOM 3566 O O . GLU A 1 434 ? -50.690 23.705 70.096 1.00 84.19 434 GLU A O 1
ATOM 3571 N N . THR A 1 435 ? -50.266 23.031 72.201 1.00 85.25 435 THR A N 1
ATOM 3572 C CA . THR A 1 435 ? -48.814 22.905 72.014 1.00 85.25 435 THR A CA 1
ATOM 3573 C C . THR A 1 435 ? -48.497 21.767 71.048 1.00 85.25 435 THR A C 1
ATOM 3575 O O . THR A 1 435 ? -47.854 21.994 70.024 1.00 85.25 435 THR A O 1
ATOM 3578 N N . GLU A 1 436 ? -49.028 20.569 71.304 1.00 85.50 436 GLU A N 1
ATOM 3579 C CA . GLU A 1 436 ? -48.768 19.383 70.478 1.00 85.50 436 GLU A CA 1
ATOM 3580 C C . GLU A 1 436 ? -49.323 19.547 69.050 1.00 85.50 436 GLU A C 1
ATOM 3582 O O . GLU A 1 436 ? -48.668 19.190 68.069 1.00 85.50 436 GLU A O 1
ATOM 3587 N N . GLY A 1 437 ? -50.497 20.171 68.900 1.00 86.25 437 GLY A N 1
ATOM 3588 C CA . GLY A 1 437 ? -51.085 20.456 67.593 1.00 86.25 437 GLY A CA 1
ATOM 3589 C C . GLY A 1 437 ? -50.299 21.493 66.787 1.00 86.25 437 GLY A C 1
ATOM 3590 O O . GLY A 1 437 ? -50.131 21.317 65.578 1.00 86.25 437 GLY A O 1
ATOM 3591 N N . LYS A 1 438 ? -49.785 22.558 67.424 1.00 87.69 438 LYS A N 1
ATOM 3592 C CA . LYS A 1 438 ? -48.923 23.550 66.752 1.00 87.69 438 LYS A CA 1
ATOM 3593 C C . LYS A 1 438 ? -47.603 22.929 66.315 1.00 87.69 438 LYS A C 1
ATOM 3595 O O . LYS A 1 438 ? -47.219 23.090 65.158 1.00 87.69 438 LYS A O 1
ATOM 3600 N N . GLU A 1 439 ? -46.961 22.160 67.192 1.00 88.50 439 GLU A N 1
ATOM 3601 C CA . GLU A 1 439 ? -45.728 21.435 66.869 1.00 88.50 439 GLU A CA 1
ATOM 3602 C C . GLU A 1 439 ? -45.928 20.478 65.690 1.00 88.50 439 GLU A C 1
ATOM 3604 O O . GLU A 1 439 ? -45.093 20.410 64.784 1.00 88.50 439 GLU A O 1
ATOM 3609 N N . LEU A 1 440 ? -47.062 19.777 65.646 1.00 87.69 440 LEU A N 1
ATOM 3610 C CA . LEU A 1 440 ? -47.383 18.871 64.552 1.00 87.69 440 LEU A CA 1
ATOM 3611 C C . LEU A 1 440 ? -47.632 19.624 63.233 1.00 87.69 440 LEU A C 1
ATOM 3613 O O . LEU A 1 440 ? -47.112 19.225 62.190 1.00 87.69 440 LEU A O 1
ATOM 3617 N N . VAL A 1 441 ? -48.364 20.741 63.264 1.00 86.62 441 VAL A N 1
ATOM 3618 C CA . VAL A 1 441 ? -48.622 21.593 62.087 1.00 86.62 441 VAL A CA 1
ATOM 3619 C C . VAL A 1 441 ? -47.345 22.232 61.540 1.00 86.62 441 VAL A C 1
ATOM 3621 O O . VAL A 1 441 ? -47.217 22.364 60.320 1.00 86.62 441 VAL A O 1
ATOM 3624 N N . GLU A 1 442 ? -46.401 22.598 62.404 1.00 87.69 442 GLU A N 1
ATOM 3625 C CA . GLU A 1 442 ? -45.124 23.230 62.042 1.00 87.69 442 GLU A CA 1
ATOM 3626 C C . GLU A 1 442 ? -43.995 22.215 61.793 1.00 87.69 442 GLU A C 1
ATOM 3628 O O . GLU A 1 442 ? -42.916 22.573 61.310 1.00 87.69 442 GLU A O 1
ATOM 3633 N N . SER A 1 443 ? -44.245 20.930 62.060 1.00 86.38 443 SER A N 1
ATOM 3634 C CA . SER A 1 443 ? -43.268 19.858 61.885 1.00 86.38 443 SER A CA 1
ATOM 3635 C C . SER A 1 443 ? -42.750 19.781 60.449 1.00 86.38 443 SER A C 1
ATOM 3637 O O . SER A 1 443 ? -43.526 19.729 59.488 1.00 86.38 443 SER A O 1
ATOM 3639 N N . LYS A 1 444 ? -41.420 19.683 60.311 1.00 84.06 444 LYS A N 1
ATOM 3640 C CA . LYS A 1 444 ? -40.723 19.449 59.032 1.00 84.06 444 LYS A CA 1
ATOM 3641 C C . LYS A 1 444 ? -40.839 18.005 58.532 1.00 84.06 444 LYS A C 1
ATOM 3643 O O . LYS A 1 444 ? -40.370 17.709 57.433 1.00 84.06 444 LYS A O 1
ATOM 3648 N N . GLU A 1 445 ? -41.413 17.107 59.326 1.00 83.25 445 GLU A N 1
ATOM 3649 C CA . GLU A 1 445 ? -41.622 15.716 58.932 1.00 83.25 445 GLU A CA 1
ATOM 3650 C C . GLU A 1 445 ? -42.688 15.602 57.835 1.00 83.25 445 GLU A C 1
ATOM 3652 O O . GLU A 1 445 ? -43.643 16.376 57.796 1.00 83.25 445 GLU A O 1
ATOM 3657 N N . LYS A 1 446 ? -42.501 14.640 56.925 1.00 80.19 446 LYS A N 1
ATOM 3658 C CA . LYS A 1 446 ? -43.345 14.400 55.745 1.00 80.19 446 LYS A CA 1
ATOM 3659 C C . LYS A 1 446 ? -43.609 12.905 55.574 1.00 80.19 446 LYS A C 1
ATOM 3661 O O . LYS A 1 446 ? -42.904 12.071 56.151 1.00 80.19 446 LYS A O 1
ATOM 3666 N N . GLY A 1 447 ? -44.574 12.569 54.734 1.00 76.75 447 GLY A N 1
ATOM 3667 C CA . GLY A 1 447 ? -44.961 11.210 54.387 1.00 76.75 447 GLY A CA 1
ATOM 3668 C C . GLY A 1 447 ? -45.646 10.476 55.533 1.00 76.75 447 GLY A C 1
ATOM 3669 O O . GLY A 1 447 ? -46.224 11.068 56.444 1.00 76.75 447 GLY A O 1
ATOM 3670 N N . VAL A 1 448 ? -45.504 9.151 55.510 1.00 75.88 448 VAL A N 1
ATOM 3671 C CA . VAL A 1 448 ? -46.072 8.221 56.500 1.00 75.88 448 VAL A CA 1
ATOM 3672 C C . VAL A 1 448 ? -45.719 8.617 57.938 1.00 75.88 448 VAL A C 1
ATOM 3674 O O . VAL A 1 448 ? -46.582 8.603 58.803 1.00 75.88 448 VAL A O 1
ATOM 3677 N N . LYS A 1 449 ? -44.491 9.097 58.184 1.00 79.81 449 LYS A N 1
ATOM 3678 C CA . LYS A 1 449 ? -44.053 9.525 59.524 1.00 79.81 449 LYS A CA 1
ATOM 3679 C C . LYS A 1 449 ? -44.872 10.690 60.086 1.00 79.81 449 LYS A C 1
ATOM 3681 O O . LYS A 1 449 ? -45.144 10.718 61.282 1.00 79.81 449 LYS A O 1
ATOM 3686 N N . PHE A 1 450 ? -45.265 11.644 59.237 1.00 86.88 450 PHE A N 1
ATOM 3687 C CA . PHE A 1 450 ? -46.150 12.733 59.651 1.00 86.88 450 PHE A CA 1
ATOM 3688 C C . PHE A 1 450 ? -47.565 12.209 59.927 1.00 86.88 450 PHE A C 1
ATOM 3690 O O . PHE A 1 450 ? -48.158 12.565 60.945 1.00 86.88 450 PHE A O 1
ATOM 3697 N N . LEU A 1 451 ? -48.088 11.341 59.054 1.00 83.56 451 LEU A N 1
ATOM 3698 C CA . LEU A 1 451 ? -49.435 10.781 59.194 1.00 83.56 451 LEU A CA 1
ATOM 3699 C C . LEU A 1 451 ? -49.574 9.904 60.449 1.00 83.56 451 LEU A C 1
ATOM 3701 O O . LEU A 1 451 ? -50.577 10.020 61.147 1.00 83.56 451 LEU A O 1
ATOM 3705 N N . ASP A 1 452 ? -48.557 9.118 60.809 1.00 83.12 452 ASP A N 1
ATOM 3706 C CA . ASP A 1 452 ? -48.548 8.309 62.039 1.00 83.12 452 ASP A CA 1
ATOM 3707 C C . ASP A 1 452 ? -48.612 9.179 63.305 1.00 83.12 452 ASP A C 1
ATOM 3709 O O . ASP A 1 452 ? -49.331 8.874 64.265 1.00 83.12 452 ASP A O 1
ATOM 3713 N N . LYS A 1 453 ? -47.897 10.311 63.303 1.00 84.38 453 LYS A N 1
ATOM 3714 C CA . LYS A 1 453 ? -47.971 11.292 64.393 1.00 84.38 453 LYS A CA 1
ATOM 3715 C C . LYS A 1 453 ? -49.321 11.994 64.433 1.00 84.38 453 LYS A C 1
ATOM 3717 O O . LYS A 1 453 ? -49.892 12.140 65.510 1.00 84.38 453 LYS A O 1
ATOM 3722 N N . ALA A 1 454 ? -49.863 12.370 63.276 1.00 84.81 454 ALA A N 1
ATOM 3723 C CA . ALA A 1 454 ? -51.197 12.950 63.186 1.00 84.81 454 ALA A CA 1
ATOM 3724 C C . ALA A 1 454 ? -52.285 11.983 63.657 1.00 84.81 454 ALA A C 1
ATOM 3726 O O . ALA A 1 454 ? -53.239 12.409 64.309 1.00 84.81 454 ALA A O 1
ATOM 3727 N N . LYS A 1 455 ? -52.119 10.683 63.406 1.00 85.62 455 LYS A N 1
ATOM 3728 C CA . LYS A 1 455 ? -53.013 9.637 63.902 1.00 85.62 455 LYS A CA 1
ATOM 3729 C C . LYS A 1 455 ? -52.944 9.522 65.416 1.00 85.62 455 LYS A C 1
ATOM 3731 O O . LYS A 1 455 ? -53.979 9.612 66.065 1.00 85.62 455 LYS A O 1
ATOM 3736 N N . SER A 1 456 ? -51.737 9.432 65.969 1.00 84.94 456 SER A N 1
ATOM 3737 C CA . SER A 1 456 ? -51.516 9.377 67.420 1.00 84.94 456 SER A CA 1
ATOM 3738 C C . SER A 1 456 ? -52.118 10.598 68.131 1.00 84.94 456 SER A C 1
ATOM 3740 O O . SER A 1 456 ? -52.830 10.463 69.127 1.00 84.94 456 SER A O 1
ATOM 3742 N N . PHE A 1 457 ? -51.915 11.792 67.565 1.00 85.81 457 PHE A N 1
ATOM 3743 C CA . PHE A 1 457 ? -52.507 13.042 68.044 1.00 85.81 457 PHE A CA 1
ATOM 3744 C C . PHE A 1 457 ? -54.044 13.029 67.963 1.00 85.81 457 PHE A C 1
ATOM 3746 O O . PHE A 1 457 ? -54.733 13.370 68.926 1.00 85.81 457 PHE A O 1
ATOM 3753 N N . THR A 1 458 ? -54.605 12.573 66.840 1.00 83.44 458 THR A N 1
ATOM 3754 C CA . THR A 1 458 ? -56.061 12.480 66.637 1.00 83.44 458 THR A CA 1
ATOM 3755 C C . THR A 1 458 ? -56.707 11.460 67.580 1.00 83.44 458 THR A C 1
ATOM 3757 O O . THR A 1 458 ? -57.785 11.720 68.114 1.00 83.44 458 THR A O 1
ATOM 3760 N N . GLU A 1 459 ? -56.063 10.318 67.830 1.00 80.69 459 GLU A N 1
ATOM 3761 C CA . GLU A 1 459 ? -56.516 9.295 68.782 1.00 80.69 459 GLU A CA 1
ATOM 3762 C C . GLU A 1 459 ? -56.529 9.834 70.216 1.00 80.69 459 GLU A C 1
ATOM 3764 O O . GLU A 1 459 ? -57.515 9.646 70.937 1.00 80.69 459 GLU A O 1
ATOM 3769 N N . LYS A 1 460 ? -55.487 10.582 70.598 1.00 80.62 460 LYS A N 1
ATOM 3770 C CA . LYS A 1 460 ? -55.397 11.262 71.895 1.00 80.62 460 LYS A CA 1
ATOM 3771 C C . LYS A 1 460 ? -56.539 12.264 72.078 1.00 80.62 460 LYS A C 1
ATOM 3773 O O . LYS A 1 460 ? -57.262 12.189 73.073 1.00 80.62 460 LYS A O 1
ATOM 3778 N N . ILE A 1 461 ? -56.782 13.135 71.092 1.00 79.00 461 ILE A N 1
ATOM 3779 C CA . ILE A 1 461 ? -57.908 14.084 71.137 1.00 79.00 461 ILE A CA 1
ATOM 3780 C C . ILE A 1 461 ? -59.251 13.348 71.150 1.00 79.00 461 ILE A C 1
ATOM 3782 O O . ILE A 1 461 ? -60.148 13.723 71.902 1.00 79.00 461 ILE A O 1
ATOM 3786 N N . SER A 1 462 ? -59.408 12.284 70.360 1.00 76.38 462 SER A N 1
ATOM 3787 C CA . SER A 1 462 ? -60.633 11.478 70.345 1.00 76.38 462 SER A CA 1
ATOM 3788 C C . SER A 1 462 ? -60.942 10.884 71.721 1.00 76.38 462 SER A C 1
ATOM 3790 O O . SER A 1 462 ? -62.100 10.896 72.146 1.00 76.38 462 SER A O 1
ATOM 3792 N N . GLY A 1 463 ? -59.920 10.417 72.445 1.00 72.56 463 GLY A N 1
ATOM 3793 C CA . GLY A 1 463 ? -60.048 9.961 73.830 1.00 72.56 463 GLY A CA 1
ATOM 3794 C C . GLY A 1 463 ? -60.546 11.061 74.769 1.00 72.56 463 GLY A C 1
ATOM 3795 O O . GLY A 1 463 ? -61.454 10.827 75.565 1.00 72.56 463 GLY A O 1
ATOM 3796 N N . ILE A 1 464 ? -60.027 12.281 74.622 1.00 71.75 464 ILE A N 1
ATOM 3797 C CA . ILE A 1 464 ? -60.438 13.448 75.419 1.00 71.75 464 ILE A CA 1
ATOM 3798 C C . ILE A 1 464 ? -61.890 13.838 75.103 1.00 71.75 464 ILE A C 1
ATOM 3800 O O . ILE A 1 464 ? -62.706 13.976 76.010 1.00 71.75 464 ILE A O 1
ATOM 3804 N N . VAL A 1 465 ? -62.255 13.932 73.822 1.00 67.50 465 VAL A N 1
ATOM 3805 C CA . VAL A 1 465 ? -63.620 14.275 73.383 1.00 67.50 465 VAL A CA 1
ATOM 3806 C C . VAL A 1 465 ? -64.646 13.238 73.859 1.00 67.50 465 VAL A C 1
ATOM 3808 O O . VAL A 1 465 ? -65.746 13.612 74.262 1.00 67.50 465 VAL A O 1
ATOM 3811 N N . LYS A 1 466 ? -64.296 11.943 73.878 1.00 65.62 466 LYS A N 1
ATOM 3812 C CA . LYS A 1 466 ? -65.163 10.879 74.422 1.00 65.62 466 LYS A CA 1
ATOM 3813 C C . LYS A 1 466 ? -65.373 10.993 75.933 1.00 65.62 466 LYS A C 1
ATOM 3815 O O . LYS A 1 466 ? -66.470 10.707 76.402 1.00 65.62 466 LYS A O 1
ATOM 3820 N N . ASN A 1 467 ? -64.351 11.414 76.678 1.00 60.94 467 ASN A N 1
ATOM 3821 C CA . ASN A 1 467 ? -64.405 11.503 78.138 1.00 60.94 467 ASN A CA 1
ATOM 3822 C C . ASN A 1 467 ? -65.135 12.757 78.647 1.00 60.94 467 ASN A C 1
ATOM 3824 O O . ASN A 1 467 ? -65.650 12.740 79.761 1.00 60.94 467 ASN A O 1
ATOM 3828 N N . VAL A 1 468 ? -65.198 13.830 77.849 1.00 59.12 468 VAL A N 1
ATOM 3829 C CA . VAL A 1 468 ? -65.763 15.131 78.267 1.00 59.12 468 VAL A CA 1
ATOM 3830 C C . VAL A 1 468 ? -67.219 15.350 77.796 1.00 59.12 468 VAL A C 1
ATOM 3832 O O . VAL A 1 468 ? -67.877 16.304 78.208 1.00 59.12 468 VAL A O 1
ATOM 3835 N N . GLY A 1 469 ? -67.785 14.434 77.001 1.00 56.28 469 GLY A N 1
ATOM 3836 C CA . GLY A 1 469 ? -69.219 14.428 76.663 1.00 56.28 469 GLY A CA 1
ATOM 3837 C C . GLY A 1 469 ? -69.704 15.651 75.862 1.00 56.28 469 GLY A C 1
ATOM 3838 O O . GLY A 1 469 ? -68.925 16.273 75.140 1.00 56.28 469 GLY A O 1
ATOM 3839 N N . GLU A 1 470 ? -71.001 15.991 75.977 1.00 53.66 470 GLU A N 1
ATOM 3840 C CA . GLU A 1 470 ? -71.734 17.017 75.188 1.00 53.66 470 GLU A CA 1
ATOM 3841 C C . GLU A 1 470 ? -71.037 18.393 75.089 1.00 53.66 470 GLU A C 1
ATOM 3843 O O . GLU A 1 470 ? -71.281 19.152 74.148 1.00 53.66 470 GLU A O 1
ATOM 3848 N N . ILE A 1 471 ? -70.115 18.702 76.002 1.00 52.56 471 ILE A N 1
ATOM 3849 C CA . ILE A 1 471 ? -69.341 19.949 76.050 1.00 52.56 471 ILE A CA 1
ATOM 3850 C C . ILE A 1 471 ? -68.338 20.058 74.882 1.00 52.56 471 ILE A C 1
ATOM 3852 O O . ILE A 1 471 ? -68.054 21.157 74.411 1.00 52.56 471 ILE A O 1
ATOM 3856 N N . ALA A 1 472 ? -67.843 18.934 74.352 1.00 57.88 472 ALA A N 1
ATOM 3857 C CA . ALA A 1 472 ? -66.875 18.890 73.250 1.00 57.88 472 ALA A CA 1
ATOM 3858 C C . ALA A 1 472 ? -67.519 18.698 71.859 1.00 57.88 472 ALA A C 1
ATOM 3860 O O . ALA A 1 472 ? -66.813 18.443 70.878 1.00 57.88 472 ALA A O 1
ATOM 3861 N N . THR A 1 473 ? -68.849 18.835 71.750 1.00 63.56 473 THR A N 1
ATOM 3862 C CA . THR A 1 473 ? -69.623 18.642 70.505 1.00 63.56 473 THR A CA 1
ATOM 3863 C C . THR A 1 473 ? -69.037 19.359 69.275 1.00 63.56 473 THR A C 1
ATOM 3865 O O . THR A 1 473 ? -68.983 18.729 68.214 1.00 63.56 473 THR A O 1
ATOM 3868 N N . PRO A 1 474 ? -68.517 20.603 69.371 1.00 64.94 474 PRO A N 1
ATOM 3869 C CA . PRO A 1 474 ? -67.919 21.288 68.222 1.00 64.94 474 PRO A CA 1
ATOM 3870 C C . PRO A 1 474 ? -66.641 20.630 67.659 1.00 64.94 474 PRO A C 1
ATOM 3872 O O . PRO A 1 474 ? -66.340 20.834 66.487 1.00 64.94 474 PRO A O 1
ATOM 3875 N N . LEU A 1 475 ? -65.906 19.813 68.433 1.00 65.31 475 LEU A N 1
ATOM 3876 C CA . LEU A 1 475 ? -64.678 19.126 67.970 1.00 65.31 475 LEU A CA 1
ATOM 3877 C C . LEU A 1 475 ? -64.963 17.819 67.233 1.00 65.31 475 LEU A C 1
ATOM 3879 O O . LEU A 1 475 ? -64.133 17.352 66.453 1.00 65.31 475 LEU A O 1
ATOM 3883 N N . ILE A 1 476 ? -66.126 17.210 67.480 1.00 69.38 476 ILE A N 1
ATOM 3884 C CA . ILE A 1 476 ? -66.468 15.879 66.963 1.00 69.38 476 ILE A CA 1
ATOM 3885 C C . ILE A 1 476 ? -66.359 15.806 65.429 1.00 69.38 476 ILE A C 1
ATOM 3887 O O . ILE A 1 476 ? -65.785 14.829 64.941 1.00 69.38 476 ILE A O 1
ATOM 3891 N N . PRO A 1 477 ? -66.855 16.785 64.642 1.00 73.19 477 PRO A N 1
ATOM 3892 C CA . PRO A 1 477 ? -66.725 16.746 63.186 1.00 73.19 477 PRO A CA 1
ATOM 3893 C C . PRO A 1 477 ? -65.267 16.798 62.710 1.00 73.19 477 PRO A C 1
ATOM 3895 O O . PRO A 1 477 ? -64.899 16.026 61.828 1.00 73.19 477 PRO A O 1
ATOM 3898 N N . ALA A 1 478 ? -64.427 17.639 63.324 1.00 69.31 478 ALA A N 1
ATOM 3899 C CA . ALA A 1 478 ? -63.017 17.790 62.955 1.00 69.31 478 ALA A CA 1
ATOM 3900 C C . ALA A 1 478 ? -62.198 16.531 63.290 1.00 69.31 478 ALA A C 1
ATOM 3902 O O . ALA A 1 478 ? -61.442 16.036 62.456 1.00 69.31 478 ALA A O 1
ATOM 3903 N N . VAL A 1 479 ? -62.419 15.943 64.470 1.00 72.56 479 VAL A N 1
ATOM 3904 C CA . VAL A 1 479 ? -61.772 14.685 64.884 1.00 72.56 479 VAL A CA 1
ATOM 3905 C C . VAL A 1 479 ? -62.217 13.513 64.005 1.00 72.56 479 VAL A C 1
ATOM 3907 O O . VAL A 1 479 ? -61.397 12.676 63.637 1.00 72.56 479 VAL A O 1
ATOM 3910 N N . LYS A 1 480 ? -63.500 13.451 63.618 1.00 72.56 480 LYS A N 1
ATOM 3911 C CA . LYS A 1 480 ? -63.995 12.434 62.674 1.00 72.56 480 LYS A CA 1
ATOM 3912 C C . LYS A 1 480 ? -63.392 12.601 61.281 1.00 72.56 480 LYS A C 1
ATOM 3914 O O . LYS A 1 480 ? -63.012 11.601 60.681 1.00 72.56 480 LYS A O 1
ATOM 3919 N N . ALA A 1 481 ? -63.287 13.833 60.785 1.00 71.44 481 ALA A N 1
ATOM 3920 C CA . ALA A 1 481 ? -62.668 14.116 59.494 1.00 71.44 481 ALA A CA 1
ATOM 3921 C C . ALA A 1 481 ? -61.184 13.714 59.478 1.00 71.44 481 ALA A C 1
ATOM 3923 O O . ALA A 1 481 ? -60.742 13.075 58.527 1.00 71.44 481 ALA A O 1
ATOM 3924 N N . LEU A 1 482 ? -60.440 14.010 60.550 1.00 70.69 482 LEU A N 1
ATOM 3925 C CA . LEU A 1 482 ? -59.054 13.566 60.721 1.00 70.69 482 LEU A CA 1
ATOM 3926 C C . LEU A 1 482 ? -58.948 12.038 60.779 1.00 70.69 482 LEU A C 1
ATOM 3928 O O . LEU A 1 482 ? -58.153 11.454 60.052 1.00 70.69 482 LEU A O 1
ATOM 3932 N N . ALA A 1 483 ? -59.788 11.378 61.578 1.00 71.88 483 ALA A N 1
ATOM 3933 C CA . ALA A 1 483 ? -59.775 9.923 61.696 1.00 71.88 483 ALA A CA 1
ATOM 3934 C C . ALA A 1 483 ? -60.074 9.223 60.359 1.00 71.88 483 ALA A C 1
ATOM 3936 O O . ALA A 1 483 ? -59.426 8.238 60.038 1.00 71.88 483 ALA A O 1
ATOM 3937 N N . MET A 1 484 ? -61.003 9.743 59.551 1.00 72.38 484 MET A N 1
ATOM 3938 C CA . MET A 1 484 ? -61.318 9.179 58.230 1.00 72.38 484 MET A CA 1
ATOM 3939 C C . MET A 1 484 ? -60.186 9.335 57.205 1.00 72.38 484 MET A C 1
ATOM 3941 O O . MET A 1 484 ? -60.143 8.570 56.250 1.00 72.38 484 MET A O 1
ATOM 3945 N N . MET A 1 485 ? -59.292 10.313 57.376 1.00 67.50 485 MET A N 1
ATOM 3946 C CA . MET A 1 485 ? -58.151 10.538 56.477 1.00 67.50 485 MET A CA 1
ATOM 3947 C C . MET A 1 485 ? -56.898 9.735 56.865 1.00 67.50 485 MET A C 1
ATOM 3949 O O . MET A 1 485 ? -55.963 9.666 56.072 1.00 67.50 485 MET A O 1
ATOM 3953 N N . LEU A 1 486 ? -56.863 9.178 58.080 1.00 66.38 486 LEU A N 1
ATOM 3954 C CA . LEU A 1 486 ? -55.689 8.539 58.699 1.00 66.38 486 LEU A CA 1
ATOM 3955 C C . LEU A 1 486 ? -55.867 7.019 58.922 1.00 66.38 486 LEU A C 1
ATOM 3957 O O . LEU A 1 486 ? -55.034 6.383 59.578 1.00 66.38 486 LEU A O 1
ATOM 3961 N N . VAL A 1 487 ? -56.967 6.456 58.409 1.00 53.94 487 VAL A N 1
ATOM 3962 C CA . VAL A 1 487 ? -57.232 5.011 58.260 1.00 53.94 487 VAL A CA 1
ATOM 3963 C C . VAL A 1 487 ? -56.795 4.590 56.870 1.00 53.94 487 VAL A C 1
ATOM 3965 O O . VAL A 1 487 ? -56.136 3.530 56.788 1.00 53.94 487 VAL A O 1
#